Protein AF-0000000066292506 (afdb_homodimer)

InterPro domains:
  IPR003439 ABC transporter-like, ATP-binding domain [PF00005] (21-169)
  IPR003439 ABC transporter-like, ATP-binding domain [PS50893] (2-221)
  IPR003593 AAA+ ATPase domain [SM00382] (30-217)
  IPR015854 ABC transporter, lipoprotein release, LolD-like [PTHR24220] (1-220)
  IPR017871 ABC transporter-like, conserved site [PS00211] (142-156)
  IPR017911 MacB-like, ATP-binding domain [cd03255] (2-218)
  IPR027417 P-loop containing nucleoside triphosphate hydrolase [G3DSA:3.40.50.300] (1-222)
  IPR027417 P-loop containing nucleoside triphosphate hydrolase [SSF52540] (1-221)

Foldseek 3Di:
DKWWAQFWAWDDDDPPIATQAGGDTDDDDFLFAEEEAEDPSNNQVVVLCCRLVVDDTPDTFMDDPRHTCVPDDPVRSVCCNLAAEFEAEQVLPFDQVAFLQVSLLVSVVVVVDDPVVSNVLSLVLCVLLPNNVRRGPGPVRDDLLSSLSSSVSSRCSNPHQEYEYEASCVPDDPVSSVSNLVSVLVVSVVTRHYYYYDHDPVSCVSGQKYFYGGNNYTPDIDGD/DKWWAQFWAWDDDDPPIATQAGGDTDDDDFLFAEEEAEDPSNNQVVVLCCRLVVDHTPDTFMDDPRHTCVPDDPVRSVCCNLAAEFEAEQVLPFDQVAFLQVSLLVSVVVVVDDPVVSNVLSLVLCVLLPNNVRRGPGPVRDDLLSSLSSSVSSRCSNPHQEYEYEASCVPDDPVSSVSNLVSVLVVSVVTRHYYYYDHDPVSCVSGQKYFYGGNNYTPDIDGD

Structure (mmCIF, N/CA/C/O backbone):
data_AF-0000000066292506-model_v1
#
loop_
_entity.id
_entity.type
_entity.pdbx_description
1 polymer 'Uncharacterized ABC transporter ATP-binding protein MJ1508'
#
loop_
_atom_site.group_PDB
_atom_site.id
_atom_site.type_symbol
_atom_site.label_atom_id
_atom_site.label_alt_id
_atom_site.label_comp_id
_atom_site.label_asym_id
_atom_site.label_entity_id
_atom_site.label_seq_id
_atom_site.pdbx_PDB_ins_code
_atom_site.Cartn_x
_atom_site.Cartn_y
_atom_site.Cartn_z
_atom_site.occupancy
_atom_site.B_iso_or_equiv
_atom_site.auth_seq_id
_atom_site.auth_comp_id
_atom_site.auth_asym_id
_atom_site.auth_atom_id
_atom_site.pdbx_PDB_model_num
ATOM 1 N N . MET A 1 1 ? 2.303 -24.203 -16.859 1 93.5 1 MET A N 1
ATOM 2 C CA . MET A 1 1 ? 2.287 -22.75 -16.875 1 93.5 1 MET A CA 1
ATOM 3 C C . MET A 1 1 ? 3.535 -22.172 -16.219 1 93.5 1 MET A C 1
ATOM 5 O O . MET A 1 1 ? 4.309 -21.453 -16.844 1 93.5 1 MET A O 1
ATOM 9 N N . ILE A 1 2 ? 3.895 -22.594 -14.945 1 96.81 2 ILE A N 1
ATOM 10 C CA . ILE A 1 2 ? 5.094 -22.188 -14.219 1 96.81 2 ILE A CA 1
ATOM 11 C C . ILE A 1 2 ? 5.871 -23.422 -13.773 1 96.81 2 ILE A C 1
ATOM 13 O O . ILE A 1 2 ? 5.281 -24.406 -13.312 1 96.81 2 ILE A O 1
ATOM 17 N N . GLU A 1 3 ? 7.191 -23.375 -13.961 1 97.81 3 GLU A N 1
ATOM 18 C CA . GLU A 1 3 ? 8.062 -24.469 -13.523 1 97.81 3 GLU A CA 1
ATOM 19 C C . GLU A 1 3 ? 9.281 -23.938 -12.781 1 97.81 3 GLU A C 1
ATOM 21 O O . GLU A 1 3 ? 9.961 -23.031 -13.273 1 97.81 3 GLU A O 1
ATOM 26 N N . ALA A 1 4 ? 9.5 -24.438 -11.609 1 97.81 4 ALA A N 1
ATOM 27 C CA . ALA A 1 4 ? 10.703 -24.156 -10.828 1 97.81 4 ALA A CA 1
ATOM 28 C C . ALA A 1 4 ? 11.625 -25.375 -10.789 1 97.81 4 ALA A C 1
ATOM 30 O O . ALA A 1 4 ? 11.188 -26.484 -10.492 1 97.81 4 ALA A O 1
ATOM 31 N N . LYS A 1 5 ? 12.867 -25.125 -11.125 1 97.94 5 LYS A N 1
ATOM 32 C CA . LYS A 1 5 ? 13.859 -26.188 -11.148 1 97.94 5 LYS A CA 1
ATOM 33 C C . LYS A 1 5 ? 15.039 -25.859 -10.242 1 97.94 5 LYS A C 1
ATOM 35 O O . LYS A 1 5 ? 15.82 -24.953 -10.531 1 97.94 5 LYS A O 1
ATOM 40 N N . ASN A 1 6 ? 15.219 -26.656 -9.203 1 97.94 6 ASN A N 1
ATOM 41 C CA . ASN A 1 6 ? 16.344 -26.547 -8.273 1 97.94 6 ASN A CA 1
ATOM 42 C C . ASN A 1 6 ? 16.516 -25.125 -7.758 1 97.94 6 ASN A C 1
ATOM 44 O O . ASN A 1 6 ? 17.609 -24.578 -7.789 1 97.94 6 ASN A O 1
ATOM 48 N N . VAL A 1 7 ? 15.43 -24.547 -7.344 1 97.69 7 VAL A N 1
ATOM 49 C CA . VAL A 1 7 ? 15.43 -23.141 -6.965 1 97.69 7 VAL A CA 1
ATOM 50 C C . VAL A 1 7 ? 15.93 -22.984 -5.531 1 97.69 7 VAL A C 1
ATOM 52 O O . VAL A 1 7 ? 15.477 -23.703 -4.629 1 97.69 7 VAL A O 1
ATOM 55 N N . TRP A 1 8 ? 16.922 -22.109 -5.387 1 97.5 8 TRP A N 1
ATOM 56 C CA . TRP A 1 8 ? 17.438 -21.703 -4.09 1 97.5 8 TRP A CA 1
ATOM 57 C C . TRP A 1 8 ? 17.328 -20.203 -3.902 1 97.5 8 TRP A C 1
ATOM 59 O O . TRP A 1 8 ? 17.422 -19.438 -4.867 1 97.5 8 TRP A O 1
ATOM 69 N N . LYS A 1 9 ? 17.109 -19.828 -2.693 1 96.19 9 LYS A N 1
ATOM 70 C CA . LYS A 1 9 ? 17.188 -18.406 -2.352 1 96.19 9 LYS A CA 1
ATOM 71 C C . LYS A 1 9 ? 17.969 -18.188 -1.059 1 96.19 9 LYS A C 1
ATOM 73 O O . LYS A 1 9 ? 17.625 -18.766 -0.019 1 96.19 9 LYS A O 1
ATOM 78 N N . ILE A 1 10 ? 19 -17.453 -1.235 1 94.19 10 ILE A N 1
ATOM 79 C CA . ILE A 1 10 ? 19.875 -17.141 -0.112 1 94.19 10 ILE A CA 1
ATOM 80 C C . ILE A 1 10 ? 19.938 -15.625 0.069 1 94.19 10 ILE A C 1
ATOM 82 O O . ILE A 1 10 ? 20.188 -14.891 -0.892 1 94.19 10 ILE A O 1
ATOM 86 N N . TYR A 1 11 ? 19.641 -15.227 1.284 1 88.19 11 TYR A N 1
ATOM 87 C CA . TYR A 1 11 ? 19.75 -13.805 1.592 1 88.19 11 TYR A CA 1
ATOM 88 C C . TYR A 1 11 ? 21 -13.508 2.408 1 88.19 11 TYR A C 1
ATOM 90 O O . TYR A 1 11 ? 21.406 -14.32 3.238 1 88.19 11 TYR A O 1
ATOM 98 N N . GLY A 1 12 ? 21.422 -12.211 2.299 1 82.69 12 GLY A N 1
ATOM 99 C CA . GLY A 1 12 ? 22.562 -11.789 3.098 1 82.69 12 GLY A CA 1
ATOM 100 C C . GLY A 1 12 ? 23.891 -12.336 2.588 1 82.69 12 GLY A C 1
ATOM 101 O O . GLY A 1 12 ? 23.953 -12.898 1.494 1 82.69 12 GLY A O 1
ATOM 102 N N . LYS A 1 13 ? 25.031 -11.836 3.248 1 83.19 13 LYS A N 1
ATOM 103 C CA . LYS A 1 13 ? 26.391 -12.266 2.914 1 83.19 13 LYS A CA 1
ATOM 104 C C . LYS A 1 13 ? 27.156 -12.68 4.164 1 83.19 13 LYS A C 1
ATOM 106 O O . LYS A 1 13 ? 26.875 -12.211 5.262 1 83.19 13 LYS A O 1
ATOM 111 N N . GLY A 1 14 ? 28.109 -13.617 3.902 1 79.25 14 GLY A N 1
ATOM 112 C CA . GLY A 1 14 ? 29.016 -14.016 4.973 1 79.25 14 GLY A CA 1
ATOM 113 C C . GLY A 1 14 ? 28.297 -14.664 6.145 1 79.25 14 GLY A C 1
ATOM 114 O O . GLY A 1 14 ? 27.547 -15.617 5.969 1 79.25 14 GLY A O 1
ATOM 115 N N . GLU A 1 15 ? 28.531 -14.141 7.41 1 78.19 15 GLU A N 1
ATOM 116 C CA . GLU A 1 15 ? 27.969 -14.68 8.648 1 78.19 15 GLU A CA 1
ATOM 117 C C . GLU A 1 15 ? 26.469 -14.383 8.758 1 78.19 15 GLU A C 1
ATOM 119 O O . GLU A 1 15 ? 25.75 -15.055 9.492 1 78.19 15 GLU A O 1
ATOM 124 N N . ALA A 1 16 ? 25.953 -13.492 8.047 1 81.06 16 ALA A N 1
ATOM 125 C CA . ALA A 1 16 ? 24.547 -13.094 8.086 1 81.06 16 ALA A CA 1
ATOM 126 C C . ALA A 1 16 ? 23.75 -13.781 6.984 1 81.06 16 ALA A C 1
ATOM 128 O O . ALA A 1 16 ? 22.625 -13.391 6.68 1 81.06 16 ALA A O 1
ATOM 129 N N . LYS A 1 17 ? 24.312 -14.945 6.523 1 87.5 17 LYS A N 1
ATOM 130 C CA . LYS A 1 17 ? 23.703 -15.672 5.414 1 87.5 17 LYS A CA 1
ATOM 131 C C . LYS A 1 17 ? 22.516 -16.5 5.891 1 87.5 17 LYS A C 1
ATOM 133 O O . LYS A 1 17 ? 22.609 -17.188 6.91 1 87.5 17 LYS A O 1
ATOM 138 N N . THR A 1 18 ? 21.297 -16.391 5.293 1 91.12 18 THR A N 1
ATOM 139 C CA . THR A 1 18 ? 20.109 -17.172 5.594 1 91.12 18 THR A CA 1
ATOM 140 C C . THR A 1 18 ? 19.562 -17.844 4.336 1 91.12 18 THR A C 1
ATOM 142 O O . THR A 1 18 ? 19.328 -17.172 3.328 1 91.12 18 THR A O 1
ATOM 145 N N . ILE A 1 19 ? 19.438 -19.125 4.414 1 93.62 19 ILE A N 1
ATOM 146 C CA . ILE A 1 19 ? 18.875 -19.875 3.299 1 93.62 19 ILE A CA 1
ATOM 147 C C . ILE A 1 19 ? 17.359 -19.922 3.426 1 93.62 19 ILE A C 1
ATOM 149 O O . ILE A 1 19 ? 16.828 -20.609 4.301 1 93.62 19 ILE A O 1
ATOM 153 N N . ALA A 1 20 ? 16.641 -19.281 2.559 1 95.12 20 ALA A N 1
ATOM 154 C CA . ALA A 1 20 ? 15.188 -19.188 2.629 1 95.12 20 ALA A CA 1
ATOM 155 C C . ALA A 1 20 ? 14.523 -20.328 1.865 1 95.12 20 ALA A C 1
ATOM 157 O O . ALA A 1 20 ? 13.5 -20.859 2.299 1 95.12 20 ALA A O 1
ATOM 158 N N . LEU A 1 21 ? 15.078 -20.703 0.766 1 97.81 21 LEU A N 1
ATOM 159 C CA . LEU A 1 21 ? 14.578 -21.797 -0.052 1 97.81 21 LEU A CA 1
ATOM 160 C C . LEU A 1 21 ? 15.703 -22.75 -0.443 1 97.81 21 LEU A C 1
ATOM 162 O O . LEU A 1 21 ? 16.812 -22.297 -0.753 1 97.81 21 LEU A O 1
ATOM 166 N N . LYS A 1 22 ? 15.367 -24.047 -0.41 1 97.44 22 LYS A N 1
ATOM 167 C CA . LYS A 1 22 ? 16.328 -25.109 -0.706 1 97.44 22 LYS A CA 1
ATOM 168 C C . LYS A 1 22 ? 15.781 -26.062 -1.758 1 97.44 22 LYS A C 1
ATOM 170 O O . LYS A 1 22 ? 14.875 -26.859 -1.475 1 97.44 22 LYS A O 1
ATOM 175 N N . ASN A 1 23 ? 16.453 -25.969 -2.896 1 97.5 23 ASN A N 1
ATOM 176 C CA . ASN A 1 23 ? 16.234 -26.969 -3.941 1 97.5 23 ASN A CA 1
ATOM 177 C C . ASN A 1 23 ? 14.742 -27.172 -4.215 1 97.5 23 ASN A C 1
ATOM 179 O O . ASN A 1 23 ? 14.25 -28.297 -4.156 1 97.5 23 ASN A O 1
ATOM 183 N N . ILE A 1 24 ? 14.062 -26.109 -4.562 1 98.25 24 ILE A N 1
ATOM 184 C CA . ILE A 1 24 ? 12.633 -26.172 -4.84 1 98.25 24 ILE A CA 1
ATOM 185 C C . ILE A 1 24 ? 12.398 -26.641 -6.27 1 98.25 24 ILE A C 1
ATOM 187 O O . ILE A 1 24 ? 12.914 -26.047 -7.223 1 98.25 24 ILE A O 1
ATOM 191 N N . ASN A 1 25 ? 11.703 -27.734 -6.418 1 98.12 25 ASN A N 1
ATOM 192 C CA . ASN A 1 25 ? 11.203 -28.266 -7.688 1 98.12 25 ASN A CA 1
ATOM 193 C C . ASN A 1 25 ? 9.68 -28.328 -7.711 1 98.12 25 ASN A C 1
ATOM 195 O O . ASN A 1 25 ? 9.07 -29 -6.879 1 98.12 25 ASN A O 1
ATOM 199 N N . LEU A 1 26 ? 9.117 -27.594 -8.711 1 97.38 26 LEU A N 1
ATOM 200 C CA . LEU A 1 26 ? 7.664 -27.438 -8.695 1 97.38 26 LEU A CA 1
ATOM 201 C C . LEU A 1 26 ? 7.137 -27.141 -10.094 1 97.38 26 LEU A C 1
ATOM 203 O O . LEU A 1 26 ? 7.766 -26.391 -10.852 1 97.38 26 LEU A O 1
ATOM 207 N N . LYS A 1 27 ? 6.004 -27.766 -10.391 1 97.56 27 LYS A N 1
ATOM 208 C CA . LYS A 1 27 ? 5.293 -27.469 -11.633 1 97.56 27 LYS A CA 1
ATOM 209 C C . LYS A 1 27 ? 3.844 -27.078 -11.359 1 97.56 27 LYS A C 1
ATOM 211 O O . LYS A 1 27 ? 3.148 -27.75 -10.594 1 97.56 27 LYS A O 1
ATOM 216 N N . ILE A 1 28 ? 3.445 -25.984 -11.922 1 97.94 28 ILE A N 1
ATOM 217 C CA . ILE A 1 28 ? 2.074 -25.5 -11.812 1 97.94 28 ILE A CA 1
ATOM 218 C C . ILE A 1 28 ? 1.447 -25.406 -13.195 1 97.94 28 ILE A C 1
ATOM 220 O O . ILE A 1 28 ? 1.996 -24.766 -14.094 1 97.94 28 ILE A O 1
ATOM 224 N N . GLU A 1 29 ? 0.282 -26 -13.328 1 97.56 29 GLU A N 1
ATOM 225 C CA . GLU A 1 29 ? -0.411 -26.016 -14.617 1 97.56 29 GLU A CA 1
ATOM 226 C C . GLU A 1 29 ? -1.441 -24.891 -14.695 1 97.56 29 GLU A C 1
ATOM 228 O O . GLU A 1 29 ? -1.883 -24.375 -13.672 1 97.56 29 GLU A O 1
ATOM 233 N N . GLU A 1 30 ? -1.748 -24.578 -15.945 1 97.31 30 GLU A N 1
ATOM 234 C CA . GLU A 1 30 ? -2.764 -23.547 -16.172 1 97.31 30 GLU A CA 1
ATOM 235 C C . GLU A 1 30 ? -4.105 -23.969 -15.578 1 97.31 30 GLU A C 1
ATOM 237 O O . GLU A 1 30 ? -4.512 -25.125 -15.68 1 97.31 30 GLU A O 1
ATOM 242 N N . GLY A 1 31 ? -4.719 -23.047 -14.875 1 97.75 31 GLY A N 1
ATOM 243 C CA . GLY A 1 31 ? -6.055 -23.266 -14.344 1 97.75 31 GLY A CA 1
ATOM 244 C C . GLY A 1 31 ? -6.055 -23.922 -12.977 1 97.75 31 GLY A C 1
ATOM 245 O O . GLY A 1 31 ? -7.113 -24.125 -12.383 1 97.75 31 GLY A O 1
ATOM 246 N N . GLU A 1 32 ? -4.934 -24.188 -12.406 1 98.5 32 GLU A N 1
ATOM 247 C CA . GLU A 1 32 ? -4.875 -24.781 -11.07 1 98.5 32 GLU A CA 1
ATOM 248 C C . GLU A 1 32 ? -5.098 -23.734 -9.992 1 98.5 32 GLU A C 1
ATOM 250 O O . GLU A 1 32 ? -4.762 -22.562 -10.172 1 98.5 32 GLU A O 1
ATOM 255 N N . PHE A 1 33 ? -5.73 -24.234 -8.922 1 98.69 33 PHE A N 1
ATOM 256 C CA . PHE A 1 33 ? -5.762 -23.484 -7.672 1 98.69 33 PHE A CA 1
ATOM 257 C C . PHE A 1 33 ? -4.77 -24.062 -6.672 1 98.69 33 PHE A C 1
ATOM 259 O O . PHE A 1 33 ? -5.098 -25 -5.93 1 98.69 33 PHE A O 1
ATOM 266 N N . VAL A 1 34 ? -3.605 -23.453 -6.641 1 98.75 34 VAL A N 1
ATOM 267 C CA . VAL A 1 34 ? -2.5 -23.984 -5.852 1 98.75 34 VAL A CA 1
ATOM 268 C C . VAL A 1 34 ? -2.422 -23.25 -4.512 1 98.75 34 VAL A C 1
ATOM 270 O O . VAL A 1 34 ? -2.459 -22.016 -4.469 1 98.75 34 VAL A O 1
ATOM 273 N N . MET A 1 35 ? -2.289 -24 -3.426 1 98.56 35 MET A N 1
ATOM 274 C CA . MET A 1 35 ? -2.045 -23.406 -2.111 1 98.56 35 MET A CA 1
ATOM 275 C C . MET A 1 35 ? -0.68 -23.828 -1.575 1 98.56 35 MET A C 1
ATOM 277 O O . MET A 1 35 ? -0.352 -25.016 -1.557 1 98.56 35 MET A O 1
ATOM 281 N N . ILE A 1 36 ? 0.088 -22.875 -1.287 1 98.19 36 ILE A N 1
ATOM 282 C CA . ILE A 1 36 ? 1.363 -23.094 -0.615 1 98.19 36 ILE A CA 1
ATOM 283 C C . ILE A 1 36 ? 1.192 -22.906 0.891 1 98.19 36 ILE A C 1
ATOM 285 O O . ILE A 1 36 ? 0.857 -21.812 1.354 1 98.19 36 ILE A O 1
ATOM 289 N N . MET A 1 37 ? 1.475 -23.953 1.627 1 97.62 37 MET A N 1
ATOM 290 C CA . MET A 1 37 ? 1.224 -23.953 3.066 1 97.62 37 MET A CA 1
ATOM 291 C C . MET A 1 37 ? 2.486 -24.328 3.838 1 97.62 37 MET A C 1
ATOM 293 O O . MET A 1 37 ? 3.416 -24.906 3.275 1 97.62 37 MET A O 1
ATOM 297 N N . GLY A 1 38 ? 2.49 -23.938 5.117 1 94.44 38 GLY A N 1
ATOM 298 C CA . GLY A 1 38 ? 3.611 -24.203 6.008 1 94.44 38 GLY A CA 1
ATOM 299 C C . GLY A 1 38 ? 3.686 -23.219 7.168 1 94.44 38 GLY A C 1
ATOM 300 O O . GLY A 1 38 ? 2.926 -22.25 7.219 1 94.44 38 GLY A O 1
ATOM 301 N N . PRO A 1 39 ? 4.57 -23.469 8.094 1 91.94 39 PRO A N 1
ATOM 302 C CA . PRO A 1 39 ? 4.695 -22.578 9.25 1 91.94 39 PRO A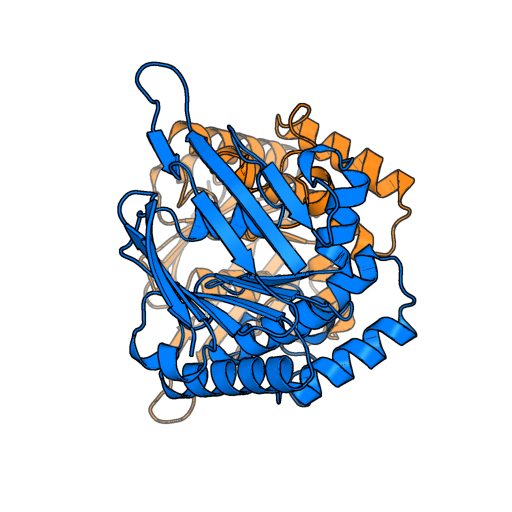 CA 1
ATOM 303 C C . PRO A 1 39 ? 5.238 -21.203 8.875 1 91.94 39 PRO A C 1
ATOM 305 O O . PRO A 1 39 ? 5.734 -21.016 7.766 1 91.94 39 PRO A O 1
ATOM 308 N N . SER A 1 40 ? 4.98 -20.297 9.758 1 88.06 40 SER A N 1
ATOM 309 C CA . SER A 1 40 ? 5.52 -18.969 9.547 1 88.06 40 SER A CA 1
ATOM 310 C C . SER A 1 40 ? 7.035 -19 9.375 1 88.06 40 SER A C 1
ATOM 312 O O . SER A 1 40 ? 7.727 -19.734 10.094 1 88.06 40 SER A O 1
ATOM 314 N N . GLY A 1 41 ? 7.531 -18.297 8.445 1 86.94 41 GLY A N 1
ATOM 315 C CA . GLY A 1 41 ? 8.969 -18.156 8.273 1 86.94 41 GLY A CA 1
ATOM 316 C C . GLY A 1 41 ? 9.586 -19.281 7.461 1 86.94 41 GLY A C 1
ATOM 317 O O . GLY A 1 41 ? 10.805 -19.312 7.266 1 86.94 41 GLY A O 1
ATOM 318 N N . CYS A 1 42 ? 8.805 -20.078 6.879 1 92.06 42 CYS A N 1
ATOM 319 C CA . CYS A 1 42 ? 9.383 -21.25 6.234 1 92.06 42 CYS A CA 1
ATOM 320 C C . CYS A 1 42 ? 9.695 -20.969 4.77 1 92.06 42 CYS A C 1
ATOM 322 O O . CYS A 1 42 ? 10.203 -21.828 4.062 1 92.06 42 CYS A O 1
ATOM 324 N N . GLY A 1 43 ? 9.336 -19.766 4.242 1 93.44 43 GLY A N 1
ATOM 325 C CA . GLY A 1 43 ? 9.742 -19.406 2.893 1 93.44 43 GLY A CA 1
ATOM 326 C C . GLY A 1 43 ? 8.578 -19.281 1.928 1 93.44 43 GLY A C 1
ATOM 327 O O . GLY A 1 43 ? 8.781 -19.141 0.719 1 93.44 43 GLY A O 1
ATOM 328 N N . LYS A 1 44 ? 7.371 -19.344 2.387 1 94.94 44 LYS A N 1
ATOM 329 C CA . LYS A 1 44 ? 6.191 -19.297 1.53 1 94.94 44 LYS A CA 1
ATOM 330 C C . LYS A 1 44 ? 6.164 -18.031 0.687 1 94.94 44 LYS A C 1
ATOM 332 O O . LYS A 1 44 ? 6.012 -18.094 -0.535 1 94.94 44 LYS A O 1
ATOM 337 N N . SER A 1 45 ? 6.312 -16.906 1.383 1 92.69 45 SER A N 1
ATOM 338 C CA . SER A 1 45 ? 6.273 -15.633 0.675 1 92.69 45 SER A CA 1
ATOM 339 C C . SER A 1 45 ? 7.465 -15.492 -0.27 1 92.69 45 SER A C 1
ATOM 341 O O . SER A 1 45 ? 7.332 -14.93 -1.358 1 92.69 45 SER A O 1
ATOM 343 N N . THR A 1 46 ? 8.648 -15.961 0.124 1 93.88 46 THR A N 1
ATOM 344 C CA . THR A 1 46 ? 9.82 -15.961 -0.743 1 93.88 46 THR A CA 1
ATOM 345 C C . THR A 1 46 ? 9.547 -16.75 -2.023 1 93.88 46 THR A C 1
ATOM 347 O O . THR A 1 46 ? 9.82 -16.25 -3.123 1 93.88 46 THR A O 1
ATOM 350 N N . LEU A 1 47 ? 8.992 -17.906 -1.827 1 96.69 47 LEU A N 1
ATOM 351 C CA . LEU A 1 47 ? 8.664 -18.719 -2.986 1 96.69 47 LEU A CA 1
ATOM 352 C C . LEU A 1 47 ? 7.641 -18.016 -3.875 1 96.69 47 LEU A C 1
ATOM 354 O O . LEU A 1 47 ? 7.82 -17.953 -5.094 1 96.69 47 LEU A O 1
ATOM 358 N N . LEU A 1 48 ? 6.609 -17.5 -3.258 1 96.31 48 LEU A N 1
ATOM 359 C CA . LEU A 1 48 ? 5.582 -16.797 -4.016 1 96.31 48 LEU A CA 1
ATOM 360 C C . LEU A 1 48 ? 6.191 -15.641 -4.805 1 96.31 48 LEU A C 1
ATOM 362 O O . LEU A 1 48 ? 5.871 -15.453 -5.98 1 96.31 48 LEU A O 1
ATOM 366 N N . ASN A 1 49 ? 7.051 -14.922 -4.223 1 93.25 49 ASN A N 1
ATOM 367 C CA . ASN A 1 49 ? 7.684 -13.773 -4.875 1 93.25 49 ASN A CA 1
ATOM 368 C C . ASN A 1 49 ? 8.531 -14.211 -6.066 1 93.25 49 ASN A C 1
ATOM 370 O O . ASN A 1 49 ? 8.562 -13.523 -7.09 1 93.25 49 ASN A O 1
ATOM 374 N N . ILE A 1 50 ? 9.18 -15.234 -5.922 1 94.25 50 ILE A N 1
ATOM 375 C CA . ILE A 1 50 ? 10.016 -15.75 -7 1 94.25 50 ILE A CA 1
ATOM 376 C C . ILE A 1 50 ? 9.141 -16.219 -8.156 1 94.25 50 ILE A C 1
ATOM 378 O O . ILE A 1 50 ? 9.398 -15.891 -9.32 1 94.25 50 ILE A O 1
ATOM 382 N N . LEU A 1 51 ? 8.086 -16.906 -7.816 1 95.88 51 LEU A N 1
ATOM 383 C CA . LEU A 1 51 ? 7.172 -17.375 -8.852 1 95.88 51 LEU A CA 1
ATOM 384 C C . LEU A 1 51 ? 6.492 -16.203 -9.547 1 95.88 51 LEU A C 1
ATOM 386 O O . LEU A 1 51 ? 6.199 -16.281 -10.742 1 95.88 51 LEU A O 1
ATOM 390 N N . ALA A 1 52 ? 6.301 -15.164 -8.844 1 94.44 52 ALA A N 1
ATOM 391 C CA . ALA A 1 52 ? 5.59 -13.984 -9.344 1 94.44 52 ALA A CA 1
ATOM 392 C C . ALA A 1 52 ? 6.551 -13.016 -10.023 1 94.44 52 ALA A C 1
ATOM 394 O O . ALA A 1 52 ? 6.148 -11.922 -10.445 1 94.44 52 ALA A O 1
ATOM 395 N N . LEU A 1 53 ? 7.785 -13.359 -10.039 1 92.56 53 LEU A N 1
ATOM 396 C CA . LEU A 1 53 ? 8.852 -12.57 -10.656 1 92.56 53 LEU A CA 1
ATOM 397 C C . LEU A 1 53 ? 9.039 -11.25 -9.914 1 92.56 53 LEU A C 1
ATOM 399 O O . LEU A 1 53 ? 9.461 -10.258 -10.516 1 92.56 53 LEU A O 1
ATOM 403 N N . LEU A 1 54 ? 8.688 -11.242 -8.719 1 88.69 54 LEU A N 1
ATOM 404 C CA . LEU A 1 54 ? 8.977 -10.102 -7.863 1 88.69 54 LEU A CA 1
ATOM 405 C C . LEU A 1 54 ? 10.383 -10.211 -7.27 1 88.69 54 LEU A C 1
ATOM 407 O O . LEU A 1 54 ? 10.922 -9.234 -6.758 1 88.69 54 LEU A O 1
ATOM 411 N N . ASP A 1 55 ? 10.906 -11.383 -7.281 1 88.38 55 ASP A N 1
ATOM 412 C CA . ASP A 1 55 ? 12.266 -11.695 -6.84 1 88.38 55 ASP A CA 1
ATOM 413 C C . ASP A 1 55 ? 12.906 -12.742 -7.746 1 88.38 55 ASP A C 1
ATOM 415 O O . ASP A 1 55 ? 12.227 -13.352 -8.578 1 88.38 55 ASP A O 1
ATOM 419 N N . THR A 1 56 ? 14.219 -12.852 -7.609 1 90.31 56 THR A N 1
ATOM 420 C CA . THR A 1 56 ? 14.953 -13.82 -8.406 1 90.31 56 THR A CA 1
ATOM 421 C C . THR A 1 56 ? 15.633 -14.859 -7.516 1 90.31 56 THR A C 1
ATOM 423 O O . THR A 1 56 ? 16.094 -14.531 -6.422 1 90.31 56 THR A O 1
ATOM 426 N N . PRO A 1 57 ? 15.641 -16.062 -8.016 1 94.19 57 PRO A N 1
ATOM 427 C CA . PRO A 1 57 ? 16.359 -17.078 -7.242 1 94.19 57 PRO A CA 1
ATOM 428 C C . PRO A 1 57 ? 17.875 -16.828 -7.215 1 94.19 57 PRO A C 1
ATOM 430 O O . PRO A 1 57 ? 18.406 -16.188 -8.117 1 94.19 57 PRO A O 1
ATOM 433 N N . THR A 1 58 ? 18.5 -17.312 -6.133 1 94 58 THR A N 1
ATOM 434 C CA . THR A 1 58 ? 19.953 -17.297 -6.066 1 94 58 THR A CA 1
ATOM 435 C C . THR A 1 58 ? 20.547 -18.359 -6.988 1 94 58 THR A C 1
ATOM 437 O O . THR A 1 58 ? 21.547 -18.109 -7.672 1 94 58 THR A O 1
ATOM 440 N N . LYS A 1 59 ? 19.984 -19.516 -6.875 1 95.56 59 LYS A N 1
ATOM 441 C CA . LYS A 1 59 ? 20.312 -20.625 -7.754 1 95.56 59 LYS A CA 1
ATOM 442 C C . LYS A 1 59 ? 19.047 -21.266 -8.328 1 95.56 59 LYS A C 1
ATOM 444 O O . LYS A 1 59 ? 17.953 -21.094 -7.773 1 95.56 59 LYS A O 1
ATOM 449 N N . GLY A 1 60 ? 19.234 -21.891 -9.469 1 96.69 60 GLY A N 1
ATOM 450 C CA . GLY A 1 60 ? 18.109 -22.547 -10.094 1 96.69 60 GLY A CA 1
ATOM 451 C C . GLY A 1 60 ? 17.391 -21.672 -11.102 1 96.69 60 GLY A C 1
ATOM 452 O O . GLY A 1 60 ? 17.875 -20.594 -11.453 1 96.69 60 GLY A O 1
ATOM 453 N N . GLU A 1 61 ? 16.25 -22.328 -11.602 1 96.5 61 GLU A N 1
ATOM 454 C CA . GLU A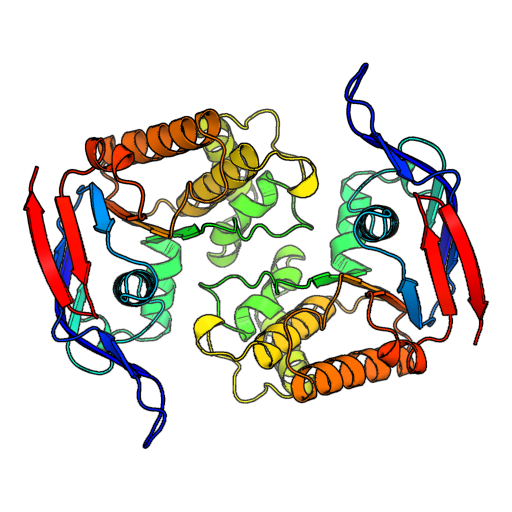 1 61 ? 15.578 -21.625 -12.695 1 96.5 61 GLU A CA 1
ATOM 455 C C . GLU A 1 61 ? 14.055 -21.703 -12.539 1 96.5 61 GLU A C 1
ATOM 457 O O . GLU A 1 61 ? 13.523 -22.688 -12.016 1 96.5 61 GLU A O 1
ATOM 462 N N . VAL A 1 62 ? 13.469 -20.641 -13.008 1 96.62 62 VAL A N 1
ATOM 463 C CA . VAL A 1 62 ? 12.008 -20.594 -13.117 1 96.62 62 VAL A CA 1
ATOM 464 C C . VAL A 1 62 ? 11.602 -20.359 -14.57 1 96.62 62 VAL A C 1
ATOM 466 O O . VAL A 1 62 ? 12.211 -19.547 -15.266 1 96.62 62 VAL A O 1
ATOM 469 N N . TYR A 1 63 ? 10.625 -21.156 -14.961 1 96.5 63 TYR A N 1
ATOM 470 C CA . TYR A 1 63 ? 10.125 -21.047 -16.328 1 96.5 63 TYR A CA 1
ATOM 471 C C . TYR A 1 63 ? 8.656 -20.625 -16.328 1 96.5 63 TYR A C 1
ATOM 473 O O . TYR A 1 63 ? 7.875 -21.078 -15.5 1 96.5 63 TYR A O 1
ATOM 481 N N . TYR A 1 64 ? 8.305 -19.734 -17.25 1 94.56 64 TYR A N 1
ATOM 482 C CA . TYR A 1 64 ? 6.922 -19.391 -17.562 1 94.56 64 TYR A CA 1
ATOM 483 C C . TYR A 1 64 ? 6.59 -19.766 -19 1 94.56 64 TYR A C 1
ATOM 485 O O . TYR A 1 64 ? 7.191 -19.234 -19.953 1 94.56 64 TYR A O 1
ATOM 493 N N . LYS A 1 65 ? 5.656 -20.625 -19.172 1 93.56 65 LYS A N 1
ATOM 494 C CA . LYS A 1 65 ? 5.289 -21.156 -20.469 1 93.56 65 LYS A CA 1
ATOM 495 C C . LYS A 1 65 ? 6.523 -21.562 -21.266 1 93.56 65 LYS A C 1
ATOM 497 O O . LYS A 1 65 ? 6.664 -21.188 -22.438 1 93.56 65 LYS A O 1
ATOM 502 N N . GLY A 1 66 ? 7.438 -22.188 -20.562 1 92.5 66 GLY A N 1
ATOM 503 C CA . GLY A 1 66 ? 8.609 -22.766 -21.203 1 92.5 66 GLY A CA 1
ATOM 504 C C . GLY A 1 66 ? 9.742 -21.781 -21.375 1 92.5 66 GLY A C 1
ATOM 505 O O . GLY A 1 66 ? 10.852 -22.156 -21.766 1 92.5 66 GLY A O 1
ATOM 506 N N . ARG A 1 67 ? 9.523 -20.562 -21.078 1 91.81 67 ARG A N 1
ATOM 507 C CA . ARG A 1 67 ? 10.562 -19.547 -21.203 1 91.81 67 ARG A CA 1
ATOM 508 C C . ARG A 1 67 ? 11.211 -19.25 -19.859 1 91.81 67 ARG A C 1
ATOM 510 O O . ARG A 1 67 ? 10.523 -19 -18.875 1 91.81 67 ARG A O 1
ATOM 517 N N . ARG A 1 68 ? 12.5 -19.281 -19.922 1 93.12 68 ARG A N 1
ATOM 518 C CA . ARG A 1 68 ? 13.258 -19.016 -18.703 1 93.12 68 ARG A CA 1
ATOM 519 C C . ARG A 1 68 ? 13.086 -17.562 -18.266 1 93.12 68 ARG A C 1
ATOM 521 O O . ARG A 1 68 ? 13.336 -16.641 -19.047 1 93.12 68 ARG A O 1
ATOM 528 N N . THR A 1 69 ? 12.789 -17.344 -16.984 1 90.62 69 THR A N 1
ATOM 529 C CA . THR A 1 69 ? 12.477 -16 -16.516 1 90.62 69 THR A CA 1
ATOM 530 C C . THR A 1 69 ? 13.75 -15.195 -16.281 1 90.62 69 THR A C 1
ATOM 532 O O . THR A 1 69 ? 13.742 -13.969 -16.359 1 90.62 69 THR A O 1
ATOM 535 N N . SER A 1 70 ? 14.828 -15.891 -15.961 1 86.81 70 SER A N 1
ATOM 536 C CA . SER A 1 70 ? 16.109 -15.219 -15.734 1 86.81 70 SER A CA 1
ATOM 537 C C . SER A 1 70 ? 16.609 -14.562 -17.016 1 86.81 70 SER A C 1
ATOM 539 O O . SER A 1 70 ? 17.484 -13.688 -16.953 1 86.81 70 SER A O 1
ATOM 541 N N . SER A 1 71 ? 16.156 -15 -18.078 1 88.25 71 SER A N 1
ATOM 542 C CA . SER A 1 71 ? 16.578 -14.445 -19.359 1 88.25 71 SER A CA 1
ATOM 543 C C . SER A 1 71 ? 15.719 -13.25 -19.75 1 88.25 71 SER A C 1
ATOM 545 O O . SER A 1 71 ? 16 -12.57 -20.734 1 88.25 71 SER A O 1
ATOM 547 N N . MET A 1 72 ? 14.734 -13.016 -18.984 1 89.19 72 MET A N 1
ATOM 548 C CA . MET A 1 72 ? 13.852 -11.883 -19.25 1 89.19 72 MET A CA 1
ATOM 549 C C . MET A 1 72 ? 14.516 -10.57 -18.859 1 89.19 72 MET A C 1
ATOM 551 O O . MET A 1 72 ? 15.18 -10.492 -17.812 1 89.19 72 MET A O 1
ATOM 555 N N . SER A 1 73 ? 14.359 -9.578 -19.75 1 87.19 73 SER A N 1
ATOM 556 C CA . SER A 1 73 ? 14.734 -8.219 -19.359 1 87.19 73 SER A CA 1
ATOM 557 C C . SER A 1 73 ? 13.805 -7.672 -18.281 1 87.19 73 SER A C 1
ATOM 559 O O . SER A 1 73 ? 12.719 -8.219 -18.062 1 87.19 73 SER A O 1
ATOM 561 N N . GLU A 1 74 ? 14.219 -6.645 -17.688 1 82.5 74 GLU A N 1
ATOM 562 C CA . GLU A 1 74 ? 13.352 -6.023 -16.688 1 82.5 74 GLU A CA 1
ATOM 563 C C . GLU A 1 74 ? 12.055 -5.535 -17.328 1 82.5 74 GLU A C 1
ATOM 565 O O . GLU A 1 74 ? 10.992 -5.598 -16.703 1 82.5 74 GLU A O 1
ATOM 570 N N . ASN A 1 75 ? 12.219 -5.117 -18.484 1 84.25 75 ASN A N 1
ATOM 571 C CA . ASN A 1 75 ? 11.023 -4.695 -19.203 1 84.25 75 ASN A CA 1
ATOM 572 C C . ASN A 1 75 ? 10.055 -5.859 -19.406 1 84.25 75 ASN A C 1
ATOM 574 O O . ASN A 1 75 ? 8.852 -5.715 -19.219 1 84.25 75 ASN A O 1
ATOM 578 N N . GLU A 1 76 ? 10.594 -6.957 -19.75 1 87.56 76 GLU A N 1
ATOM 579 C CA . GLU A 1 76 ? 9.766 -8.148 -19.938 1 87.56 76 GLU A CA 1
ATOM 580 C C . GLU A 1 76 ? 9.148 -8.609 -18.625 1 87.56 76 GLU A C 1
ATOM 582 O O . GLU A 1 76 ? 7.977 -8.984 -18.578 1 87.56 76 GLU A O 1
ATOM 587 N N . ARG A 1 77 ? 9.883 -8.586 -17.594 1 88.75 77 ARG A N 1
ATOM 588 C CA . ARG A 1 77 ? 9.383 -8.945 -16.281 1 88.75 77 ARG A CA 1
ATOM 589 C C . ARG A 1 77 ? 8.281 -7.996 -15.828 1 88.75 77 ARG A C 1
ATOM 591 O O . ARG A 1 77 ? 7.285 -8.422 -15.234 1 88.75 77 ARG A O 1
ATOM 598 N N . ALA A 1 78 ? 8.453 -6.805 -16.172 1 84.38 78 ALA A N 1
ATOM 599 C CA . ALA A 1 78 ? 7.453 -5.801 -15.836 1 84.38 78 ALA A CA 1
ATOM 600 C C . ALA A 1 78 ? 6.137 -6.07 -16.562 1 84.38 78 ALA A C 1
ATOM 602 O O . ALA A 1 78 ? 5.059 -5.938 -15.984 1 84.38 78 ALA A O 1
ATOM 603 N N . ILE A 1 79 ? 6.297 -6.398 -17.734 1 85.38 79 ILE A N 1
ATOM 604 C CA . ILE A 1 79 ? 5.109 -6.723 -18.531 1 85.38 79 ILE A CA 1
ATOM 605 C C . ILE A 1 79 ? 4.398 -7.93 -17.922 1 85.38 79 ILE A C 1
ATOM 607 O O . ILE A 1 79 ? 3.174 -7.934 -17.781 1 85.38 79 ILE A O 1
ATOM 611 N N . PHE A 1 80 ? 5.211 -8.898 -17.531 1 88.25 80 PHE A N 1
ATOM 612 C CA . PHE A 1 80 ? 4.641 -10.062 -16.859 1 88.25 80 PHE A CA 1
ATOM 613 C C . PHE A 1 80 ? 3.867 -9.641 -15.617 1 88.25 80 PHE A C 1
ATOM 615 O O . PHE A 1 80 ? 2.711 -10.031 -15.438 1 88.25 80 PHE A O 1
ATOM 622 N N . ARG A 1 81 ? 4.398 -8.836 -14.883 1 90 81 ARG A N 1
ATOM 623 C CA . 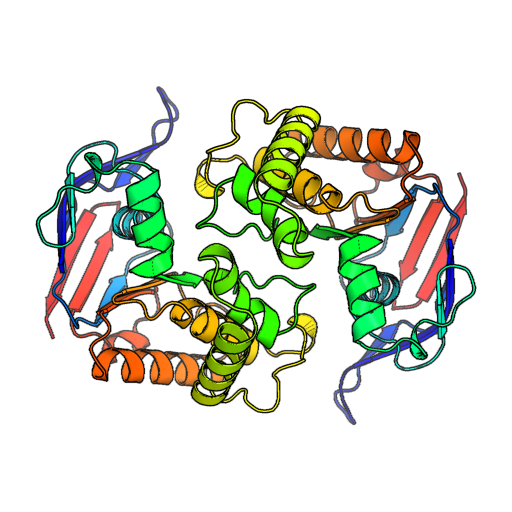ARG A 1 81 ? 3.789 -8.43 -13.625 1 90 81 ARG A CA 1
ATOM 624 C C . ARG A 1 81 ? 2.547 -7.578 -13.867 1 90 81 ARG A C 1
ATOM 626 O O . ARG A 1 81 ? 1.577 -7.66 -13.109 1 90 81 ARG A O 1
ATOM 633 N N . ARG A 1 82 ? 2.539 -6.879 -14.922 1 87.25 82 ARG A N 1
ATOM 634 C CA . ARG A 1 82 ? 1.484 -5.898 -15.156 1 87.25 82 ARG A CA 1
ATOM 635 C C . ARG A 1 82 ? 0.34 -6.504 -15.961 1 87.25 82 ARG A C 1
ATOM 637 O O . ARG A 1 82 ? -0.823 -6.145 -15.766 1 87.25 82 ARG A O 1
ATOM 644 N N . LYS A 1 83 ? 0.679 -7.426 -16.797 1 88 83 LYS A N 1
ATOM 645 C CA . LYS A 1 83 ? -0.311 -7.836 -17.797 1 88 83 LYS A CA 1
ATOM 646 C C . LYS A 1 83 ? -0.704 -9.297 -17.609 1 88 83 LYS A C 1
ATOM 648 O O . LYS A 1 83 ? -1.823 -9.695 -17.938 1 88 83 LYS A O 1
ATOM 653 N N . ILE A 1 84 ? 0.204 -10.016 -17.141 1 91.38 84 ILE A N 1
ATOM 654 C CA . ILE A 1 84 ? -0.02 -11.453 -17.125 1 91.38 84 ILE A CA 1
ATOM 655 C C . ILE A 1 84 ? -0.464 -11.891 -15.727 1 91.38 84 ILE A C 1
ATOM 657 O O . ILE A 1 84 ? -1.243 -12.836 -15.578 1 91.38 84 ILE A O 1
ATOM 661 N N . SER A 1 85 ? -0.026 -11.133 -14.773 1 95.12 85 SER A N 1
ATOM 662 C CA . SER A 1 85 ? -0.303 -11.547 -13.398 1 95.12 85 SER A CA 1
ATOM 663 C C . SER A 1 85 ? -1.053 -10.461 -12.633 1 95.12 85 SER A C 1
ATOM 665 O O . SER A 1 85 ? -1.045 -9.297 -13.039 1 95.12 85 SER A O 1
ATOM 667 N N . GLY A 1 86 ? -1.836 -10.906 -11.664 1 95.94 86 GLY A N 1
ATOM 668 C CA . GLY A 1 86 ? -2.396 -10.07 -10.617 1 95.94 86 GLY A CA 1
ATOM 669 C C . GLY A 1 86 ? -1.897 -10.43 -9.227 1 95.94 86 GLY A C 1
ATOM 670 O O . GLY A 1 86 ? -1.539 -11.586 -8.977 1 95.94 86 GLY A O 1
ATOM 671 N N . PHE A 1 87 ? -1.929 -9.406 -8.383 1 95.44 87 PHE A N 1
ATOM 672 C CA . PHE A 1 87 ? -1.384 -9.617 -7.047 1 95.44 87 PHE A CA 1
ATOM 673 C C . PHE A 1 87 ? -2.371 -9.156 -5.98 1 95.44 87 PHE A C 1
ATOM 675 O O . PHE A 1 87 ? -2.984 -8.102 -6.109 1 95.44 87 PHE A O 1
ATOM 682 N N . ILE A 1 88 ? -2.477 -10.039 -4.996 1 95.19 88 ILE A N 1
ATOM 683 C CA . ILE A 1 88 ? -3.289 -9.75 -3.82 1 95.19 88 ILE A CA 1
ATOM 684 C C . ILE A 1 88 ? -2.469 -9.984 -2.553 1 95.19 88 ILE A C 1
ATOM 686 O O . ILE A 1 88 ? -1.786 -11 -2.43 1 95.19 88 ILE A O 1
ATOM 690 N N . PHE A 1 89 ? -2.576 -9.008 -1.63 1 90.69 89 PHE A N 1
ATOM 691 C CA . PHE A 1 89 ? -1.783 -9.086 -0.409 1 90.69 89 PHE A CA 1
ATOM 692 C C . PHE A 1 89 ? -2.68 -9.047 0.823 1 90.69 89 PHE A C 1
ATOM 694 O O . PHE A 1 89 ? -3.842 -8.641 0.738 1 90.69 89 PHE A O 1
ATOM 701 N N . GLN A 1 90 ? -2.045 -9.414 1.914 1 86.31 90 GLN A N 1
ATOM 702 C CA . GLN A 1 90 ? -2.76 -9.398 3.186 1 86.31 90 GLN A CA 1
ATOM 703 C C . GLN A 1 90 ? -3.129 -7.977 3.598 1 86.31 90 GLN A C 1
ATOM 705 O O . GLN A 1 90 ? -4.23 -7.734 4.094 1 86.31 90 GLN A O 1
ATOM 710 N N . GLN A 1 91 ? -2.316 -6.949 3.439 1 86.06 91 GLN A N 1
ATOM 711 C CA . GLN A 1 91 ? -2.555 -5.566 3.838 1 86.06 91 GLN A CA 1
ATOM 712 C C . GLN A 1 91 ? -3.258 -4.789 2.729 1 86.06 91 GLN A C 1
ATOM 714 O O . GLN A 1 91 ? -3.344 -3.561 2.781 1 86.06 91 GLN A O 1
ATOM 719 N N . PHE A 1 92 ? -3.854 -5.262 1.954 1 88.19 92 PHE A N 1
ATOM 720 C CA . PHE A 1 92 ? -4.629 -4.805 0.808 1 88.19 92 PHE A CA 1
ATOM 721 C C . PHE A 1 92 ? -3.797 -3.893 -0.082 1 88.19 92 PHE A C 1
ATOM 723 O O . PHE A 1 92 ? -3.959 -3.889 -1.304 1 88.19 92 PHE A O 1
ATOM 730 N N . HIS A 1 93 ? -2.961 -2.986 0.508 1 87.88 93 HIS A N 1
ATOM 731 C CA . HIS A 1 93 ? -2.051 -2.051 -0.145 1 87.88 93 HIS A CA 1
ATOM 732 C C . HIS A 1 93 ? -2.803 -1.124 -1.094 1 87.88 93 HIS A C 1
ATOM 734 O O . HIS A 1 93 ? -2.35 -0.875 -2.215 1 87.88 93 HIS A O 1
ATOM 740 N N . LEU A 1 94 ? -3.953 -0.757 -0.666 1 91.94 94 LEU A N 1
ATOM 741 C CA . LEU A 1 94 ? -4.672 0.267 -1.417 1 91.94 94 LEU A CA 1
ATOM 742 C C . LEU A 1 94 ? -4.059 1.644 -1.182 1 91.94 94 LEU A C 1
ATOM 744 O O . LEU A 1 94 ? -3.551 1.924 -0.093 1 91.94 94 LEU A O 1
ATOM 748 N N . ILE A 1 95 ? -4.121 2.426 -2.188 1 89.69 95 ILE A N 1
ATOM 749 C CA . ILE A 1 95 ? -3.719 3.82 -2.029 1 89.69 95 ILE A CA 1
ATOM 750 C C . ILE A 1 95 ? -4.828 4.602 -1.327 1 89.69 95 ILE A C 1
ATOM 752 O O . ILE A 1 95 ? -5.922 4.762 -1.872 1 89.69 95 ILE A O 1
ATOM 756 N N . LYS A 1 96 ? -4.586 5.18 -0.232 1 88.25 96 LYS A N 1
ATOM 757 C CA . LYS A 1 96 ? -5.578 5.75 0.675 1 88.25 96 LYS A CA 1
ATOM 758 C C . LYS A 1 96 ? -6.195 7.02 0.089 1 88.25 96 LYS A C 1
ATOM 760 O O . LYS A 1 96 ? -7.316 7.387 0.439 1 88.25 96 LYS A O 1
ATOM 765 N N . THR A 1 97 ? -5.488 7.668 -0.763 1 88.94 97 THR A N 1
ATOM 766 C CA . THR A 1 97 ? -5.941 8.945 -1.298 1 88.94 97 THR A CA 1
ATOM 767 C C . THR A 1 97 ? -6.758 8.742 -2.57 1 88.94 97 THR A C 1
ATOM 769 O O . THR A 1 97 ? -7.203 9.711 -3.191 1 88.94 97 THR A O 1
ATOM 772 N N . LEU A 1 98 ? -6.934 7.492 -2.924 1 91.19 98 LEU A N 1
ATOM 773 C CA . LEU A 1 98 ? -7.707 7.16 -4.113 1 91.19 98 LEU A CA 1
ATOM 774 C C . LEU A 1 98 ? -8.977 6.406 -3.736 1 91.19 98 LEU A C 1
ATOM 776 O O . LEU A 1 98 ? -8.984 5.633 -2.777 1 91.19 98 LEU A O 1
ATOM 780 N N . THR A 1 99 ? -9.984 6.664 -4.539 1 93 99 THR A N 1
ATOM 781 C CA . THR A 1 99 ? -11.219 5.91 -4.355 1 93 99 THR A CA 1
ATOM 782 C C . THR A 1 99 ? -11.039 4.457 -4.793 1 93 99 THR A C 1
ATOM 784 O O . THR A 1 99 ? -10.008 4.102 -5.371 1 93 99 THR A O 1
ATOM 787 N N . ALA A 1 100 ? -12.086 3.67 -4.492 1 96.19 100 ALA A N 1
ATOM 788 C CA . ALA A 1 100 ? -12.07 2.289 -4.969 1 96.19 100 ALA A CA 1
ATOM 789 C C . ALA A 1 100 ? -11.914 2.232 -6.484 1 96.19 100 ALA A C 1
ATOM 791 O O . ALA A 1 100 ? -11.078 1.49 -7 1 96.19 100 ALA A O 1
ATOM 792 N N . LEU A 1 101 ? -12.68 3.025 -7.129 1 96 101 LEU A N 1
ATOM 793 C CA . LEU A 1 101 ? -12.648 3.08 -8.586 1 96 101 LEU A CA 1
ATOM 794 C C . LEU A 1 101 ? -11.258 3.451 -9.086 1 96 101 LEU A C 1
ATOM 796 O O . LEU A 1 101 ? -10.711 2.787 -9.969 1 96 101 LEU A O 1
ATOM 800 N N . GLU A 1 102 ? -10.688 4.41 -8.508 1 92.25 102 GLU A N 1
ATOM 801 C CA . GLU A 1 102 ? -9.375 4.895 -8.922 1 92.25 102 GLU A CA 1
ATOM 802 C C . GLU A 1 102 ? -8.281 3.869 -8.625 1 92.25 102 GLU A C 1
ATOM 804 O O . GLU A 1 102 ? -7.34 3.715 -9.398 1 92.25 102 GLU A O 1
ATOM 809 N N . ASN A 1 103 ? -8.375 3.256 -7.539 1 95.12 103 ASN A N 1
ATOM 810 C CA . ASN A 1 103 ? -7.434 2.188 -7.219 1 95.12 103 ASN A CA 1
ATOM 811 C C . ASN A 1 103 ? -7.445 1.094 -8.281 1 95.12 103 ASN A C 1
ATOM 813 O O . ASN A 1 103 ? -6.391 0.593 -8.672 1 95.12 103 ASN A O 1
ATOM 817 N N . VAL A 1 104 ? -8.578 0.774 -8.758 1 96.56 104 VAL A N 1
ATOM 818 C CA . VAL A 1 104 ? -8.719 -0.3 -9.734 1 96.56 104 VAL A CA 1
ATOM 819 C C . VAL A 1 104 ? -8.25 0.184 -11.109 1 96.56 104 VAL A C 1
ATOM 821 O O . VAL A 1 104 ? -7.723 -0.599 -11.906 1 96.56 104 VAL A O 1
ATOM 824 N N . GLU A 1 105 ? -8.336 1.438 -11.32 1 94.56 105 GLU A N 1
ATOM 825 C CA . GLU A 1 105 ? -7.918 2.004 -12.594 1 94.56 105 GLU A CA 1
ATOM 826 C C . GLU A 1 105 ? -6.395 2.053 -12.711 1 94.56 105 GLU A C 1
ATOM 828 O O . GLU A 1 105 ? -5.852 2.102 -13.812 1 94.56 105 GLU A O 1
ATOM 833 N N . LEU A 1 106 ? -5.754 1.953 -11.672 1 91.75 106 LEU A N 1
ATOM 834 C CA . LEU A 1 106 ? -4.344 2.307 -11.578 1 91.75 106 LEU A CA 1
ATOM 835 C C . LEU A 1 106 ? -3.496 1.413 -12.477 1 91.75 106 LEU A C 1
ATOM 837 O O . LEU A 1 106 ? -2.697 1.908 -13.273 1 91.75 106 LEU A O 1
ATOM 841 N N . PRO A 1 107 ? -3.627 0.096 -12.383 1 91.44 107 PRO A N 1
ATOM 842 C CA . PRO A 1 107 ? -2.803 -0.753 -13.25 1 91.44 107 PRO A CA 1
ATOM 843 C C . PRO A 1 107 ? -2.998 -0.451 -14.734 1 91.44 107 PRO A C 1
ATOM 845 O O . PRO A 1 107 ? -2.047 -0.531 -15.516 1 91.44 107 PRO A O 1
ATOM 848 N N . MET A 1 108 ? -4.18 -0.094 -15.062 1 92.19 108 MET A N 1
ATOM 849 C CA . MET A 1 108 ? -4.473 0.191 -16.469 1 92.19 108 MET A CA 1
ATOM 850 C C . MET A 1 108 ? -3.875 1.528 -16.891 1 92.19 108 MET A C 1
ATOM 852 O O . MET A 1 108 ? -3.506 1.709 -18.047 1 92.19 108 MET A O 1
ATOM 856 N N . MET A 1 109 ? -3.816 2.412 -15.938 1 86 109 MET A N 1
ATOM 857 C CA . MET A 1 109 ? -3.15 3.684 -16.203 1 86 109 MET A CA 1
ATOM 858 C C . MET A 1 109 ? -1.678 3.465 -16.531 1 86 109 MET A C 1
ATOM 860 O O . MET A 1 109 ? -1.152 4.07 -17.469 1 86 109 MET A O 1
ATOM 864 N N . LEU A 1 110 ? -1.077 2.576 -15.82 1 83.5 110 LEU A N 1
ATOM 865 C CA . LEU A 1 110 ? 0.329 2.248 -16.031 1 83.5 110 LEU A CA 1
ATOM 866 C C . LEU A 1 110 ? 0.535 1.593 -17.391 1 83.5 110 LEU A C 1
ATOM 868 O O . LEU A 1 110 ? 1.616 1.69 -17.984 1 83.5 110 LEU A O 1
ATOM 872 N N . ASP A 1 111 ? -0.458 1.009 -17.891 1 84 111 ASP A N 1
ATOM 873 C CA . ASP A 1 111 ? -0.409 0.387 -19.219 1 84 111 ASP A CA 1
ATOM 874 C C . ASP A 1 111 ? -0.888 1.353 -20.297 1 84 111 ASP A C 1
ATOM 876 O O . ASP A 1 111 ? -1.153 0.943 -21.422 1 84 111 ASP A O 1
ATOM 880 N N . GLU A 1 112 ? -1.125 2.539 -19.906 1 81.56 112 GLU A N 1
ATOM 881 C CA . GLU A 1 112 ? -1.437 3.654 -20.797 1 81.56 112 GLU A CA 1
ATOM 882 C C . GLU A 1 112 ? -2.744 3.412 -21.547 1 81.56 112 GLU A C 1
ATOM 884 O O . GLU A 1 112 ? -2.846 3.711 -22.734 1 81.56 112 GLU A O 1
ATOM 889 N N . ARG A 1 113 ? -3.67 2.799 -20.875 1 83.75 113 ARG A N 1
ATOM 890 C CA . ARG A 1 113 ? -5.004 2.641 -21.453 1 83.75 113 ARG A CA 1
ATOM 891 C C . ARG A 1 113 ? -5.789 3.945 -21.375 1 83.75 113 ARG A C 1
ATOM 893 O O . ARG A 1 113 ? -5.539 4.777 -20.5 1 83.75 113 ARG A O 1
ATOM 900 N N . ASP A 1 114 ? -6.742 4.07 -22.281 1 89.88 114 ASP A N 1
ATOM 901 C CA . ASP A 1 114 ? -7.574 5.273 -22.328 1 89.88 114 ASP A CA 1
ATOM 902 C C . ASP A 1 114 ? -8.477 5.359 -21.094 1 89.88 114 ASP A C 1
ATOM 904 O O . ASP A 1 114 ? -8.93 4.34 -20.578 1 89.88 114 ASP A O 1
ATOM 908 N N . LYS A 1 115 ? -8.766 6.617 -20.719 1 88.31 115 LYS A N 1
ATOM 909 C CA . LYS A 1 115 ? -9.523 6.898 -19.5 1 88.31 115 LYS A CA 1
ATOM 910 C C . LYS A 1 115 ? -10.914 6.273 -19.547 1 88.31 115 LYS A C 1
ATOM 912 O O . LYS A 1 115 ? -11.375 5.695 -18.562 1 88.31 115 LYS A O 1
ATOM 917 N N . SER A 1 116 ? -11.555 6.461 -20.656 1 93.75 116 SER A N 1
ATOM 918 C CA . SER A 1 116 ? -12.906 5.926 -20.797 1 93.75 116 SER A CA 1
ATOM 919 C C . SER A 1 116 ? -12.914 4.41 -20.625 1 93.75 116 SER A C 1
ATOM 921 O O . SER A 1 116 ? -13.773 3.865 -19.922 1 93.75 116 SER A O 1
ATOM 923 N N . TYR A 1 117 ? -12.016 3.729 -21.219 1 95.12 117 TYR A N 1
ATOM 924 C CA . TYR A 1 117 ? -11.891 2.279 -21.109 1 95.12 117 TYR A CA 1
ATOM 925 C C . TYR A 1 117 ? -11.617 1.867 -19.672 1 95.12 117 TYR A C 1
ATOM 927 O O . TYR A 1 117 ? -12.289 0.978 -19.141 1 95.12 117 TYR A O 1
ATOM 935 N N . ARG A 1 118 ? -10.68 2.52 -19.016 1 94.81 118 ARG A N 1
ATOM 936 C CA . ARG A 1 118 ? -10.281 2.166 -17.656 1 94.81 118 ARG A CA 1
ATOM 937 C C . ARG A 1 118 ? -11.453 2.297 -16.703 1 94.81 118 ARG A C 1
ATOM 939 O O . ARG A 1 118 ? -11.664 1.431 -15.844 1 94.81 118 ARG A O 1
ATOM 946 N N . ARG A 1 119 ? -12.188 3.398 -16.859 1 94.94 119 ARG A N 1
ATOM 947 C CA . ARG A 1 119 ? -13.305 3.656 -15.961 1 94.94 119 ARG A CA 1
ATOM 948 C C . ARG A 1 119 ? -14.391 2.602 -16.125 1 94.94 119 ARG A C 1
ATOM 950 O O . ARG A 1 119 ? -14.914 2.078 -15.141 1 94.94 119 ARG A O 1
ATOM 957 N N . LYS A 1 120 ? -14.711 2.34 -17.344 1 97.25 120 LYS A N 1
ATOM 958 C CA . LYS A 1 120 ? -15.734 1.335 -17.625 1 97.25 120 LYS A CA 1
ATOM 959 C C . LYS A 1 120 ? -15.32 -0.032 -17.094 1 97.25 120 LYS A C 1
ATOM 961 O O . LYS A 1 120 ? -16.109 -0.705 -16.422 1 97.25 120 LYS A O 1
ATOM 966 N N . ARG A 1 121 ? -14.141 -0.397 -17.344 1 97.31 121 ARG A N 1
ATOM 967 C CA . ARG A 1 121 ? -13.641 -1.694 -16.906 1 97.31 121 ARG A CA 1
ATOM 968 C C . ARG A 1 121 ? -13.562 -1.762 -15.383 1 97.31 121 ARG A C 1
ATOM 970 O O . ARG A 1 121 ? -13.984 -2.75 -14.781 1 97.31 121 ARG A O 1
ATOM 977 N N . ALA A 1 122 ? -13.047 -0.763 -14.781 1 97.94 122 ALA A N 1
ATOM 978 C CA . ALA A 1 122 ? -12.938 -0.717 -13.328 1 97.94 122 ALA A CA 1
ATOM 979 C C . ALA A 1 122 ? -14.312 -0.831 -12.672 1 97.94 122 ALA A C 1
ATOM 981 O O . ALA A 1 122 ? -14.477 -1.555 -11.688 1 97.94 122 ALA A O 1
ATOM 982 N N . LYS A 1 123 ? -15.227 -0.106 -13.227 1 98.06 123 LYS A N 1
ATOM 983 C CA . LYS A 1 123 ? -16.578 -0.177 -12.711 1 98.06 123 LYS A CA 1
ATOM 984 C C . LYS A 1 123 ? -17.141 -1.599 -12.797 1 98.06 123 LYS A C 1
ATOM 986 O O . LYS A 1 123 ? -17.688 -2.111 -11.82 1 98.06 123 LYS A O 1
ATOM 991 N N . LYS A 1 124 ? -16.938 -2.193 -13.891 1 98.31 124 LYS A N 1
ATOM 992 C CA . LYS A 1 124 ? -17.406 -3.561 -14.094 1 98.31 124 LYS A CA 1
ATOM 993 C C . LYS A 1 124 ? -16.75 -4.52 -13.094 1 98.31 124 LYS A C 1
ATOM 995 O O . LYS A 1 124 ? -17.438 -5.387 -12.539 1 98.31 124 LYS A O 1
ATOM 1000 N N . LEU A 1 125 ? -15.516 -4.359 -12.867 1 98.31 125 LEU A N 1
ATOM 1001 C CA . LEU A 1 125 ? -14.789 -5.23 -11.953 1 98.31 125 LEU A CA 1
ATOM 1002 C C . LEU A 1 125 ? -15.273 -5.035 -10.516 1 98.31 125 LEU A C 1
ATOM 1004 O O . LEU A 1 125 ? -15.43 -6.008 -9.773 1 98.31 125 LEU A O 1
ATOM 1008 N N . LEU A 1 126 ? -15.469 -3.82 -10.156 1 98.5 126 LEU A N 1
ATOM 1009 C CA . LEU A 1 126 ? -15.969 -3.545 -8.812 1 98.5 126 LEU A CA 1
ATOM 1010 C C . LEU A 1 126 ? -17.375 -4.113 -8.625 1 98.5 126 LEU A C 1
ATOM 1012 O O . LEU A 1 126 ? -17.703 -4.633 -7.559 1 98.5 126 LEU A O 1
ATOM 1016 N N . GLU A 1 127 ? -18.172 -3.986 -9.625 1 98.19 127 GLU A N 1
ATOM 1017 C CA . GLU A 1 127 ? -19.5 -4.602 -9.594 1 98.19 127 GLU A CA 1
ATOM 1018 C C . GLU A 1 127 ? -19.406 -6.113 -9.43 1 98.19 127 GLU A C 1
ATOM 1020 O O . GLU A 1 127 ? -20.141 -6.707 -8.641 1 98.19 127 GLU A O 1
ATOM 1025 N N . MET A 1 128 ? -18.531 -6.719 -10.102 1 96.69 128 MET A N 1
ATOM 1026 C CA . MET A 1 128 ? -18.328 -8.164 -10.062 1 96.69 128 MET A CA 1
ATOM 1027 C C . MET A 1 128 ? -17.984 -8.633 -8.656 1 96.69 128 MET A C 1
ATOM 1029 O O . MET A 1 128 ? -18.406 -9.719 -8.242 1 96.69 128 MET A O 1
ATOM 1033 N N . VAL A 1 129 ? -17.281 -7.805 -7.918 1 96.88 129 VAL A N 1
ATOM 1034 C CA . VAL A 1 129 ? -16.906 -8.219 -6.574 1 96.88 129 VAL A CA 1
ATOM 1035 C C . VAL A 1 129 ? -17.906 -7.668 -5.559 1 96.88 129 VAL A C 1
ATOM 1037 O O . VAL A 1 129 ? -17.625 -7.648 -4.355 1 96.88 129 VAL A O 1
ATOM 1040 N N . GLY A 1 130 ? -18.953 -7.137 -6.008 1 96.19 130 GLY A N 1
ATOM 1041 C CA . GLY A 1 130 ? -20.062 -6.742 -5.148 1 96.19 130 GLY A CA 1
ATOM 1042 C C . GLY A 1 130 ? -19.906 -5.352 -4.57 1 96.19 130 GLY A C 1
ATOM 1043 O O . GLY A 1 130 ? -20.406 -5.062 -3.484 1 96.19 130 GLY A O 1
ATOM 1044 N N . LEU A 1 131 ? -19.172 -4.488 -5.301 1 97.62 131 LEU A N 1
ATOM 1045 C CA . LEU A 1 131 ? -18.906 -3.156 -4.77 1 97.62 131 LEU A CA 1
ATOM 1046 C C . LEU A 1 131 ? -19.391 -2.082 -5.742 1 97.62 131 LEU A C 1
ATOM 1048 O O . LEU A 1 131 ? -18.812 -0.994 -5.805 1 97.62 131 LEU A O 1
ATOM 1052 N N . GLY A 1 132 ? -20.422 -2.379 -6.477 1 97.19 132 GLY A N 1
ATOM 1053 C CA . GLY A 1 132 ? -20.984 -1.44 -7.438 1 97.19 132 GLY A CA 1
ATOM 1054 C C . GLY A 1 132 ? -21.484 -0.161 -6.797 1 97.19 132 GLY A C 1
ATOM 1055 O O . GLY A 1 132 ? -21.5 0.892 -7.438 1 97.19 132 GLY A O 1
ATOM 1056 N N . ASP A 1 133 ? -21.828 -0.262 -5.559 1 96.06 133 ASP A N 1
ATOM 1057 C CA . ASP A 1 133 ? -22.375 0.897 -4.859 1 96.06 133 ASP A CA 1
ATOM 1058 C C . ASP A 1 133 ? -21.297 1.612 -4.055 1 96.06 133 ASP A C 1
ATOM 1060 O O . ASP A 1 133 ? -21.594 2.551 -3.309 1 96.06 133 ASP A O 1
ATOM 1064 N N . ARG A 1 134 ? -20.062 1.224 -4.238 1 95.75 134 ARG A N 1
ATOM 1065 C CA . ARG A 1 134 ? -18.984 1.775 -3.424 1 95.75 134 ARG A CA 1
ATOM 1066 C C . ARG A 1 134 ? -17.844 2.266 -4.297 1 95.75 134 ARG A C 1
ATOM 1068 O O . ARG A 1 134 ? -16.688 2.314 -3.85 1 95.75 134 ARG A O 1
ATOM 1075 N N . LEU A 1 135 ? -18.172 2.658 -5.449 1 95.88 135 LEU A N 1
ATOM 1076 C CA . LEU A 1 135 ? -17.172 3.037 -6.438 1 95.88 135 LEU A CA 1
ATOM 1077 C C . LEU A 1 135 ? -16.344 4.219 -5.949 1 95.88 135 LEU A C 1
ATOM 1079 O O . LEU A 1 135 ? -15.117 4.254 -6.145 1 95.88 135 LEU A O 1
ATOM 1083 N N . ASN A 1 136 ? -16.984 5.125 -5.262 1 92.19 136 ASN A N 1
ATOM 1084 C CA . ASN A 1 136 ? -16.328 6.391 -4.926 1 92.19 136 ASN A CA 1
ATOM 1085 C C . ASN A 1 136 ? -15.891 6.43 -3.467 1 92.19 136 ASN A C 1
ATOM 1087 O O . ASN A 1 136 ? -15.508 7.484 -2.959 1 92.19 136 ASN A O 1
ATOM 1091 N N . HIS A 1 137 ? -15.969 5.328 -2.809 1 92.5 137 HIS A N 1
ATOM 1092 C CA . HIS A 1 137 ? -15.508 5.25 -1.426 1 92.5 137 HIS A CA 1
ATOM 1093 C C . HIS A 1 137 ? -13.992 5.148 -1.352 1 92.5 137 HIS A C 1
ATOM 1095 O O . HIS A 1 137 ? -13.367 4.477 -2.178 1 92.5 137 HIS A O 1
ATOM 1101 N N . TYR A 1 138 ? -13.523 5.793 -0.356 1 90.69 138 TYR A N 1
ATOM 1102 C CA . TYR A 1 138 ? -12.102 5.664 -0.048 1 90.69 138 TYR A CA 1
ATOM 1103 C C . TYR A 1 138 ? -11.844 4.445 0.83 1 90.69 138 TYR A C 1
ATOM 1105 O O . TYR A 1 138 ? -12.75 3.941 1.489 1 90.69 138 TYR A O 1
ATOM 1113 N N . PRO A 1 139 ? -10.555 4.012 0.834 1 91.56 139 PRO A N 1
ATOM 1114 C CA . PRO A 1 139 ? -10.234 2.818 1.62 1 91.56 139 PRO A CA 1
ATOM 1115 C C . PRO A 1 139 ? -10.656 2.943 3.082 1 91.56 139 PRO A C 1
ATOM 1117 O O . PRO A 1 139 ? -11.188 1.991 3.658 1 91.56 139 PRO A O 1
ATOM 1120 N N . HIS A 1 140 ? -10.555 4.078 3.645 1 83.31 140 HIS A N 1
ATOM 1121 C CA . HIS A 1 140 ? -10.891 4.25 5.055 1 83.31 140 HIS A CA 1
ATOM 1122 C C . HIS A 1 140 ? -12.398 4.156 5.277 1 83.31 140 HIS A C 1
ATOM 1124 O O . HIS A 1 140 ? -12.852 4.02 6.414 1 83.31 140 HIS A O 1
ATOM 1130 N N . GLN A 1 141 ? -13.117 4.277 4.281 1 85.31 141 GLN A N 1
ATOM 1131 C CA . GLN A 1 141 ? -14.57 4.207 4.352 1 85.31 141 GLN A CA 1
ATOM 1132 C C . GLN A 1 141 ? -15.07 2.789 4.07 1 85.31 141 GLN A C 1
ATOM 1134 O O . GLN A 1 141 ? -16.281 2.549 4.004 1 85.31 141 GLN A O 1
ATOM 1139 N N . LEU A 1 142 ? -14.164 1.873 3.811 1 91.19 142 LEU A N 1
ATOM 1140 C CA . LEU A 1 142 ? -14.484 0.49 3.475 1 91.19 142 LEU A CA 1
ATOM 1141 C C . LEU A 1 142 ? -14.07 -0.453 4.602 1 91.19 142 LEU A C 1
ATOM 1143 O O . LEU A 1 142 ? -13.062 -0.215 5.277 1 91.19 142 LEU A O 1
ATOM 1147 N N . SER A 1 143 ? -14.914 -1.479 4.758 1 89.62 143 SER A N 1
ATOM 1148 C CA . SER A 1 143 ? -14.492 -2.529 5.68 1 89.62 143 SER A CA 1
ATOM 1149 C C . SER A 1 143 ? -13.289 -3.299 5.129 1 89.62 143 SER A C 1
ATOM 1151 O O . SER A 1 143 ? -12.945 -3.166 3.955 1 89.62 143 SER A O 1
ATOM 1153 N N . GLY A 1 144 ? -12.672 -4.082 5.996 1 90.62 144 GLY A N 1
ATOM 1154 C CA . GLY A 1 144 ? -11.562 -4.91 5.559 1 90.62 144 GLY A CA 1
ATOM 1155 C C . GLY A 1 144 ? -11.914 -5.809 4.387 1 90.62 144 GLY A C 1
ATOM 1156 O O . GLY A 1 144 ? -11.164 -5.891 3.412 1 90.62 144 GLY A O 1
ATOM 1157 N N . GLY A 1 145 ? -13.023 -6.43 4.52 1 93.19 145 GLY A N 1
ATOM 1158 C CA . GLY A 1 145 ? -13.492 -7.289 3.445 1 93.19 145 GLY A CA 1
ATOM 1159 C C . GLY A 1 145 ? -13.734 -6.543 2.146 1 93.19 145 GLY A C 1
ATOM 1160 O O . GLY A 1 145 ? -13.414 -7.047 1.067 1 93.19 145 GLY A O 1
ATOM 1161 N N . GLN A 1 146 ? -14.281 -5.359 2.293 1 95.62 146 GLN A N 1
ATOM 1162 C CA . GLN A 1 146 ? -14.523 -4.531 1.116 1 95.62 146 GLN A CA 1
ATOM 1163 C C . GLN A 1 146 ? -13.211 -4.074 0.488 1 95.62 146 GLN A C 1
ATOM 1165 O O . GLN A 1 146 ? -13.062 -4.082 -0.737 1 95.62 146 GLN A O 1
ATOM 1170 N N . GLN A 1 147 ? -12.273 -3.73 1.323 1 96.19 147 GLN A N 1
ATOM 1171 C CA . GLN A 1 147 ? -10.961 -3.32 0.821 1 96.19 147 GLN A CA 1
ATOM 1172 C C . GLN A 1 147 ? -10.281 -4.457 0.06 1 96.19 147 GLN A C 1
ATOM 1174 O O . GLN A 1 147 ? -9.688 -4.234 -0.996 1 96.19 147 GLN A O 1
ATOM 1179 N N . GLN A 1 148 ? -10.391 -5.602 0.59 1 96.12 148 GLN A N 1
ATOM 1180 C CA . GLN A 1 148 ? -9.789 -6.75 -0.083 1 96.12 148 GLN A CA 1
ATOM 1181 C C . GLN A 1 148 ? -10.445 -6.996 -1.438 1 96.12 148 GLN A C 1
ATOM 1183 O O . GLN A 1 148 ? -9.773 -7.355 -2.404 1 96.12 148 GLN A O 1
ATOM 1188 N N . ARG A 1 149 ? -11.75 -6.848 -1.485 1 97.12 149 ARG A N 1
ATOM 1189 C CA . ARG A 1 149 ? -12.453 -7.035 -2.748 1 97.12 149 ARG A CA 1
ATOM 1190 C C . ARG A 1 149 ? -12.055 -5.969 -3.764 1 97.12 149 ARG A C 1
ATOM 1192 O O . ARG A 1 149 ? -11.953 -6.25 -4.961 1 97.12 149 ARG A O 1
ATOM 1199 N N . VAL A 1 150 ? -11.75 -4.758 -3.27 1 97.81 150 VAL A N 1
ATOM 1200 C CA . VAL A 1 150 ? -11.188 -3.742 -4.152 1 97.81 150 VAL A CA 1
ATOM 1201 C C . VAL A 1 150 ? -9.82 -4.199 -4.668 1 97.81 150 VAL A C 1
ATOM 1203 O O . VAL A 1 150 ? -9.523 -4.062 -5.855 1 97.81 150 VAL A O 1
ATOM 1206 N N . ALA A 1 151 ? -9.055 -4.77 -3.779 1 96.69 151 ALA A N 1
ATOM 1207 C CA . ALA A 1 151 ? -7.73 -5.266 -4.152 1 96.69 151 ALA A CA 1
ATOM 1208 C C . ALA A 1 151 ? -7.836 -6.375 -5.195 1 96.69 151 ALA A C 1
ATOM 1210 O O . ALA A 1 151 ? -7.02 -6.453 -6.117 1 96.69 151 ALA A O 1
ATOM 1211 N N . ILE A 1 152 ? -8.781 -7.191 -5.035 1 97.31 152 ILE A N 1
ATOM 1212 C CA . ILE A 1 152 ? -9.016 -8.258 -6.004 1 97.31 152 ILE A CA 1
ATOM 1213 C C . ILE A 1 152 ? -9.398 -7.652 -7.355 1 97.31 152 ILE A C 1
ATOM 1215 O O . ILE A 1 152 ? -8.852 -8.039 -8.391 1 97.31 152 ILE A O 1
ATOM 1219 N N . ALA A 1 153 ? -10.32 -6.699 -7.309 1 97.94 153 ALA A N 1
ATOM 1220 C CA . ALA A 1 153 ? -10.703 -6.016 -8.539 1 97.94 153 ALA A CA 1
ATOM 1221 C C . ALA A 1 153 ? -9.492 -5.379 -9.219 1 97.94 153 ALA A C 1
ATOM 1223 O O . ALA A 1 153 ? -9.336 -5.48 -10.438 1 97.94 153 ALA A O 1
ATOM 1224 N N . ARG A 1 154 ? -8.711 -4.812 -8.438 1 97.06 154 ARG A N 1
ATOM 1225 C CA . ARG A 1 154 ? -7.5 -4.188 -8.969 1 97.06 154 ARG A CA 1
ATOM 1226 C C . ARG A 1 154 ? -6.59 -5.223 -9.625 1 97.06 154 ARG A C 1
ATOM 1228 O O . ARG A 1 154 ? -6.027 -4.977 -10.695 1 97.06 154 ARG A O 1
ATOM 1235 N N . ALA A 1 155 ? -6.441 -6.332 -8.992 1 96.69 155 ALA A N 1
ATOM 1236 C CA . ALA A 1 155 ? -5.594 -7.406 -9.508 1 96.69 155 ALA A CA 1
ATOM 1237 C C . ALA A 1 155 ? -6.102 -7.91 -10.852 1 96.69 155 ALA A C 1
ATOM 1239 O O . ALA A 1 155 ? -5.336 -8.461 -11.648 1 96.69 155 ALA A O 1
ATOM 1240 N N . LEU A 1 156 ? -7.328 -7.672 -11.164 1 97.44 156 LEU A N 1
ATOM 1241 C CA . LEU A 1 156 ? -7.965 -8.195 -12.375 1 97.44 156 LEU A CA 1
ATOM 1242 C C . LEU A 1 156 ? -7.969 -7.152 -13.484 1 97.44 156 LEU A C 1
ATOM 1244 O O . LEU A 1 156 ? -8.383 -7.441 -14.609 1 97.44 156 LEU A O 1
ATOM 1248 N N . ALA A 1 157 ? -7.523 -6.012 -13.172 1 96.56 157 ALA A N 1
ATOM 1249 C CA . ALA A 1 157 ? -7.699 -4.844 -14.031 1 96.56 157 ALA A CA 1
ATOM 1250 C C . ALA A 1 157 ? -7.195 -5.121 -15.445 1 96.56 157 ALA A C 1
ATOM 1252 O O . ALA A 1 157 ? -7.855 -4.777 -16.422 1 96.56 157 ALA A O 1
ATOM 1253 N N . ASN A 1 158 ? -6.059 -5.832 -15.547 1 95.69 158 ASN A N 1
ATOM 1254 C CA . ASN A 1 158 ? -5.445 -6.047 -16.844 1 95.69 158 ASN A CA 1
ATOM 1255 C C . ASN A 1 158 ? -5.668 -7.469 -17.359 1 95.69 158 ASN A C 1
ATOM 1257 O O . ASN A 1 158 ? -4.84 -8.016 -18.078 1 95.69 158 ASN A O 1
ATOM 1261 N N . ASN A 1 159 ? -6.723 -8.086 -16.859 1 95.69 159 ASN A N 1
ATOM 1262 C CA . ASN A 1 159 ? -7.125 -9.422 -17.312 1 95.69 159 ASN A CA 1
ATOM 1263 C C . ASN A 1 159 ? -5.988 -10.422 -17.156 1 95.69 159 ASN A C 1
ATOM 1265 O O . ASN A 1 159 ? -5.594 -11.07 -18.141 1 95.69 159 ASN A O 1
ATOM 1269 N N . PRO A 1 160 ? -5.566 -10.648 -15.977 1 97.19 160 PRO A N 1
ATOM 1270 C CA . PRO A 1 160 ? -4.441 -11.555 -15.742 1 97.19 160 PRO A CA 1
ATOM 1271 C C . PRO A 1 160 ? -4.801 -13.023 -15.992 1 97.19 160 PRO A C 1
ATOM 1273 O O . PRO A 1 160 ? -5.977 -13.391 -15.938 1 97.19 160 PRO A O 1
ATOM 1276 N N . LYS A 1 161 ? -3.732 -13.844 -16.266 1 97.12 161 LYS A N 1
ATOM 1277 C CA . LYS A 1 161 ? -3.879 -15.289 -16.406 1 97.12 161 LYS A CA 1
ATOM 1278 C C . LYS A 1 161 ? -3.586 -16.016 -15.094 1 97.12 161 LYS A C 1
ATOM 1280 O O . LYS A 1 161 ? -3.961 -17.172 -14.922 1 97.12 161 LYS A O 1
ATOM 1285 N N . ILE A 1 162 ? -2.904 -15.328 -14.258 1 97.94 162 ILE A N 1
ATOM 1286 C CA . ILE A 1 162 ? -2.514 -15.891 -12.969 1 97.94 162 ILE A CA 1
ATOM 1287 C C . ILE A 1 162 ? -2.719 -14.844 -11.867 1 97.94 162 ILE A C 1
ATOM 1289 O O . ILE A 1 162 ? -2.441 -13.664 -12.07 1 97.94 162 ILE A O 1
ATOM 1293 N N . ILE A 1 163 ? -3.209 -15.273 -10.742 1 98.19 163 ILE A N 1
ATOM 1294 C CA . ILE A 1 163 ? -3.297 -14.43 -9.562 1 98.19 163 ILE A CA 1
ATOM 1295 C C . ILE A 1 163 ? -2.414 -15 -8.453 1 98.19 163 ILE A C 1
ATOM 1297 O O . ILE A 1 163 ? -2.529 -16.172 -8.102 1 98.19 163 ILE A O 1
ATOM 1301 N N . PHE A 1 164 ? -1.509 -14.203 -7.988 1 97.88 164 PHE A N 1
ATOM 1302 C CA . PHE A 1 164 ? -0.715 -14.516 -6.805 1 97.88 164 PHE A CA 1
ATOM 1303 C C . PHE A 1 164 ? -1.308 -13.859 -5.562 1 97.88 164 PHE A C 1
ATOM 1305 O O . PHE A 1 164 ? -1.543 -12.648 -5.551 1 97.88 164 PHE A O 1
ATOM 1312 N N . ALA A 1 165 ? -1.565 -14.648 -4.562 1 97.69 165 ALA A N 1
ATOM 1313 C CA . ALA A 1 165 ? -2.191 -14.117 -3.352 1 97.69 165 ALA A CA 1
ATOM 1314 C C . ALA A 1 165 ? -1.383 -14.484 -2.111 1 97.69 165 ALA A C 1
ATOM 1316 O O . ALA A 1 165 ? -1.152 -15.672 -1.841 1 97.69 165 ALA A O 1
ATOM 1317 N N . ASP A 1 166 ? -0.957 -13.516 -1.394 1 95.81 166 ASP A N 1
ATOM 1318 C CA . ASP A 1 166 ? -0.225 -13.711 -0.146 1 95.81 166 ASP A CA 1
ATOM 1319 C C . ASP A 1 166 ? -1.127 -13.477 1.063 1 95.81 166 ASP A C 1
ATOM 1321 O O . ASP A 1 166 ? -1.308 -12.336 1.496 1 95.81 166 ASP A O 1
ATOM 1325 N N . GLU A 1 167 ? -1.663 -14.539 1.572 1 95.44 167 GLU A N 1
ATOM 1326 C CA . GLU A 1 167 ? -2.561 -14.539 2.725 1 95.44 167 GLU A CA 1
ATOM 1327 C C . GLU A 1 167 ? -3.711 -13.555 2.527 1 95.44 167 GLU A C 1
ATOM 1329 O O . GLU A 1 167 ? -3.955 -12.695 3.381 1 95.44 167 GLU A O 1
ATOM 1334 N N . PRO A 1 168 ? -4.52 -13.812 1.542 1 96 168 PRO A N 1
ATOM 1335 C CA . PRO A 1 168 ? -5.535 -12.828 1.171 1 96 168 PRO A CA 1
ATOM 1336 C C . PRO A 1 168 ? -6.664 -12.727 2.197 1 96 168 PRO A C 1
ATOM 1338 O O . PRO A 1 168 ? -7.426 -11.758 2.186 1 96 168 PRO A O 1
ATOM 1341 N N . THR A 1 169 ? -6.812 -13.695 3.068 1 95.31 169 THR A N 1
ATOM 1342 C CA . THR A 1 169 ? -7.902 -13.672 4.035 1 95.31 169 THR A CA 1
ATOM 1343 C C . THR A 1 169 ? -7.371 -13.453 5.449 1 95.31 169 THR A C 1
ATOM 1345 O O . THR A 1 169 ? -8.133 -13.477 6.418 1 95.31 169 THR A O 1
ATOM 1348 N N . GLY A 1 170 ? -6.113 -13.258 5.598 1 89.81 170 GLY A N 1
ATOM 1349 C CA . GLY A 1 170 ? -5.465 -13.227 6.902 1 89.81 170 GLY A CA 1
ATOM 1350 C C . GLY A 1 170 ? -6.004 -12.141 7.812 1 89.81 170 GLY A C 1
ATOM 1351 O O . GLY A 1 170 ? -6.004 -12.297 9.039 1 89.81 170 GLY A O 1
ATOM 1352 N N . ASN A 1 171 ? -6.445 -11.086 7.312 1 87.69 171 ASN A N 1
ATOM 1353 C CA . ASN A 1 171 ? -6.902 -9.953 8.117 1 87.69 171 ASN A CA 1
ATOM 1354 C C . ASN A 1 171 ? -8.422 -9.812 8.078 1 87.69 171 ASN A C 1
ATOM 1356 O O . ASN A 1 171 ? -8.961 -8.766 8.438 1 87.69 171 ASN A O 1
ATOM 1360 N N . LEU A 1 172 ? -9.062 -10.852 7.719 1 91.19 172 LEU A N 1
ATOM 1361 C CA . LEU A 1 172 ? -10.5 -10.734 7.5 1 91.19 172 LEU A CA 1
ATOM 1362 C C . LEU A 1 172 ? -11.273 -11.602 8.492 1 91.19 172 LEU A C 1
ATOM 1364 O O . LEU A 1 172 ? -10.766 -12.633 8.945 1 91.19 172 LEU A O 1
ATOM 1368 N N . ASP A 1 173 ? -12.484 -11.117 8.805 1 89.19 173 ASP A N 1
ATOM 1369 C CA . ASP A 1 173 ? -13.391 -11.992 9.547 1 89.19 173 ASP A CA 1
ATOM 1370 C C . ASP A 1 173 ? -13.852 -13.164 8.68 1 89.19 173 ASP A C 1
ATOM 1372 O O . ASP A 1 173 ? -13.625 -13.172 7.465 1 89.19 173 ASP A O 1
ATOM 1376 N N . SER A 1 174 ? -14.484 -14.133 9.328 1 91.06 174 SER A N 1
ATOM 1377 C CA . SER A 1 174 ? -14.852 -15.375 8.664 1 91.06 174 SER A CA 1
ATOM 1378 C C . SER A 1 174 ? -15.781 -15.117 7.48 1 91.06 174 SER A C 1
ATOM 1380 O O . SER A 1 174 ? -15.602 -15.695 6.406 1 91.06 174 SER A O 1
ATOM 1382 N N . LYS A 1 175 ? -16.719 -14.305 7.703 1 92.19 175 LYS A N 1
ATOM 1383 C CA . LYS A 1 175 ? -17.688 -14.023 6.648 1 92.19 175 LYS A CA 1
ATOM 1384 C C . LYS A 1 175 ? -17.016 -13.359 5.449 1 92.19 175 LYS A C 1
ATOM 1386 O O . LYS A 1 175 ? -17.203 -13.789 4.309 1 92.19 175 LYS A O 1
ATOM 1391 N N . SER A 1 176 ? -16.219 -12.414 5.699 1 93.12 176 SER A N 1
ATOM 1392 C CA . SER A 1 176 ? -15.508 -11.719 4.641 1 93.12 176 SER A CA 1
ATOM 1393 C C . SER A 1 176 ? -14.5 -12.641 3.953 1 93.12 176 SER A C 1
ATOM 1395 O O . SER A 1 176 ? -14.32 -12.578 2.736 1 93.12 176 SER A O 1
ATOM 1397 N N . GLY A 1 177 ? -13.883 -13.383 4.777 1 94.81 177 GLY A N 1
ATOM 1398 C CA . GLY A 1 177 ? -12.945 -14.352 4.219 1 94.81 177 GLY A CA 1
ATOM 1399 C C . GLY A 1 177 ? -13.594 -15.312 3.242 1 94.81 177 GLY A C 1
ATOM 1400 O O . GLY A 1 177 ? -13.062 -15.555 2.156 1 94.81 177 GLY A O 1
ATOM 1401 N N . MET A 1 178 ? -14.703 -15.781 3.629 1 94.75 178 MET A N 1
ATOM 1402 C CA . MET A 1 178 ? -15.43 -16.703 2.77 1 94.75 178 MET A CA 1
ATOM 1403 C C . MET A 1 178 ? -15.852 -16.031 1.47 1 94.75 178 MET A C 1
ATOM 1405 O O . MET A 1 178 ? -15.797 -16.641 0.4 1 94.75 178 MET A O 1
ATOM 1409 N N . ALA A 1 179 ? -16.25 -14.812 1.608 1 95.06 179 ALA A N 1
ATOM 1410 C CA . ALA A 1 179 ? -16.641 -14.062 0.415 1 95.06 179 ALA A CA 1
ATOM 1411 C C . ALA A 1 179 ? -15.453 -13.922 -0.543 1 95.06 179 ALA A C 1
ATOM 1413 O O . ALA A 1 179 ? -15.602 -14.117 -1.752 1 95.06 179 ALA A O 1
ATOM 1414 N N . VAL A 1 180 ? -14.375 -13.641 -0.022 1 96.19 180 VAL A N 1
ATOM 1415 C CA . VAL A 1 180 ? -13.164 -13.477 -0.817 1 96.19 180 VAL A CA 1
ATOM 1416 C C . VAL A 1 180 ? -12.797 -14.805 -1.479 1 96.19 180 VAL A C 1
ATOM 1418 O O . VAL A 1 180 ? -12.508 -14.852 -2.678 1 96.19 180 VAL A O 1
ATOM 1421 N N . MET A 1 181 ? -12.875 -15.859 -0.727 1 97.62 181 MET A N 1
ATOM 1422 C CA . MET A 1 181 ? -12.539 -17.172 -1.267 1 97.62 181 MET A CA 1
ATOM 1423 C C . MET A 1 181 ? -13.516 -17.562 -2.375 1 97.62 181 MET A C 1
ATOM 1425 O O . MET A 1 181 ? -13.117 -18.188 -3.365 1 97.62 181 MET A O 1
ATOM 1429 N N . SER A 1 182 ? -14.727 -17.219 -2.193 1 97.62 182 SER A N 1
ATOM 1430 C CA . SER A 1 182 ? -15.727 -17.5 -3.221 1 97.62 182 SER A CA 1
ATOM 1431 C C . SER A 1 182 ? -15.398 -16.766 -4.52 1 97.62 182 SER A C 1
ATOM 1433 O O . SER A 1 182 ? -15.531 -17.328 -5.605 1 97.62 182 SER A O 1
ATOM 1435 N N . ILE A 1 183 ? -14.969 -15.594 -4.367 1 97.62 183 ILE A N 1
ATOM 1436 C CA . ILE A 1 183 ? -14.594 -14.812 -5.539 1 97.62 183 ILE A CA 1
ATOM 1437 C C . ILE A 1 183 ? -13.406 -15.469 -6.238 1 97.62 183 ILE A C 1
ATOM 1439 O O . ILE A 1 183 ? -13.422 -15.68 -7.453 1 97.62 183 ILE A O 1
ATOM 1443 N N . LEU A 1 184 ? -12.406 -15.859 -5.516 1 98.12 184 LEU A N 1
ATOM 1444 C CA . LEU A 1 184 ? -11.211 -16.469 -6.082 1 98.12 184 LEU A CA 1
ATOM 1445 C C . LEU A 1 184 ? -11.547 -17.797 -6.758 1 98.12 184 LEU A C 1
ATOM 1447 O O . LEU A 1 184 ? -11.047 -18.094 -7.844 1 98.12 184 LEU A O 1
ATOM 1451 N N . LYS A 1 185 ? -12.391 -18.547 -6.102 1 98.25 185 LYS A N 1
ATOM 1452 C CA . LYS A 1 185 ? -12.812 -19.812 -6.691 1 98.25 185 LYS A CA 1
ATOM 1453 C C . LYS A 1 185 ? -13.555 -19.578 -8.008 1 98.25 185 LYS A C 1
ATOM 1455 O O . LYS A 1 185 ? -13.328 -20.297 -8.984 1 98.25 185 LYS A O 1
ATOM 1460 N N . GLY A 1 186 ? -14.422 -18.625 -7.977 1 97.88 186 GLY A N 1
ATOM 1461 C CA . GLY A 1 186 ? -15.125 -18.281 -9.203 1 97.88 186 GLY A CA 1
ATOM 1462 C C . GLY A 1 186 ? -14.195 -17.875 -10.336 1 97.88 186 GLY A C 1
ATOM 1463 O O . GLY A 1 186 ? -14.414 -18.266 -11.484 1 97.88 186 GLY A O 1
ATOM 1464 N N . LEU A 1 187 ? -13.211 -17.141 -10.039 1 97.88 187 LEU A N 1
ATOM 1465 C CA . LEU A 1 187 ? -12.227 -16.734 -11.031 1 97.88 187 LEU A CA 1
ATOM 1466 C C . LEU A 1 187 ? -11.461 -17.938 -11.562 1 97.88 187 LEU A C 1
ATOM 1468 O O . LEU A 1 187 ? -11.203 -18.047 -12.758 1 97.88 187 LEU A O 1
ATOM 1472 N N . ASN A 1 188 ? -11.117 -18.781 -10.656 1 98.5 188 ASN A N 1
ATOM 1473 C CA . ASN A 1 188 ? -10.438 -20.016 -11.055 1 98.5 188 ASN A CA 1
ATOM 1474 C C . ASN A 1 188 ? -11.305 -20.844 -11.992 1 98.5 188 ASN A C 1
ATOM 1476 O O . ASN A 1 188 ? -10.805 -21.406 -12.977 1 98.5 188 ASN A O 1
ATOM 1480 N N . GLU A 1 189 ? -12.5 -20.953 -11.688 1 97.94 189 GLU A N 1
ATOM 1481 C CA . GLU A 1 189 ? -13.43 -21.719 -12.516 1 97.94 189 GLU A CA 1
ATOM 1482 C C . GLU A 1 189 ? -13.547 -21.141 -13.914 1 97.94 189 GLU A C 1
ATOM 1484 O O . GLU A 1 189 ? -13.906 -21.844 -14.859 1 97.94 189 GLU A O 1
ATOM 1489 N N . LYS A 1 190 ? -13.242 -19.906 -14.008 1 97.06 190 LYS A N 1
ATOM 1490 C CA . LYS A 1 190 ? -13.258 -19.25 -15.312 1 97.06 190 LYS A CA 1
ATOM 1491 C C . LYS A 1 190 ? -11.93 -19.453 -16.047 1 97.06 190 LYS A C 1
ATOM 1493 O O . LYS A 1 190 ? -11.742 -18.938 -17.156 1 97.06 190 LYS A O 1
ATOM 1498 N N . GLY A 1 191 ? -10.969 -20.062 -15.391 1 97.31 191 GLY A N 1
ATOM 1499 C CA . GLY A 1 191 ? -9.758 -20.453 -16.094 1 97.31 191 GLY A CA 1
ATOM 1500 C C . GLY A 1 191 ? -8.516 -19.766 -15.555 1 97.31 191 GLY A C 1
ATOM 1501 O O . GLY A 1 191 ? -7.398 -20.078 -15.977 1 97.31 191 GLY A O 1
ATOM 1502 N N . ILE A 1 192 ? -8.664 -18.875 -14.648 1 97.94 192 ILE A N 1
ATOM 1503 C CA . ILE A 1 192 ? -7.516 -18.156 -14.109 1 97.94 192 ILE A CA 1
ATOM 1504 C C . ILE A 1 192 ? -6.758 -19.062 -13.133 1 97.94 192 ILE A C 1
ATOM 1506 O O . ILE A 1 192 ? -7.367 -19.75 -12.312 1 97.94 192 ILE A O 1
ATOM 1510 N N . THR A 1 193 ? -5.434 -19.141 -13.297 1 98.56 193 THR A N 1
ATOM 1511 C CA . THR A 1 193 ? -4.598 -19.859 -12.336 1 98.56 193 THR A CA 1
ATOM 1512 C C . THR A 1 193 ? -4.453 -19.078 -11.039 1 98.56 193 THR A C 1
ATOM 1514 O O . THR A 1 193 ? -4.258 -17.859 -11.07 1 98.56 193 THR A O 1
ATOM 1517 N N . ILE A 1 194 ? -4.613 -19.75 -9.891 1 98.62 194 ILE A N 1
ATOM 1518 C CA . ILE A 1 194 ? -4.469 -19.078 -8.602 1 98.62 194 ILE A CA 1
ATOM 1519 C C . ILE A 1 194 ? -3.346 -19.75 -7.805 1 98.62 194 ILE A C 1
ATOM 1521 O O . ILE A 1 194 ? -3.299 -20.969 -7.688 1 98.62 194 ILE A O 1
ATOM 1525 N N . ILE A 1 195 ? -2.42 -18.984 -7.363 1 98.62 195 ILE A N 1
ATOM 1526 C CA . ILE A 1 195 ? -1.383 -19.422 -6.434 1 98.62 195 ILE A CA 1
ATOM 1527 C C . ILE A 1 195 ? -1.468 -18.609 -5.145 1 98.62 195 ILE A C 1
ATOM 1529 O O . ILE A 1 195 ? -1.187 -17.406 -5.141 1 98.62 195 ILE A O 1
ATOM 1533 N N . MET A 1 196 ? -1.818 -19.297 -4.062 1 98.25 196 MET A N 1
ATOM 1534 C CA . MET A 1 196 ? -2.127 -18.609 -2.807 1 98.25 196 MET A CA 1
ATOM 1535 C C . MET A 1 196 ? -1.311 -19.188 -1.657 1 98.25 196 MET A C 1
ATOM 1537 O O . MET A 1 196 ? -1.137 -20.406 -1.564 1 98.25 196 MET A O 1
ATOM 1541 N N . VAL A 1 197 ? -0.716 -18.281 -0.918 1 97.56 197 VAL A N 1
ATOM 1542 C CA . VAL A 1 197 ? -0.078 -18.656 0.337 1 97.56 197 VAL A CA 1
ATOM 1543 C C . VAL A 1 197 ? -1.065 -18.5 1.49 1 97.56 197 VAL A C 1
ATOM 1545 O O . VAL A 1 197 ? -1.763 -17.484 1.581 1 97.56 197 VAL A O 1
ATOM 1548 N N . THR A 1 198 ? -1.166 -19.547 2.363 1 95.75 198 THR A N 1
ATOM 1549 C CA . THR A 1 198 ? -2.025 -19.453 3.537 1 95.75 198 THR A CA 1
ATOM 1550 C C . THR A 1 198 ? -1.608 -20.469 4.594 1 95.75 198 THR A C 1
ATOM 1552 O O . THR A 1 198 ? -0.991 -21.484 4.273 1 95.75 198 THR A O 1
ATOM 1555 N N . HIS A 1 199 ? -1.893 -20.172 5.723 1 92 199 HIS A N 1
ATOM 1556 C CA . HIS A 1 199 ? -1.667 -21.125 6.801 1 92 199 HIS A CA 1
ATOM 1557 C C . HIS A 1 199 ? -2.982 -21.719 7.297 1 92 199 HIS A C 1
ATOM 1559 O O . HIS A 1 199 ? -2.988 -22.547 8.203 1 92 199 HIS A O 1
ATOM 1565 N N . GLU A 1 200 ? -4.055 -21.312 6.754 1 91.75 200 GLU A N 1
ATOM 1566 C CA . GLU A 1 200 ? -5.375 -21.766 7.188 1 91.75 200 GLU A CA 1
ATOM 1567 C C . GLU A 1 200 ? -5.762 -23.078 6.523 1 91.75 200 GLU A C 1
ATOM 1569 O O . GLU A 1 200 ? -6.145 -23.094 5.352 1 91.75 200 GLU A O 1
ATOM 1574 N N . GLN A 1 201 ? -5.938 -24.094 7.301 1 93.06 201 GLN A N 1
ATOM 1575 C CA . GLN A 1 201 ? -6.188 -25.438 6.789 1 93.06 201 GLN A CA 1
ATOM 1576 C C . GLN A 1 201 ? -7.586 -25.547 6.191 1 93.06 201 GLN A C 1
ATOM 1578 O O . GLN A 1 201 ? -7.805 -26.297 5.238 1 93.06 201 GLN A O 1
ATOM 1583 N N . GLU A 1 202 ? -8.477 -24.828 6.703 1 93.94 202 GLU A N 1
ATOM 1584 C CA . GLU A 1 202 ? -9.867 -24.906 6.277 1 93.94 202 GLU A CA 1
ATOM 1585 C C . GLU A 1 202 ? -10.039 -24.453 4.832 1 93.94 202 GLU A C 1
ATOM 1587 O O . GLU A 1 202 ? -11.031 -24.781 4.184 1 93.94 202 GLU A O 1
ATOM 1592 N N . LEU A 1 203 ? -9.117 -23.781 4.363 1 96.12 203 LEU A N 1
ATOM 1593 C CA . LEU A 1 203 ? -9.234 -23.219 3.025 1 96.12 203 LEU A CA 1
ATOM 1594 C C . LEU A 1 203 ? -8.781 -24.234 1.969 1 96.12 203 LEU A C 1
ATOM 1596 O O . LEU A 1 203 ? -9.023 -24.031 0.776 1 96.12 203 LEU A O 1
ATOM 1600 N N . THR A 1 204 ? -8.234 -25.328 2.324 1 96.69 204 THR A N 1
ATOM 1601 C CA . THR A 1 204 ? -7.656 -26.297 1.395 1 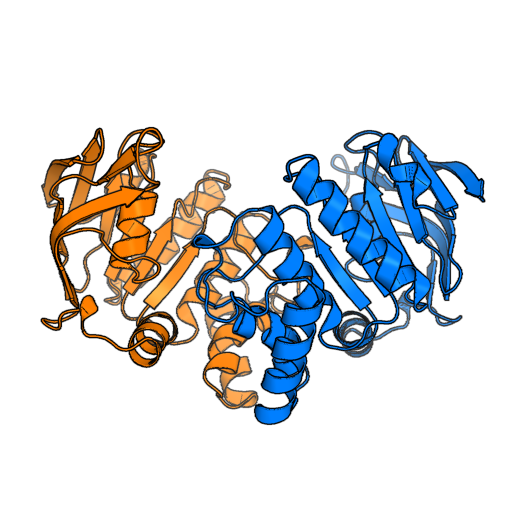96.69 204 THR A CA 1
ATOM 1602 C C . THR A 1 204 ? -8.742 -26.922 0.519 1 96.69 204 THR A C 1
ATOM 1604 O O . THR A 1 204 ? -8.438 -27.516 -0.521 1 96.69 204 THR A O 1
ATOM 1607 N N . LYS A 1 205 ? -9.938 -26.828 0.913 1 96.5 205 LYS A N 1
ATOM 1608 C CA . LYS A 1 205 ? -11.047 -27.375 0.139 1 96.5 205 LYS A CA 1
ATOM 1609 C C . LYS A 1 205 ? -11.156 -26.688 -1.224 1 96.5 205 LYS A C 1
ATOM 1611 O O . LYS A 1 205 ? -11.703 -27.266 -2.168 1 96.5 205 LYS A O 1
ATOM 1616 N N . TYR A 1 206 ? -10.625 -25.547 -1.365 1 97.19 206 TYR A N 1
ATOM 1617 C CA . TYR A 1 206 ? -10.719 -24.781 -2.607 1 97.19 206 TYR A CA 1
ATOM 1618 C C . TYR A 1 206 ? -9.602 -25.172 -3.57 1 97.19 206 TYR A C 1
ATOM 1620 O O . TYR A 1 206 ? -9.664 -24.859 -4.762 1 97.19 206 TYR A O 1
ATOM 1628 N N . ALA A 1 207 ? -8.617 -25.828 -3.125 1 98 207 ALA A N 1
ATOM 1629 C CA . ALA A 1 207 ? -7.391 -26.031 -3.895 1 98 207 ALA A CA 1
ATOM 1630 C C . ALA A 1 207 ? -7.488 -27.312 -4.738 1 98 207 ALA A C 1
ATOM 1632 O O . ALA A 1 207 ? -8.109 -28.281 -4.32 1 98 207 ALA A O 1
ATOM 1633 N N . SER A 1 208 ? -6.883 -27.266 -5.871 1 98.25 208 SER A N 1
ATOM 1634 C CA . SER A 1 208 ? -6.672 -28.453 -6.672 1 98.25 208 SER A CA 1
ATOM 1635 C C . SER A 1 208 ? -5.301 -29.078 -6.398 1 98.25 208 SER A C 1
ATOM 1637 O O . SER A 1 208 ? -5.051 -30.234 -6.746 1 98.25 208 SER A O 1
ATOM 1639 N N . LYS A 1 209 ? -4.441 -28.328 -5.871 1 98.25 209 LYS A N 1
ATOM 1640 C CA . LYS A 1 209 ? -3.084 -28.734 -5.539 1 98.25 209 LYS A CA 1
ATOM 1641 C C . LYS A 1 209 ? -2.596 -28.047 -4.266 1 98.25 209 LYS A C 1
ATOM 1643 O O . LYS A 1 209 ? -2.785 -26.844 -4.09 1 98.25 209 LYS A O 1
ATOM 1648 N N . ILE A 1 210 ? -2.002 -28.781 -3.352 1 98.38 210 ILE A N 1
ATOM 1649 C CA . ILE A 1 210 ? -1.475 -28.25 -2.1 1 98.38 210 ILE A CA 1
ATOM 1650 C C . ILE A 1 210 ? 0.019 -28.547 -2.002 1 98.38 210 ILE A C 1
ATOM 1652 O O . ILE A 1 210 ? 0.443 -29.688 -2.182 1 98.38 210 ILE A O 1
ATOM 1656 N N . ILE A 1 211 ? 0.815 -27.531 -1.775 1 98.44 211 ILE A N 1
ATOM 1657 C CA . ILE A 1 211 ? 2.258 -27.641 -1.587 1 98.44 211 ILE A CA 1
ATOM 1658 C C . ILE A 1 211 ? 2.615 -27.312 -0.138 1 98.44 211 ILE A C 1
ATOM 1660 O O . ILE A 1 211 ? 2.369 -26.203 0.335 1 98.44 211 ILE A O 1
ATOM 1664 N N . LYS A 1 212 ? 3.215 -28.203 0.536 1 98.06 212 LYS A N 1
ATOM 1665 C CA . LYS A 1 212 ? 3.639 -28 1.917 1 98.06 212 LYS A CA 1
ATOM 1666 C C . LYS A 1 212 ? 5.129 -27.688 1.994 1 98.06 212 LYS A C 1
ATOM 1668 O O . LYS A 1 212 ? 5.957 -28.469 1.51 1 98.06 212 LYS A O 1
ATOM 1673 N N . LEU A 1 213 ? 5.383 -26.578 2.557 1 97.62 213 LEU A N 1
ATOM 1674 C CA . LEU A 1 213 ? 6.754 -26.109 2.717 1 97.62 213 LEU A CA 1
ATOM 1675 C C . LEU A 1 213 ? 7.184 -26.172 4.18 1 97.62 213 LEU A C 1
ATOM 1677 O O . LEU A 1 213 ? 6.402 -25.844 5.074 1 97.62 213 LEU A O 1
ATOM 1681 N N . ARG A 1 214 ? 8.43 -26.672 4.414 1 95.88 214 ARG A N 1
ATOM 1682 C CA . ARG A 1 214 ? 9.055 -26.703 5.73 1 95.88 214 ARG A CA 1
ATOM 1683 C C . ARG A 1 214 ? 10.555 -26.453 5.633 1 95.88 214 ARG A C 1
ATOM 1685 O O . ARG A 1 214 ? 11.25 -27.109 4.855 1 95.88 214 ARG A O 1
ATOM 1692 N N . ASP A 1 215 ? 11.016 -25.453 6.367 1 94.38 215 ASP A N 1
ATOM 1693 C CA . ASP A 1 215 ? 12.43 -25.109 6.438 1 94.38 215 ASP A CA 1
ATOM 1694 C C . ASP A 1 215 ? 13.016 -24.891 5.047 1 94.38 215 ASP A C 1
ATOM 1696 O O . ASP A 1 215 ? 14.109 -25.375 4.742 1 94.38 215 ASP A O 1
ATOM 1700 N N . GLY A 1 216 ? 12.188 -24.281 4.195 1 96.56 216 GLY A N 1
ATOM 1701 C CA . GLY A 1 216 ? 12.672 -23.875 2.887 1 96.56 216 GLY A CA 1
ATOM 1702 C C . GLY A 1 216 ? 12.609 -24.984 1.853 1 96.56 216 GLY A C 1
ATOM 1703 O O . GLY A 1 216 ? 13.078 -24.812 0.726 1 96.56 216 GLY A O 1
ATOM 1704 N N . GLU A 1 217 ? 12.008 -26.125 2.264 1 97.69 217 GLU A N 1
ATOM 1705 C CA . GLU A 1 217 ? 11.914 -27.266 1.355 1 97.69 217 GLU A CA 1
ATOM 1706 C C . GLU A 1 217 ? 10.461 -27.703 1.172 1 97.69 217 GLU A C 1
ATOM 1708 O O . GLU A 1 217 ? 9.648 -27.578 2.092 1 97.69 217 GLU A O 1
ATOM 1713 N N . ILE A 1 218 ? 10.188 -28.203 -0.008 1 97.94 218 ILE A N 1
ATOM 1714 C CA . ILE A 1 218 ? 8.883 -28.812 -0.217 1 97.94 218 ILE A CA 1
ATOM 1715 C C . ILE A 1 218 ? 8.875 -30.234 0.371 1 97.94 218 ILE A C 1
ATOM 1717 O O . ILE A 1 218 ? 9.656 -31.094 -0.047 1 97.94 218 ILE A O 1
ATOM 1721 N N . VAL A 1 219 ? 7.977 -30.484 1.261 1 97.62 219 VAL A N 1
ATOM 1722 C CA . VAL A 1 219 ? 7.977 -31.766 1.948 1 97.62 219 VAL A CA 1
ATOM 1723 C C . VAL A 1 219 ? 6.844 -32.625 1.411 1 97.62 219 VAL A C 1
ATOM 1725 O O . VAL A 1 219 ? 6.867 -33.844 1.571 1 97.62 219 VAL A O 1
ATOM 1728 N N . GLU A 1 220 ? 5.867 -31.984 0.829 1 97.56 220 GLU A N 1
ATOM 1729 C CA . GLU A 1 220 ? 4.734 -32.75 0.309 1 97.56 220 GLU A CA 1
ATOM 1730 C C . GLU A 1 220 ? 3.998 -31.953 -0.775 1 97.56 220 GLU A C 1
ATOM 1732 O O . GLU A 1 220 ? 3.863 -30.734 -0.685 1 97.56 220 GLU A O 1
ATOM 1737 N N . ILE A 1 221 ? 3.559 -32.625 -1.784 1 97.44 221 ILE A N 1
ATOM 1738 C CA . ILE A 1 221 ? 2.666 -32.094 -2.807 1 97.44 221 ILE A CA 1
ATOM 1739 C C . ILE A 1 221 ? 1.425 -32.969 -2.922 1 97.44 221 ILE A C 1
ATOM 1741 O O . ILE A 1 221 ? 1.533 -34.188 -3.127 1 97.44 221 ILE A O 1
ATOM 1745 N N . ILE A 1 222 ? 0.288 -32.344 -2.713 1 97.19 222 ILE A N 1
ATOM 1746 C CA . ILE A 1 222 ? -0.975 -33.094 -2.777 1 97.19 222 ILE A CA 1
ATOM 1747 C C . ILE A 1 222 ? -1.797 -32.594 -3.963 1 97.19 222 ILE A C 1
ATOM 1749 O O . ILE A 1 222 ? -2.133 -31.406 -4.043 1 97.19 222 ILE A O 1
ATOM 1753 N N . ASN A 1 223 ? -2.115 -33.5 -4.875 1 95.88 223 ASN A N 1
ATOM 1754 C CA . ASN A 1 223 ? -3.021 -33.188 -5.977 1 95.88 223 ASN A CA 1
ATOM 1755 C C . ASN A 1 223 ? -4.449 -33.625 -5.668 1 95.88 223 ASN A C 1
ATOM 1757 O O . ASN A 1 223 ? -4.68 -34.75 -5.254 1 95.88 223 ASN A O 1
ATOM 1761 N N . LYS A 1 224 ? -5.293 -32.75 -5.871 1 91.94 224 LYS A N 1
ATOM 1762 C CA . LYS A 1 224 ? -6.695 -33.062 -5.605 1 91.94 224 LYS A CA 1
ATOM 1763 C C . LYS A 1 224 ? -7.492 -33.156 -6.902 1 91.94 224 LYS A C 1
ATOM 1765 O O . LYS A 1 224 ? -7.148 -32.531 -7.898 1 91.94 224 LYS A O 1
ATOM 1770 N N . MET B 1 1 ? -3.047 28.578 7.266 1 93.31 1 MET B N 1
ATOM 1771 C CA . MET B 1 1 ? -3.123 27.609 6.168 1 93.31 1 MET B CA 1
ATOM 1772 C C . MET B 1 1 ? -4.297 26.656 6.367 1 93.31 1 MET B C 1
ATOM 1774 O O . MET B 1 1 ? -5.195 26.594 5.527 1 93.31 1 MET B O 1
ATOM 1778 N N . ILE B 1 2 ? -4.445 25.969 7.555 1 96.75 2 ILE B N 1
ATOM 1779 C CA . ILE B 1 2 ? -5.551 25.094 7.898 1 96.75 2 ILE B CA 1
ATOM 1780 C C . ILE B 1 2 ? -6.18 25.531 9.219 1 96.75 2 ILE B C 1
ATOM 1782 O O . ILE B 1 2 ? -5.473 25.891 10.164 1 96.75 2 ILE B O 1
ATOM 1786 N N . GLU B 1 3 ? -7.516 25.562 9.25 1 97.75 3 GLU B N 1
ATOM 1787 C CA . GLU B 1 3 ? -8.242 25.906 10.469 1 97.75 3 GLU B CA 1
ATOM 1788 C C . GLU B 1 3 ? -9.383 24.922 10.727 1 97.75 3 GLU B C 1
ATOM 1790 O O . GLU B 1 3 ? -10.172 24.641 9.828 1 97.75 3 GLU B O 1
ATOM 1795 N N . ALA B 1 4 ? -9.398 24.375 11.906 1 97.81 4 ALA B N 1
ATOM 1796 C CA . ALA B 1 4 ? -10.492 23.531 12.375 1 97.81 4 ALA B CA 1
ATOM 1797 C C . ALA B 1 4 ? -11.328 24.25 13.43 1 97.81 4 ALA B C 1
ATOM 1799 O O . ALA B 1 4 ? -10.781 24.797 14.391 1 97.81 4 ALA B O 1
ATOM 1800 N N . LYS B 1 5 ? -12.617 24.25 13.203 1 97.94 5 LYS B N 1
ATOM 1801 C CA . LYS B 1 5 ? -13.531 24.922 14.117 1 97.94 5 LYS B CA 1
ATOM 1802 C C . LYS B 1 5 ? -14.594 23.953 14.641 1 97.94 5 LYS B C 1
ATOM 1804 O O . LYS B 1 5 ? -15.461 23.516 13.883 1 97.94 5 LYS B O 1
ATOM 1809 N N . ASN B 1 6 ? -14.57 23.719 15.93 1 97.94 6 ASN B N 1
ATOM 1810 C CA . ASN B 1 6 ? -15.555 22.891 16.609 1 97.94 6 ASN B CA 1
ATOM 1811 C C . ASN B 1 6 ? -15.734 21.531 15.922 1 97.94 6 ASN B C 1
ATOM 1813 O O . ASN B 1 6 ? -16.859 21.125 15.641 1 97.94 6 ASN B O 1
ATOM 1817 N N . VAL B 1 7 ? -14.656 20.906 15.617 1 97.69 7 VAL B N 1
ATOM 1818 C CA . VAL B 1 7 ? -14.688 19.688 14.82 1 97.69 7 VAL B CA 1
ATOM 1819 C C . VAL B 1 7 ? -15 18.484 15.727 1 97.69 7 VAL B C 1
ATOM 1821 O O . VAL B 1 7 ? -14.375 18.328 16.781 1 97.69 7 VAL B O 1
ATOM 1824 N N . TRP B 1 8 ? -15.992 17.75 15.312 1 97.5 8 TRP B N 1
ATOM 1825 C CA . TRP B 1 8 ? -16.359 16.484 15.938 1 97.5 8 TRP B CA 1
ATOM 1826 C C . TRP B 1 8 ? -16.312 15.344 14.93 1 97.5 8 TRP B C 1
ATOM 1828 O O . TRP B 1 8 ? -16.594 15.539 13.742 1 97.5 8 TRP B O 1
ATOM 1838 N N . LYS B 1 9 ? -15.953 14.203 15.406 1 96.19 9 LYS B N 1
ATOM 1839 C CA . LYS B 1 9 ? -16.078 12.992 14.594 1 96.19 9 LYS B CA 1
ATOM 1840 C C . LYS B 1 9 ? -16.672 11.844 15.398 1 96.19 9 LYS B C 1
ATOM 1842 O O . LYS B 1 9 ? -16.156 11.477 16.453 1 96.19 9 LYS B O 1
ATOM 1847 N N . ILE B 1 10 ? -17.75 11.422 14.883 1 94.19 10 ILE B N 1
ATOM 1848 C CA . ILE B 1 10 ? -18.484 10.328 15.508 1 94.19 10 ILE B CA 1
ATOM 1849 C C . ILE B 1 10 ? -18.625 9.172 14.523 1 94.19 10 ILE B C 1
ATOM 1851 O O . ILE B 1 10 ? -19.047 9.375 13.383 1 94.19 10 ILE B O 1
ATOM 1855 N N . TYR B 1 11 ? -18.188 8.023 15 1 88.19 11 TYR B N 1
ATOM 1856 C CA . TYR B 1 11 ? -18.328 6.836 14.164 1 88.19 11 TYR B CA 1
ATOM 1857 C C . TYR B 1 11 ? -19.469 5.961 14.664 1 88.19 11 TYR B C 1
ATOM 1859 O O . TYR B 1 11 ? -19.719 5.871 15.867 1 88.19 11 TYR B O 1
ATOM 1867 N N . GLY B 1 12 ? -20 5.145 13.695 1 82.56 12 GLY B N 1
ATOM 1868 C CA . GLY B 1 12 ? -21.031 4.199 14.07 1 82.56 12 GLY B CA 1
ATOM 1869 C C . GLY B 1 12 ? -22.375 4.859 14.32 1 82.56 12 GLY B C 1
ATOM 1870 O O . GLY B 1 12 ? -22.562 6.043 14.016 1 82.56 12 GLY B O 1
ATOM 1871 N N . LYS B 1 13 ? -23.453 3.977 14.539 1 83.19 13 LYS B N 1
ATOM 1872 C CA . LYS B 1 13 ? -24.812 4.426 14.828 1 83.19 13 LYS B CA 1
ATOM 1873 C C . LYS B 1 13 ? -25.359 3.734 16.078 1 83.19 13 LYS B C 1
ATOM 1875 O O . LYS B 1 13 ? -24.953 2.617 16.406 1 83.19 13 LYS B O 1
ATOM 1880 N N . GLY B 1 14 ? -26.266 4.508 16.734 1 79.44 14 GLY B N 1
ATOM 1881 C CA . GLY B 1 14 ? -26.984 3.928 17.844 1 79.44 14 GLY B CA 1
ATOM 1882 C C . GLY B 1 14 ? -26.062 3.531 19 1 79.44 14 GLY B C 1
ATOM 1883 O O . GLY B 1 14 ? -25.281 4.348 19.484 1 79.44 14 GLY B O 1
ATOM 1884 N N . GLU B 1 15 ? -26.156 2.238 19.469 1 78 15 GLU B N 1
ATOM 1885 C CA . GLU B 1 15 ? -25.406 1.716 20.609 1 78 15 GLU B CA 1
ATOM 1886 C C . GLU B 1 15 ? -23.938 1.521 20.25 1 78 15 GLU B C 1
ATOM 1888 O O . GLU B 1 15 ? -23.062 1.475 21.125 1 78 15 GLU B O 1
ATOM 1893 N N . ALA B 1 16 ? -23.578 1.462 19.062 1 80.38 16 ALA B N 1
ATOM 1894 C CA . ALA B 1 16 ? -22.203 1.252 18.594 1 80.38 16 ALA B CA 1
ATOM 1895 C C . ALA B 1 16 ? -21.531 2.58 18.266 1 80.38 16 ALA B C 1
ATOM 1897 O O . ALA B 1 16 ? -20.484 2.605 17.609 1 80.38 16 ALA B O 1
ATOM 1898 N N . LYS B 1 17 ? -22.078 3.684 18.906 1 87.62 17 LYS B N 1
ATOM 1899 C CA . LYS B 1 17 ? -21.578 5.023 18.609 1 87.62 17 LYS B CA 1
ATOM 1900 C C . LYS B 1 17 ? -20.281 5.301 19.375 1 87.62 17 LYS B C 1
ATOM 1902 O O . LYS B 1 17 ? -20.188 4.996 20.562 1 87.62 17 LYS B O 1
ATOM 1907 N N . THR B 1 18 ? -19.172 5.738 18.734 1 91.12 18 THR B N 1
ATOM 1908 C CA . THR B 1 18 ? -17.906 6.109 19.344 1 91.12 18 THR B CA 1
ATOM 1909 C C . THR B 1 18 ? -17.5 7.523 18.938 1 91.12 18 THR B C 1
ATOM 1911 O O . THR B 1 18 ? -17.438 7.84 17.734 1 91.12 18 THR B O 1
ATOM 1914 N N . ILE B 1 19 ? -17.281 8.336 19.906 1 93.62 19 ILE B N 1
ATOM 1915 C CA . ILE B 1 19 ? -16.844 9.703 19.656 1 93.62 19 ILE B CA 1
ATOM 1916 C C . ILE B 1 19 ? -15.312 9.734 19.547 1 93.62 19 ILE B C 1
ATOM 1918 O O . ILE B 1 19 ? -14.617 9.586 20.562 1 93.62 19 ILE B O 1
ATOM 1922 N N . ALA B 1 20 ? -14.781 9.992 18.406 1 95.12 20 ALA B N 1
ATOM 1923 C CA . ALA B 1 20 ? -13.336 9.969 18.172 1 95.12 20 ALA B CA 1
ATOM 1924 C C . ALA B 1 20 ? -12.719 11.336 18.422 1 95.12 20 ALA B C 1
ATOM 1926 O O . ALA B 1 20 ? -11.609 11.438 18.953 1 95.12 20 ALA B O 1
ATOM 1927 N N . LEU B 1 21 ? -13.398 12.352 18.047 1 97.81 21 LEU B N 1
ATOM 1928 C CA . LEU B 1 21 ? -12.945 13.727 18.25 1 97.81 21 LEU B CA 1
ATOM 1929 C C . LEU B 1 21 ? -14.055 14.578 18.859 1 97.81 21 LEU B C 1
ATOM 1931 O O . LEU B 1 21 ? -15.227 14.445 18.484 1 97.81 21 LEU B O 1
ATOM 1935 N N . LYS B 1 22 ? -13.641 15.438 19.781 1 97.44 22 LYS B N 1
ATOM 1936 C CA . LYS B 1 22 ? -14.562 16.312 20.516 1 97.44 22 LYS B CA 1
ATOM 1937 C C . LYS B 1 22 ? -14.109 17.766 20.453 1 97.44 22 LYS B C 1
ATOM 1939 O O . LYS B 1 22 ? -13.125 18.141 21.094 1 97.44 22 LYS B O 1
ATOM 1944 N N . ASN B 1 23 ? -14.938 18.5 19.734 1 97.44 23 ASN B N 1
ATOM 1945 C CA . ASN B 1 23 ? -14.797 19.953 19.766 1 97.44 23 ASN B CA 1
ATOM 1946 C C . ASN B 1 23 ? -13.359 20.391 19.516 1 97.44 23 ASN B C 1
ATOM 1948 O O . ASN B 1 23 ? -12.781 21.125 20.328 1 97.44 23 ASN B O 1
ATOM 1952 N N . ILE B 1 24 ? -12.797 19.984 18.406 1 98.25 24 ILE B N 1
ATOM 1953 C CA . ILE B 1 24 ? -11.422 20.312 18.062 1 98.25 24 ILE B CA 1
ATOM 1954 C C . ILE B 1 24 ? -11.367 21.703 17.453 1 98.25 24 ILE B C 1
ATOM 1956 O O . ILE B 1 24 ? -12.047 21.984 16.453 1 98.25 24 ILE B O 1
ATOM 1960 N N . ASN B 1 25 ? -10.625 22.594 18.062 1 98.06 25 ASN B N 1
ATOM 1961 C CA . ASN B 1 25 ? -10.281 23.906 17.547 1 98.06 25 ASN B CA 1
ATOM 1962 C C . ASN B 1 25 ? -8.773 24.078 17.359 1 98.06 25 ASN B C 1
ATOM 1964 O O . ASN B 1 25 ? -8.016 23.938 18.328 1 98.06 25 ASN B O 1
ATOM 1968 N N . LEU B 1 26 ? -8.406 24.359 16.078 1 97.25 26 LEU B N 1
ATOM 1969 C CA . LEU B 1 26 ? -6.98 24.344 15.781 1 97.25 26 LEU B CA 1
ATOM 1970 C C . LEU B 1 26 ? -6.676 25.203 14.555 1 97.25 26 LEU B C 1
ATOM 1972 O O . LEU B 1 26 ? -7.457 25.234 13.602 1 97.25 26 LEU B O 1
ATOM 1976 N N . LYS B 1 27 ? -5.562 25.922 14.664 1 97.5 27 LYS B N 1
ATOM 1977 C CA . LYS B 1 27 ? -5.051 26.688 13.531 1 97.5 27 LYS B CA 1
ATOM 1978 C C . LYS B 1 27 ? -3.607 26.312 13.211 1 97.5 27 LYS B C 1
ATOM 1980 O O . LYS B 1 27 ? -2.77 26.234 14.117 1 97.5 27 LYS B O 1
ATOM 1985 N N . ILE B 1 28 ? -3.357 26.016 11.984 1 97.94 28 ILE B N 1
ATOM 1986 C CA . ILE B 1 28 ? -2.02 25.703 11.5 1 97.94 28 ILE B CA 1
ATOM 1987 C C . ILE B 1 28 ? -1.601 26.703 10.438 1 97.94 28 ILE B C 1
ATOM 1989 O O . ILE B 1 28 ? -2.314 26.906 9.445 1 97.94 28 ILE B O 1
ATOM 1993 N N . GLU B 1 29 ? -0.425 27.281 10.617 1 97.56 29 GLU B N 1
ATOM 1994 C CA . GLU B 1 29 ? 0.083 28.281 9.688 1 97.56 29 GLU B CA 1
ATOM 1995 C C . GLU B 1 29 ? 1.019 27.656 8.656 1 97.56 29 GLU B C 1
ATOM 1997 O O . GLU B 1 29 ? 1.567 26.562 8.883 1 97.56 29 GLU B O 1
ATOM 2002 N N . GLU B 1 30 ? 1.133 28.391 7.551 1 97.31 30 GLU B N 1
ATOM 2003 C CA . GLU B 1 30 ? 2.041 27.938 6.496 1 97.31 30 GLU B CA 1
ATOM 2004 C C . GLU B 1 30 ? 3.477 27.844 7.008 1 97.31 30 GLU B C 1
ATOM 2006 O O . GLU B 1 30 ? 3.936 28.734 7.738 1 97.31 30 GLU B O 1
ATOM 2011 N N . GLY B 1 31 ? 4.113 26.766 6.699 1 97.75 31 GLY B N 1
ATOM 2012 C CA . GLY B 1 31 ? 5.523 26.609 7.023 1 97.75 31 GLY B CA 1
ATOM 2013 C C . GLY B 1 31 ? 5.758 26.016 8.398 1 97.75 31 GLY B C 1
ATOM 2014 O O . GLY B 1 31 ? 6.902 25.781 8.797 1 97.75 31 GLY B O 1
ATOM 2015 N N . GLU B 1 32 ? 4.758 25.703 9.133 1 98.5 32 GLU B N 1
ATOM 2016 C CA . GLU B 1 32 ? 4.922 25.109 10.453 1 98.5 32 GLU B CA 1
ATOM 2017 C C . GLU B 1 32 ? 5.227 23.625 10.352 1 98.5 32 GLU B C 1
ATOM 2019 O O . GLU B 1 32 ? 4.797 22.953 9.406 1 98.5 32 GLU B O 1
ATOM 2024 N N . PHE B 1 33 ? 6.031 23.203 11.336 1 98.69 33 PHE B N 1
ATOM 2025 C CA . PHE B 1 33 ? 6.188 21.781 11.602 1 98.69 33 PHE B CA 1
ATOM 2026 C C . PHE B 1 33 ? 5.383 21.359 12.828 1 98.69 33 PHE B C 1
ATOM 2028 O O . PHE B 1 33 ? 5.871 21.453 13.961 1 98.69 33 PHE B O 1
ATOM 2035 N N . VAL B 1 34 ? 4.199 20.859 12.562 1 98.75 34 VAL B N 1
ATOM 2036 C CA . VAL B 1 34 ? 3.254 20.562 13.633 1 98.75 34 VAL B CA 1
ATOM 2037 C C . VAL B 1 34 ? 3.318 19.078 13.984 1 98.75 34 VAL B C 1
ATOM 2039 O O . VAL B 1 34 ? 3.283 18.219 13.094 1 98.75 34 VAL B O 1
ATOM 2042 N N . MET B 1 35 ? 3.381 18.766 15.273 1 98.56 35 MET B N 1
ATOM 2043 C CA . MET B 1 35 ? 3.289 17.391 15.734 1 98.56 35 MET B CA 1
ATOM 2044 C C . MET B 1 35 ? 2.043 17.188 16.594 1 98.56 35 MET B C 1
ATOM 2046 O O . MET B 1 35 ? 1.799 17.938 17.531 1 98.56 35 MET B O 1
ATOM 2050 N N . ILE B 1 36 ? 1.268 16.281 16.188 1 98.19 36 ILE B N 1
ATOM 2051 C CA . ILE B 1 36 ? 0.116 15.844 16.969 1 98.19 36 ILE B CA 1
ATOM 2052 C C . ILE B 1 36 ? 0.487 14.617 17.797 1 98.19 36 ILE B C 1
ATOM 2054 O O . ILE B 1 36 ? 0.818 13.57 17.234 1 98.19 36 ILE B O 1
ATOM 2058 N N . MET B 1 37 ? 0.378 14.75 19.094 1 97.62 37 MET B N 1
ATOM 2059 C CA . MET B 1 37 ? 0.827 13.703 20 1 97.62 37 MET B CA 1
ATOM 2060 C C . MET B 1 37 ? -0.288 13.297 20.953 1 97.62 37 MET B C 1
ATOM 2062 O O . MET B 1 37 ? -1.251 14.047 21.141 1 97.62 37 MET B O 1
ATOM 2066 N N . GLY B 1 38 ? -0.131 12.094 21.531 1 94.5 38 GLY B N 1
ATOM 2067 C CA . GLY B 1 38 ? -1.098 11.531 22.453 1 94.5 38 GLY B CA 1
ATOM 2068 C C . GLY B 1 38 ? -1.07 10.016 22.516 1 94.5 38 GLY B C 1
ATOM 2069 O O . GLY B 1 38 ? -0.375 9.383 21.719 1 94.5 38 GLY B O 1
ATOM 2070 N N . PRO B 1 39 ? -1.8 9.445 23.438 1 92 39 PRO B N 1
ATOM 2071 C CA . PRO B 1 39 ? -1.814 7.988 23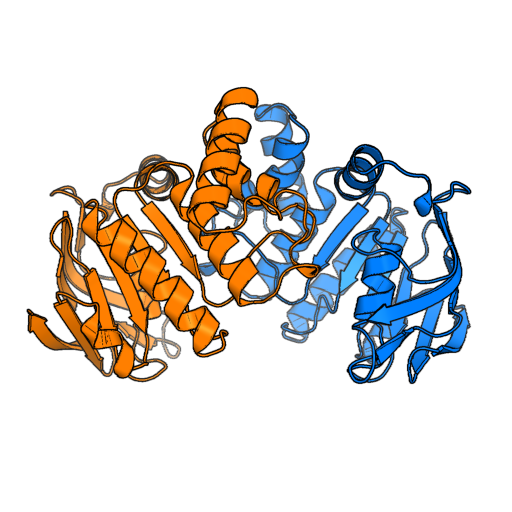.547 1 92 39 PRO B CA 1
ATOM 2072 C C . PRO B 1 39 ? -2.492 7.305 22.359 1 92 39 PRO B C 1
ATOM 2074 O O . PRO B 1 39 ? -3.158 7.969 21.562 1 92 39 PRO B O 1
ATOM 2077 N N . SER B 1 40 ? -2.166 6.07 22.234 1 88.12 40 SER B N 1
ATOM 2078 C CA . SER B 1 40 ? -2.816 5.301 21.172 1 88.12 40 SER B CA 1
ATOM 2079 C C . SER B 1 40 ? -4.332 5.348 21.312 1 88.12 40 SER B C 1
ATOM 2081 O O . SER B 1 40 ? -4.867 5.258 22.422 1 88.12 40 SER B O 1
ATOM 2083 N N . GLY B 1 41 ? -5.008 5.539 20.234 1 87.06 41 GLY B N 1
ATOM 2084 C CA . GLY B 1 41 ? -6.461 5.484 20.219 1 87.06 41 GLY B CA 1
ATOM 2085 C C . GLY B 1 41 ? -7.113 6.797 20.609 1 87.06 41 GLY B C 1
ATOM 2086 O O . GLY B 1 41 ? -8.344 6.891 20.672 1 87.06 41 GLY B O 1
ATOM 2087 N N . CYS B 1 42 ? -6.371 7.812 20.719 1 92 42 CYS B N 1
ATOM 2088 C CA . CYS B 1 42 ? -6.961 9.039 21.25 1 92 42 CYS B CA 1
ATOM 2089 C C . CYS B 1 42 ? -7.496 9.914 20.109 1 92 42 CYS B C 1
ATOM 2091 O O . CYS B 1 42 ? -8.047 10.984 20.359 1 92 42 CYS B O 1
ATOM 2093 N N . GLY B 1 43 ? -7.289 9.523 18.828 1 93.44 43 GLY B N 1
ATOM 2094 C CA . GLY B 1 43 ? -7.906 10.258 17.734 1 93.44 43 GLY B CA 1
ATOM 2095 C C . GLY B 1 43 ? -6.902 10.953 16.844 1 93.44 43 GLY B C 1
ATOM 2096 O O . GLY B 1 43 ? -7.281 11.742 15.969 1 93.44 43 GLY B O 1
ATOM 2097 N N . LYS B 1 44 ? -5.645 10.742 17.016 1 95 44 LYS B N 1
ATOM 2098 C CA . LYS B 1 44 ? -4.598 11.422 16.25 1 95 44 LYS B CA 1
ATOM 2099 C C . LYS B 1 44 ? -4.773 11.203 14.75 1 95 44 LYS B C 1
ATOM 2101 O O . LYS B 1 44 ? -4.789 12.156 13.977 1 95 44 LYS B O 1
ATOM 2106 N N . SER B 1 45 ? -4.898 9.922 14.406 1 92.69 45 SER B N 1
ATOM 2107 C CA . SER B 1 45 ? -5.043 9.594 12.992 1 92.69 45 SER B CA 1
ATOM 2108 C C . SER B 1 45 ? -6.359 10.125 12.438 1 92.69 45 SER B C 1
ATOM 2110 O O . SER B 1 45 ? -6.422 10.562 11.289 1 92.69 45 SER B O 1
ATOM 2112 N N . THR B 1 46 ? -7.438 10.07 13.211 1 93.81 46 THR B N 1
ATOM 2113 C CA . THR B 1 46 ? -8.719 10.633 12.805 1 93.81 46 THR B CA 1
ATOM 2114 C C . THR B 1 46 ? -8.586 12.125 12.508 1 93.81 46 THR B C 1
ATOM 2116 O O . THR B 1 46 ? -9.031 12.594 11.469 1 93.81 46 THR B O 1
ATOM 2119 N N . LEU B 1 47 ? -7.934 12.797 13.406 1 96.69 47 LEU B N 1
ATOM 2120 C CA . LEU B 1 47 ? -7.719 14.227 13.211 1 96.69 47 LEU B CA 1
ATOM 2121 C C . LEU B 1 47 ? -6.875 14.477 11.961 1 96.69 47 LEU B C 1
ATOM 2123 O O . LEU B 1 47 ? -7.227 15.32 11.133 1 96.69 47 LEU B O 1
ATOM 2127 N N . LEU B 1 48 ? -5.805 13.734 11.836 1 96.31 48 LEU B N 1
ATOM 2128 C CA . LEU B 1 48 ? -4.938 13.883 10.672 1 96.31 48 LEU B CA 1
ATOM 2129 C C . LEU B 1 48 ? -5.723 13.656 9.383 1 96.31 48 LEU B C 1
ATOM 2131 O O . LEU B 1 48 ? -5.586 14.43 8.43 1 96.31 48 LEU B O 1
ATOM 2135 N N . ASN B 1 49 ? -6.531 12.695 9.352 1 93.19 49 ASN B N 1
ATOM 2136 C CA . ASN B 1 49 ? -7.316 12.375 8.164 1 93.19 49 ASN B CA 1
ATOM 2137 C C . ASN B 1 49 ? -8.297 13.492 7.824 1 93.19 49 ASN B C 1
ATOM 2139 O O . ASN B 1 49 ? -8.523 13.797 6.648 1 93.19 49 ASN B O 1
ATOM 2143 N N . ILE B 1 50 ? -8.852 14.031 8.773 1 94.25 50 ILE B N 1
ATOM 2144 C CA . ILE B 1 50 ? -9.805 15.117 8.562 1 94.25 50 ILE B CA 1
ATOM 2145 C C . ILE B 1 50 ? -9.07 16.344 8.031 1 94.25 50 ILE B C 1
ATOM 2147 O O . ILE B 1 50 ? -9.516 16.969 7.062 1 94.25 50 ILE B O 1
ATOM 2151 N N . LEU B 1 51 ? -7.941 16.625 8.617 1 95.81 51 LEU B N 1
ATOM 2152 C CA . LEU B 1 51 ? -7.152 17.766 8.156 1 95.81 51 LEU B CA 1
ATOM 2153 C C . LEU B 1 51 ? -6.656 17.547 6.734 1 95.81 51 LEU B C 1
ATOM 2155 O O . LEU B 1 51 ? -6.527 18.484 5.961 1 95.81 51 LEU B O 1
ATOM 2159 N N . ALA B 1 52 ? -6.434 16.344 6.387 1 94.31 52 ALA B N 1
ATOM 2160 C CA . ALA B 1 52 ? -5.879 15.969 5.09 1 94.31 52 ALA B CA 1
ATOM 2161 C C . ALA B 1 52 ? -6.984 15.758 4.059 1 94.31 52 ALA B C 1
ATOM 2163 O O . ALA B 1 52 ? -6.711 15.375 2.918 1 94.31 52 ALA B O 1
ATOM 2164 N N . LEU B 1 53 ? -8.172 15.922 4.48 1 92.5 53 LEU B N 1
ATOM 2165 C CA . LEU B 1 53 ? -9.359 15.781 3.643 1 92.5 53 LEU B CA 1
ATOM 2166 C C . LEU B 1 53 ? -9.531 14.344 3.174 1 92.5 53 LEU B C 1
ATOM 2168 O O . LEU B 1 53 ? -10.102 14.094 2.107 1 92.5 53 LEU B O 1
ATOM 2172 N N . LEU B 1 54 ? -9.016 13.477 3.904 1 88.62 54 LEU B N 1
ATOM 2173 C CA . LEU B 1 54 ? -9.258 12.055 3.664 1 88.62 54 LEU B CA 1
ATOM 2174 C C . LEU B 1 54 ? -10.555 11.602 4.328 1 88.62 54 LEU B C 1
ATOM 2176 O O . LEU B 1 54 ? -11.078 10.539 4.004 1 88.62 54 LEU B O 1
ATOM 2180 N N . ASP B 1 55 ? -11 12.352 5.262 1 88.31 55 ASP B N 1
ATOM 2181 C CA . ASP B 1 55 ? -12.258 12.148 5.965 1 88.31 55 ASP B CA 1
ATOM 2182 C C . ASP B 1 55 ? -12.953 13.477 6.238 1 88.31 55 ASP B C 1
ATOM 2184 O O . ASP B 1 55 ? -12.375 14.547 6.031 1 88.31 55 ASP B O 1
ATOM 2188 N N . THR B 1 56 ? -14.227 13.359 6.609 1 90.25 56 THR B N 1
ATOM 2189 C CA . THR B 1 56 ? -15 14.555 6.91 1 90.25 56 THR B CA 1
ATOM 2190 C C . THR B 1 56 ? -15.477 14.547 8.359 1 90.25 56 THR B C 1
ATOM 2192 O O . THR B 1 56 ? -15.805 13.484 8.898 1 90.25 56 THR B O 1
ATOM 2195 N N . PRO B 1 57 ? -15.484 15.727 8.922 1 94.19 57 PRO B N 1
ATOM 2196 C CA . PRO B 1 57 ? -16.031 15.773 10.281 1 94.19 57 PRO B CA 1
ATOM 2197 C C . PRO B 1 57 ? -17.531 15.5 10.328 1 94.19 57 PRO B C 1
ATOM 2199 O O . PRO B 1 57 ? -18.234 15.703 9.336 1 94.19 57 PRO B O 1
ATOM 2202 N N . THR B 1 58 ? -17.969 14.992 11.5 1 94 58 THR B N 1
ATOM 2203 C CA . THR B 1 58 ? -19.391 14.836 11.734 1 94 58 THR B CA 1
ATOM 2204 C C . THR B 1 58 ? -20.047 16.188 12.008 1 94 58 THR B C 1
ATOM 2206 O O . THR B 1 58 ? -21.141 16.469 11.516 1 94 58 THR B O 1
ATOM 2209 N N . LYS B 1 59 ? -19.391 16.906 12.836 1 95.56 59 LYS B N 1
ATOM 2210 C CA . LYS B 1 59 ? -19.766 18.281 13.133 1 95.56 59 LYS B CA 1
ATOM 2211 C C . LYS B 1 59 ? -18.562 19.219 13.055 1 95.56 59 LYS B C 1
ATOM 2213 O O . LYS B 1 59 ? -17.422 18.766 13.148 1 95.56 59 LYS B O 1
ATOM 2218 N N . GLY B 1 60 ? -18.875 20.453 12.781 1 96.69 60 GLY B N 1
ATOM 2219 C CA . GLY B 1 60 ? -17.812 21.438 12.703 1 96.69 60 GLY B CA 1
ATOM 2220 C C . GLY B 1 60 ? -17.297 21.656 11.297 1 96.69 60 GLY B C 1
ATOM 2221 O O . GLY B 1 60 ? -17.875 21.156 10.328 1 96.69 60 GLY B O 1
ATOM 2222 N N . GLU B 1 61 ? -16.203 22.531 11.289 1 96.5 61 GLU B N 1
ATOM 2223 C CA . GLU B 1 61 ? -15.734 22.922 9.961 1 96.5 61 GLU B CA 1
ATOM 2224 C C . GLU B 1 61 ? -14.211 22.938 9.906 1 96.5 61 GLU B C 1
ATOM 2226 O O . GLU B 1 61 ? -13.547 23.25 10.898 1 96.5 61 GLU B O 1
ATOM 2231 N N . VAL B 1 62 ? -13.758 22.625 8.727 1 96.62 62 VAL B N 1
ATOM 2232 C CA . VAL B 1 62 ? -12.336 22.766 8.422 1 96.62 62 VAL B CA 1
ATOM 2233 C C . VAL B 1 62 ? -12.156 23.719 7.238 1 96.62 62 VAL B C 1
ATOM 2235 O O . VAL B 1 62 ? -12.906 23.656 6.262 1 96.62 62 VAL B O 1
ATOM 2238 N N . TYR B 1 63 ? -11.203 24.594 7.43 1 96.38 63 TYR B N 1
ATOM 2239 C CA . TYR B 1 63 ? -10.906 25.562 6.383 1 96.38 63 TYR B CA 1
ATOM 2240 C C . TYR B 1 63 ? -9.484 25.391 5.863 1 96.38 63 TYR B C 1
ATOM 2242 O O . TYR B 1 63 ? -8.562 25.125 6.633 1 96.38 63 TYR B O 1
ATOM 2250 N N . TYR B 1 64 ? -9.32 25.5 4.555 1 94.44 64 TYR B N 1
ATOM 2251 C CA . TYR B 1 64 ? -8.023 25.594 3.891 1 94.44 64 TYR B CA 1
ATOM 2252 C C . TYR B 1 64 ? -7.879 26.938 3.176 1 94.44 64 TYR B C 1
ATOM 2254 O O . TYR B 1 64 ? -8.641 27.234 2.256 1 94.44 64 TYR B O 1
ATOM 2262 N N . LYS B 1 65 ? -6.922 27.688 3.582 1 93.25 65 LYS B N 1
ATOM 2263 C CA . LYS B 1 65 ? -6.711 29.031 3.074 1 93.25 65 LYS B CA 1
ATOM 2264 C C . LYS B 1 65 ? -8.023 29.812 3.025 1 93.25 65 LYS B C 1
ATOM 2266 O O . LYS B 1 65 ? -8.352 30.422 2.004 1 93.25 65 LYS B O 1
ATOM 2271 N N . GLY B 1 66 ? -8.773 29.656 4.082 1 92.19 66 GLY B N 1
ATOM 2272 C CA . GLY B 1 66 ? -9.984 30.453 4.254 1 92.19 66 GLY B CA 1
ATOM 2273 C C . GLY B 1 66 ? -11.188 29.844 3.572 1 92.19 66 GLY B C 1
ATOM 2274 O O . GLY B 1 66 ? -12.312 30.312 3.752 1 92.19 66 GLY B O 1
ATOM 2275 N N . ARG B 1 67 ? -11.008 28.812 2.834 1 91.62 67 ARG B N 1
ATOM 2276 C CA . ARG B 1 67 ? -12.117 28.172 2.146 1 91.62 67 ARG B CA 1
ATOM 2277 C C . ARG B 1 67 ? -12.586 26.938 2.906 1 91.62 67 ARG B C 1
ATOM 2279 O O . ARG B 1 67 ? -11.773 26.062 3.252 1 91.62 67 ARG B O 1
ATOM 2286 N N . ARG B 1 68 ? -13.859 26.922 3.053 1 93.06 68 ARG B N 1
ATOM 2287 C CA . ARG B 1 68 ? -14.445 25.781 3.76 1 93.06 68 ARG B CA 1
ATOM 2288 C C . ARG B 1 68 ? -14.312 24.5 2.945 1 93.06 68 ARG B C 1
ATOM 2290 O O . ARG B 1 68 ? -14.711 24.453 1.781 1 93.06 68 ARG B O 1
ATOM 2297 N N . THR B 1 69 ? -13.859 23.422 3.572 1 90.5 69 THR B N 1
ATOM 2298 C CA . THR B 1 69 ? -13.57 22.188 2.842 1 90.5 69 THR B CA 1
ATOM 2299 C C . THR B 1 69 ? -14.852 21.406 2.584 1 90.5 69 THR B C 1
ATOM 2301 O O . THR B 1 69 ? -14.938 20.641 1.621 1 90.5 69 THR B O 1
ATOM 2304 N N . SER B 1 70 ? -15.828 21.562 3.463 1 86.69 70 SER B N 1
ATOM 2305 C CA . SER B 1 70 ? -17.094 20.875 3.293 1 86.69 70 SER B CA 1
ATOM 2306 C C . SER B 1 70 ? -17.828 21.344 2.039 1 86.69 70 SER B C 1
ATOM 2308 O O . SER B 1 70 ? -18.734 20.672 1.547 1 86.69 70 SER B O 1
ATOM 2310 N N . SER B 1 71 ? -17.484 22.469 1.603 1 87.94 71 SER B N 1
ATOM 2311 C CA . SER B 1 71 ? -18.125 23.016 0.409 1 87.94 71 SER B CA 1
ATOM 2312 C C . SER B 1 71 ? -17.406 22.562 -0.857 1 87.94 71 SER B C 1
ATOM 2314 O O . SER B 1 71 ? -17.859 22.828 -1.969 1 87.94 71 SER B O 1
ATOM 2316 N N . MET B 1 72 ? -16.344 21.891 -0.663 1 89.12 72 MET B N 1
ATOM 2317 C CA . MET B 1 72 ? -15.586 21.406 -1.81 1 89.12 72 MET B CA 1
ATOM 2318 C C . MET B 1 72 ? -16.266 20.188 -2.432 1 89.12 72 MET B C 1
ATOM 2320 O O . MET B 1 72 ? -16.781 19.328 -1.718 1 89.12 72 MET B O 1
ATOM 2324 N N . SER B 1 73 ? -16.297 20.203 -3.779 1 87.19 73 SER B N 1
ATOM 2325 C CA . SER B 1 73 ? -16.703 18.984 -4.48 1 87.19 73 SER B CA 1
ATOM 2326 C C . SER B 1 73 ? -15.656 17.891 -4.32 1 87.19 73 SER B C 1
ATOM 2328 O O . SER B 1 73 ? -14.523 18.156 -3.912 1 87.19 73 SER B O 1
ATOM 2330 N N . GLU B 1 74 ? -16.047 16.719 -4.633 1 82.62 74 GLU B N 1
ATOM 2331 C CA . GLU B 1 74 ? -15.086 15.625 -4.562 1 82.62 74 GLU B CA 1
ATOM 2332 C C . GLU B 1 74 ? -13.922 15.852 -5.523 1 82.62 74 GLU B C 1
ATOM 2334 O O . GLU B 1 74 ? -12.781 15.5 -5.219 1 82.62 74 GLU B O 1
ATOM 2339 N N . ASN B 1 75 ? -14.281 16.438 -6.566 1 84.38 75 ASN B N 1
ATOM 2340 C CA . ASN B 1 75 ? -13.227 16.766 -7.516 1 84.38 75 ASN B CA 1
ATOM 2341 C C . ASN B 1 75 ? -12.227 17.75 -6.926 1 84.38 75 ASN B C 1
ATOM 2343 O O . ASN B 1 75 ? -11.016 17.578 -7.082 1 84.38 75 ASN B O 1
ATOM 2347 N N . GLU B 1 76 ? -12.727 18.703 -6.254 1 87.5 76 GLU B N 1
ATOM 2348 C CA . GLU B 1 76 ? -11.867 19.688 -5.609 1 87.5 76 GLU B CA 1
ATOM 2349 C C . GLU B 1 76 ? -11.039 19.047 -4.496 1 87.5 76 GLU B C 1
ATOM 2351 O O . GLU B 1 76 ? -9.852 19.344 -4.352 1 87.5 76 GLU B O 1
ATOM 2356 N N . ARG B 1 77 ? -11.625 18.234 -3.74 1 88.62 77 ARG B N 1
ATOM 2357 C CA . ARG B 1 77 ? -10.922 17.516 -2.674 1 88.62 77 ARG B CA 1
ATOM 2358 C C . ARG B 1 77 ? -9.836 16.625 -3.242 1 88.62 77 ARG B C 1
ATOM 2360 O O . ARG B 1 77 ? -8.742 16.531 -2.678 1 88.62 77 ARG B O 1
ATOM 2367 N N . ALA B 1 78 ? -10.133 16.078 -4.32 1 84.38 78 ALA B N 1
ATOM 2368 C CA . ALA B 1 78 ? -9.156 15.211 -4.992 1 84.38 78 ALA B CA 1
ATOM 2369 C C . ALA B 1 78 ? -7.941 16.016 -5.453 1 84.38 78 ALA B C 1
ATOM 2371 O O . ALA B 1 78 ? -6.805 15.562 -5.328 1 84.38 78 ALA B O 1
ATOM 2372 N N . ILE B 1 79 ? -8.25 17.094 -5.961 1 85.31 79 ILE B N 1
ATOM 2373 C CA . ILE B 1 79 ? -7.164 17.969 -6.402 1 85.31 79 ILE B CA 1
ATOM 2374 C C . ILE B 1 79 ? -6.301 18.359 -5.211 1 85.31 79 ILE B C 1
ATOM 2376 O O . ILE B 1 79 ? -5.07 18.344 -5.293 1 85.31 79 ILE B O 1
ATOM 2380 N N . PHE B 1 80 ? -6.973 18.688 -4.125 1 88.06 80 PHE B N 1
ATOM 2381 C CA . PHE B 1 80 ? -6.246 19 -2.902 1 88.06 80 PHE B CA 1
ATOM 2382 C C . PHE B 1 80 ? -5.332 17.844 -2.506 1 88.06 80 PHE B C 1
ATOM 2384 O O . PHE B 1 80 ? -4.141 18.047 -2.262 1 88.06 80 PHE B O 1
ATOM 2391 N N . ARG B 1 81 ? -5.812 16.719 -2.553 1 89.81 81 ARG B N 1
ATOM 2392 C CA . ARG B 1 81 ? -5.062 15.555 -2.113 1 89.81 81 ARG B CA 1
ATOM 2393 C C . ARG B 1 81 ? -3.922 15.242 -3.076 1 89.81 81 ARG B C 1
ATOM 2395 O O . ARG B 1 81 ? -2.852 14.789 -2.656 1 89.81 81 ARG B O 1
ATOM 2402 N N . ARG B 1 82 ? -4.109 15.562 -4.281 1 87.19 82 ARG B N 1
ATOM 2403 C CA . ARG B 1 82 ? -3.158 15.141 -5.309 1 87.19 82 ARG B CA 1
ATOM 2404 C C . ARG B 1 82 ? -2.104 16.219 -5.547 1 87.19 82 ARG B C 1
ATOM 2406 O O . ARG B 1 82 ? -0.949 15.906 -5.848 1 87.19 82 ARG B O 1
ATOM 2413 N N . LYS B 1 83 ? -2.498 17.438 -5.375 1 87.94 83 LYS B N 1
ATOM 2414 C CA . LYS B 1 83 ? -1.632 18.5 -5.859 1 87.94 83 LYS B CA 1
ATOM 2415 C C . LYS B 1 83 ? -1.127 19.359 -4.707 1 87.94 83 LYS B C 1
ATOM 2417 O O . LYS B 1 83 ? -0.046 19.953 -4.789 1 87.94 83 LYS B O 1
ATOM 2422 N N . ILE B 1 84 ? -1.911 19.438 -3.74 1 91.19 84 ILE B N 1
ATOM 2423 C CA . ILE B 1 84 ? -1.596 20.391 -2.688 1 91.19 84 ILE B CA 1
ATOM 2424 C C . ILE B 1 84 ? -0.938 19.672 -1.513 1 91.19 84 ILE B C 1
ATOM 2426 O O . ILE B 1 84 ? -0.088 20.25 -0.824 1 91.19 84 ILE B O 1
ATOM 2430 N N . SER B 1 85 ? -1.279 18.438 -1.39 1 95.06 85 SER B N 1
ATOM 2431 C CA . SER B 1 85 ? -0.789 17.703 -0.221 1 95.06 85 SER B CA 1
ATOM 2432 C C . SER B 1 85 ? -0.018 16.453 -0.629 1 95.06 85 SER B C 1
ATOM 2434 O O . SER B 1 85 ? -0.167 15.969 -1.752 1 95.06 85 SER B O 1
ATOM 2436 N N . GLY B 1 86 ? 0.921 16.094 0.229 1 95.94 86 GLY B N 1
ATOM 2437 C CA . GLY B 1 86 ? 1.565 14.789 0.218 1 95.94 86 GLY B CA 1
ATOM 2438 C C . GLY B 1 86 ? 1.291 13.977 1.469 1 95.94 86 GLY B C 1
ATOM 2439 O O . GLY B 1 86 ? 1.05 14.539 2.539 1 95.94 86 GLY B O 1
ATOM 2440 N N . PHE B 1 87 ? 1.376 12.664 1.267 1 95.31 87 PHE B N 1
ATOM 2441 C CA . PHE B 1 87 ? 1.04 11.781 2.379 1 95.31 87 PHE B CA 1
ATOM 2442 C C . PHE B 1 87 ? 2.135 10.75 2.6 1 95.31 87 PHE B C 1
ATOM 2444 O O . PHE B 1 87 ? 2.648 10.164 1.64 1 95.31 87 PHE B O 1
ATOM 2451 N N . ILE B 1 88 ? 2.439 10.617 3.883 1 95.12 88 ILE B N 1
ATOM 2452 C CA . ILE B 1 88 ? 3.387 9.602 4.32 1 95.12 88 ILE B CA 1
ATOM 2453 C C . ILE B 1 88 ? 2.768 8.766 5.438 1 95.12 88 ILE B C 1
ATOM 2455 O O . ILE B 1 88 ? 2.182 9.312 6.375 1 95.12 88 ILE B O 1
ATOM 2459 N N . PHE B 1 89 ? 2.939 7.43 5.305 1 90.75 89 PHE B N 1
ATOM 2460 C CA . PHE B 1 89 ? 2.332 6.527 6.273 1 90.75 89 PHE B CA 1
ATOM 2461 C C . PHE B 1 89 ? 3.387 5.645 6.926 1 90.75 89 PHE B C 1
ATOM 2463 O O . PHE B 1 89 ? 4.5 5.516 6.414 1 90.75 89 PHE B O 1
ATOM 2470 N N . GLN B 1 90 ? 2.941 5.035 8 1 86.12 90 GLN B N 1
ATOM 2471 C CA . GLN B 1 90 ? 3.822 4.125 8.727 1 86.12 90 GLN B CA 1
ATOM 2472 C C . GLN B 1 90 ? 4.141 2.891 7.883 1 86.12 90 GLN B C 1
ATOM 2474 O O . GLN B 1 90 ? 5.285 2.424 7.867 1 86.12 90 GLN B O 1
ATOM 2479 N N . GLN B 1 91 ? 3.238 2.258 7.145 1 85.81 91 GLN B N 1
ATOM 2480 C CA . GLN B 1 91 ? 3.432 1.061 6.336 1 85.81 91 GLN B CA 1
ATOM 2481 C C . GLN B 1 91 ? 3.916 1.416 4.934 1 85.81 91 GLN B C 1
ATOM 2483 O O . GLN B 1 91 ? 3.895 0.577 4.031 1 85.81 91 GLN B O 1
ATOM 2488 N N . PHE B 1 92 ? 4.461 2.32 4.691 1 88.19 92 PHE B N 1
ATOM 2489 C CA . PHE B 1 92 ? 5.035 2.928 3.496 1 88.19 92 PHE B CA 1
ATOM 2490 C C . PHE B 1 92 ? 4.027 2.93 2.352 1 88.19 92 PHE B C 1
ATOM 2492 O O . PHE B 1 92 ? 4.02 3.846 1.526 1 88.19 92 PHE B O 1
ATOM 2499 N N . HIS B 1 93 ? 3.229 1.849 2.176 1 87.81 93 HIS B N 1
ATOM 2500 C CA . HIS B 1 93 ? 2.176 1.661 1.184 1 87.81 93 HIS B CA 1
ATOM 2501 C C . HIS B 1 93 ? 2.727 1.791 -0.233 1 87.81 93 HIS B C 1
ATOM 2503 O O . HIS B 1 93 ? 2.109 2.43 -1.088 1 87.81 93 HIS B O 1
ATOM 2509 N N . LEU B 1 94 ? 3.896 1.301 -0.386 1 91.94 94 LEU B N 1
ATOM 2510 C CA . LEU B 1 94 ? 4.438 1.214 -1.739 1 91.94 94 LEU B CA 1
ATOM 2511 C C . LEU B 1 94 ? 3.773 0.08 -2.516 1 91.94 94 LEU B C 1
ATOM 2513 O O . LEU B 1 94 ? 3.404 -0.942 -1.935 1 91.94 94 LEU B O 1
ATOM 2517 N N . ILE B 1 95 ? 3.646 0.302 -3.768 1 89.69 95 ILE B N 1
ATOM 2518 C CA . ILE B 1 95 ? 3.182 -0.772 -4.637 1 89.69 95 ILE B CA 1
ATOM 2519 C C . ILE B 1 95 ? 4.324 -1.745 -4.914 1 89.69 95 ILE B C 1
ATOM 2521 O O . ILE B 1 95 ? 5.316 -1.383 -5.555 1 89.69 95 ILE B O 1
ATOM 2525 N N . LYS B 1 96 ? 4.211 -2.957 -4.59 1 88.31 96 LYS B N 1
ATOM 2526 C CA . LYS B 1 96 ? 5.281 -3.949 -4.559 1 88.31 96 LYS B CA 1
ATOM 2527 C C . LYS B 1 96 ? 5.719 -4.324 -5.969 1 88.31 96 LYS B C 1
ATOM 2529 O O . LYS B 1 96 ? 6.855 -4.762 -6.176 1 88.31 96 LYS B O 1
ATOM 2534 N N . THR B 1 97 ? 4.859 -4.172 -6.906 1 89.06 97 THR B N 1
ATOM 2535 C CA . THR B 1 97 ? 5.145 -4.602 -8.266 1 89.06 97 THR B CA 1
ATOM 2536 C C . THR B 1 97 ? 5.789 -3.473 -9.07 1 89.06 97 THR B C 1
ATOM 2538 O O . THR B 1 97 ? 6.078 -3.635 -10.258 1 89.06 97 THR B O 1
ATOM 2541 N N . LEU B 1 98 ? 5.992 -2.363 -8.406 1 91.19 98 LEU B N 1
ATOM 2542 C CA . LEU B 1 98 ? 6.613 -1.211 -9.047 1 91.19 98 LEU B CA 1
ATOM 2543 C C . LEU B 1 98 ? 7.973 -0.909 -8.422 1 91.19 98 LEU B C 1
ATOM 2545 O O . LEU B 1 98 ? 8.164 -1.105 -7.223 1 91.19 98 LEU B O 1
ATOM 2549 N N . THR B 1 99 ? 8.844 -0.425 -9.281 1 92.88 99 THR B N 1
ATOM 2550 C CA . THR B 1 99 ? 10.141 0.021 -8.773 1 92.88 99 THR B CA 1
ATOM 2551 C C . THR B 1 99 ? 9.992 1.3 -7.957 1 92.88 99 THR B C 1
ATOM 2553 O O . THR B 1 99 ? 8.914 1.904 -7.93 1 92.88 99 THR B O 1
ATOM 2556 N N . ALA B 1 100 ? 11.117 1.661 -7.32 1 96.19 100 ALA B N 1
ATOM 2557 C CA . ALA B 1 100 ? 11.125 2.938 -6.609 1 96.19 100 ALA B CA 1
ATOM 2558 C C . ALA B 1 100 ? 10.766 4.09 -7.543 1 96.19 100 ALA B C 1
ATOM 2560 O O . ALA B 1 100 ? 9.914 4.918 -7.211 1 96.19 100 ALA B O 1
ATOM 2561 N N . LEU B 1 101 ? 11.383 4.086 -8.664 1 95.94 101 LEU B N 1
ATOM 2562 C CA . LEU B 1 101 ? 11.148 5.129 -9.648 1 95.94 101 LEU B CA 1
ATOM 2563 C C . LEU B 1 101 ? 9.68 5.168 -10.062 1 95.94 101 LEU B C 1
ATOM 2565 O O . LEU B 1 101 ? 9.062 6.234 -10.078 1 95.94 101 LEU B O 1
ATOM 2569 N N . GLU B 1 102 ? 9.133 4.062 -10.297 1 92.25 102 GLU B N 1
ATOM 2570 C CA . GLU B 1 102 ? 7.746 3.969 -10.75 1 92.25 102 GLU B CA 1
ATOM 2571 C C . GLU B 1 102 ? 6.777 4.363 -9.641 1 92.25 102 GLU B C 1
ATOM 2573 O O . GLU B 1 102 ? 5.742 4.984 -9.898 1 92.25 102 GLU B O 1
ATOM 2578 N N . ASN B 1 103 ? 7.062 3.975 -8.484 1 95.06 103 ASN B N 1
ATOM 2579 C CA . ASN B 1 103 ? 6.246 4.391 -7.348 1 95.06 103 ASN B CA 1
ATOM 2580 C C . ASN B 1 103 ? 6.18 5.914 -7.238 1 95.06 103 ASN B C 1
ATOM 2582 O O . ASN B 1 103 ? 5.113 6.473 -6.977 1 95.06 103 ASN B O 1
ATOM 2586 N N . VAL B 1 104 ? 7.25 6.551 -7.477 1 96.5 104 VAL B N 1
ATOM 2587 C CA . VAL B 1 104 ? 7.32 8 -7.344 1 96.5 104 VAL B CA 1
ATOM 2588 C C . VAL B 1 104 ? 6.637 8.664 -8.539 1 96.5 104 VAL B C 1
ATOM 2590 O O . VAL B 1 104 ? 6.055 9.742 -8.406 1 96.5 104 VAL B O 1
ATOM 2593 N N . GLU B 1 105 ? 6.609 7.992 -9.617 1 94.44 105 GLU B N 1
ATOM 2594 C CA . GLU B 1 105 ? 5.984 8.531 -10.82 1 94.44 105 GLU B CA 1
ATOM 2595 C C . GLU B 1 105 ? 4.465 8.492 -10.719 1 94.44 105 GLU B C 1
ATOM 2597 O O . GLU B 1 105 ? 3.77 9.242 -11.406 1 94.44 105 GLU B O 1
ATOM 2602 N N . LEU B 1 106 ? 3.982 7.742 -9.883 1 91.62 106 LEU B N 1
ATOM 2603 C CA . LEU B 1 106 ? 2.576 7.348 -9.891 1 91.62 106 LEU B CA 1
ATOM 2604 C C . LEU B 1 106 ? 1.673 8.562 -9.703 1 91.62 106 LEU B C 1
ATOM 2606 O O . LEU B 1 106 ? 0.74 8.773 -10.477 1 91.62 106 LEU B O 1
ATOM 2610 N N . PRO B 1 107 ? 1.902 9.375 -8.664 1 91.5 107 PRO B N 1
ATOM 2611 C CA . PRO B 1 107 ? 1.021 10.531 -8.484 1 91.5 107 PRO B CA 1
ATOM 2612 C C . PRO B 1 107 ? 0.989 11.445 -9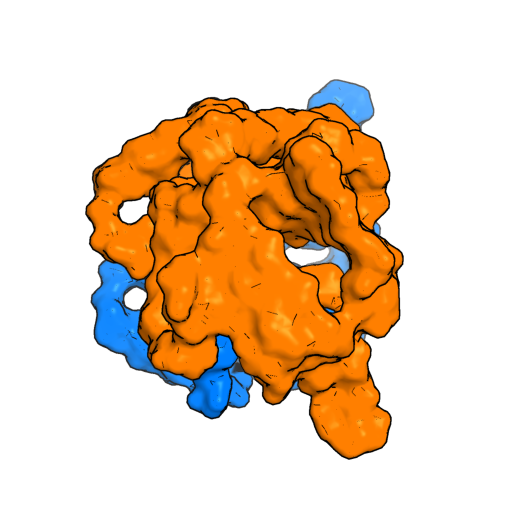.711 1 91.5 107 PRO B C 1
ATOM 2614 O O . PRO B 1 107 ? -0.055 12.016 -10.031 1 91.5 107 PRO B O 1
ATOM 2617 N N . MET B 1 108 ? 2.076 11.531 -10.359 1 92.12 108 MET B N 1
ATOM 2618 C CA . MET B 1 108 ? 2.156 12.398 -11.531 1 92.12 108 MET B CA 1
ATOM 2619 C C . MET B 1 108 ? 1.422 11.789 -12.719 1 92.12 108 MET B C 1
ATOM 2621 O O . MET B 1 108 ? 0.889 12.508 -13.562 1 92.12 108 MET B O 1
ATOM 2625 N N . MET B 1 109 ? 1.442 10.484 -12.742 1 86 109 MET B N 1
ATOM 2626 C CA . MET B 1 109 ? 0.663 9.797 -13.773 1 86 109 MET B CA 1
ATOM 2627 C C . MET B 1 109 ? -0.824 10.102 -13.617 1 86 109 MET B C 1
ATOM 2629 O O . MET B 1 109 ? -1.514 10.352 -14.609 1 86 109 MET B O 1
ATOM 2633 N N . LEU B 1 110 ? -1.262 10.133 -12.398 1 83.5 110 LEU B N 1
ATOM 2634 C CA . LEU B 1 110 ? -2.658 10.422 -12.094 1 83.5 110 LEU B CA 1
ATOM 2635 C C . LEU B 1 110 ? -3.008 11.859 -12.477 1 83.5 110 LEU B C 1
ATOM 2637 O O . LEU B 1 110 ? -4.164 12.164 -12.773 1 83.5 110 LEU B O 1
ATOM 2641 N N . ASP B 1 111 ? -2.057 12.688 -12.516 1 83.88 111 ASP B N 1
ATOM 2642 C CA . ASP B 1 111 ? -2.25 14.078 -12.906 1 83.88 111 ASP B CA 1
ATOM 2643 C C . ASP B 1 111 ? -1.984 14.273 -14.398 1 83.88 111 ASP B C 1
ATOM 2645 O O . ASP B 1 111 ? -1.846 15.398 -14.875 1 83.88 111 ASP B O 1
ATOM 2649 N N . GLU B 1 112 ? -1.769 13.188 -15.07 1 81.44 112 GLU B N 1
ATOM 2650 C CA . GLU B 1 112 ? -1.653 13.125 -16.531 1 81.44 112 GLU B CA 1
ATOM 2651 C C . GLU B 1 112 ? -0.45 13.922 -17.016 1 81.44 112 GLU B C 1
ATOM 2653 O O . GLU B 1 112 ? -0.534 14.617 -18.031 1 81.44 112 GLU B O 1
ATOM 2658 N N . ARG B 1 113 ? 0.586 13.898 -16.25 1 83.31 113 ARG B N 1
ATOM 2659 C CA . ARG B 1 113 ? 1.833 14.516 -16.688 1 83.31 113 ARG B CA 1
ATOM 2660 C C . ARG B 1 113 ? 2.537 13.641 -17.719 1 83.31 113 ARG B C 1
ATOM 2662 O O . ARG B 1 113 ? 2.363 12.422 -17.734 1 83.31 113 ARG B O 1
ATOM 2669 N N . ASP B 1 114 ? 3.352 14.289 -18.547 1 89.75 114 ASP B N 1
ATOM 2670 C CA . ASP B 1 114 ? 4.094 13.586 -19.578 1 89.75 114 ASP B CA 1
ATOM 2671 C C . ASP B 1 114 ? 5.145 12.656 -18.969 1 89.75 114 ASP B C 1
ATOM 2673 O O . ASP B 1 114 ? 5.73 12.977 -17.922 1 89.75 114 ASP B O 1
ATOM 2677 N N . LYS B 1 115 ? 5.387 11.539 -19.688 1 88.19 115 LYS B N 1
ATOM 2678 C CA . LYS B 1 115 ? 6.277 10.492 -19.203 1 88.19 115 LYS B CA 1
ATOM 2679 C C . LYS B 1 115 ? 7.688 11.031 -18.969 1 88.19 115 LYS B C 1
ATOM 2681 O O . LYS B 1 115 ? 8.32 10.711 -17.969 1 88.19 115 LYS B O 1
ATOM 2686 N N . SER B 1 116 ? 8.156 11.766 -19.922 1 93.69 116 SER B N 1
ATOM 2687 C CA . SER B 1 116 ? 9.508 12.305 -19.812 1 93.69 116 SER B CA 1
ATOM 2688 C C . SER B 1 116 ? 9.641 13.188 -18.578 1 93.69 116 SER B C 1
ATOM 2690 O O . SER B 1 116 ? 10.617 13.078 -17.828 1 93.69 116 SER B O 1
ATOM 2692 N N . TYR B 1 117 ? 8.711 14.031 -18.344 1 95 117 TYR B N 1
ATOM 2693 C CA . TYR B 1 117 ? 8.703 14.906 -17.172 1 95 117 TYR B CA 1
ATOM 2694 C C . TYR B 1 117 ? 8.664 14.102 -15.891 1 95 117 TYR B C 1
ATOM 2696 O O . TYR B 1 117 ? 9.453 14.336 -14.969 1 95 117 TYR B O 1
ATOM 2704 N N . ARG B 1 118 ? 7.781 13.133 -15.82 1 94.75 118 ARG B N 1
ATOM 2705 C CA . ARG B 1 118 ? 7.598 12.336 -14.609 1 94.75 118 ARG B CA 1
ATOM 2706 C C . ARG B 1 118 ? 8.875 11.602 -14.234 1 94.75 118 ARG B C 1
ATOM 2708 O O . ARG B 1 118 ? 9.258 11.562 -13.062 1 94.75 118 ARG B O 1
ATOM 2715 N N . ARG B 1 119 ? 9.508 11.039 -15.258 1 94.81 119 ARG B N 1
ATOM 2716 C CA . ARG B 1 119 ? 10.719 10.266 -15.016 1 94.81 119 ARG B CA 1
ATOM 2717 C C . ARG B 1 119 ? 11.844 11.156 -14.5 1 94.81 119 ARG B C 1
ATOM 2719 O O . ARG B 1 119 ? 12.531 10.805 -13.531 1 94.81 119 ARG B O 1
ATOM 2726 N N . LYS B 1 120 ? 12.008 12.25 -15.148 1 97.19 120 LYS B N 1
ATOM 2727 C CA . LYS B 1 120 ? 13.047 13.188 -14.727 1 97.19 120 LYS B CA 1
ATOM 2728 C C . LYS B 1 120 ? 12.805 13.68 -13.305 1 97.19 120 LYS B C 1
ATOM 2730 O O . LYS B 1 120 ? 13.719 13.688 -12.477 1 97.19 120 LYS B O 1
ATOM 2735 N N . ARG B 1 121 ? 11.609 14.039 -13.039 1 97.31 121 ARG B N 1
ATOM 2736 C CA . ARG B 1 121 ? 11.266 14.547 -11.719 1 97.31 121 ARG B CA 1
ATOM 2737 C C . ARG B 1 121 ? 11.406 13.461 -10.656 1 97.31 121 ARG B C 1
ATOM 2739 O O . ARG B 1 121 ? 11.969 13.703 -9.586 1 97.31 121 ARG B O 1
ATOM 2746 N N . ALA B 1 122 ? 10.93 12.32 -10.93 1 97.88 122 ALA B N 1
ATOM 2747 C CA . ALA B 1 122 ? 11.023 11.203 -9.992 1 97.88 122 ALA B CA 1
ATOM 2748 C C . ALA B 1 122 ? 12.477 10.875 -9.672 1 97.88 122 ALA B C 1
ATOM 2750 O O . ALA B 1 122 ? 12.82 10.633 -8.516 1 97.88 122 ALA B O 1
ATOM 2751 N N . LYS B 1 123 ? 13.242 10.867 -10.711 1 98 123 LYS B N 1
ATOM 2752 C CA . LYS B 1 123 ? 14.664 10.609 -10.508 1 98 123 LYS B CA 1
ATOM 2753 C C . LYS B 1 123 ? 15.289 11.656 -9.586 1 98 123 LYS B C 1
ATOM 2755 O O . LYS B 1 123 ? 16.016 11.312 -8.648 1 98 123 LYS B O 1
ATOM 2760 N N . LYS B 1 124 ? 14.977 12.852 -9.836 1 98.25 124 LYS B N 1
ATOM 2761 C CA . LYS B 1 124 ? 15.5 13.945 -9.023 1 98.25 124 LYS B CA 1
ATOM 2762 C C . LYS B 1 124 ? 15.07 13.805 -7.562 1 98.25 124 LYS B C 1
ATOM 2764 O O . LYS B 1 124 ? 15.867 14.008 -6.648 1 98.25 124 LYS B O 1
ATOM 2769 N N . LEU B 1 125 ? 13.859 13.453 -7.359 1 98.25 125 LEU B N 1
ATOM 2770 C CA . LEU B 1 125 ? 13.328 13.312 -6.008 1 98.25 125 LEU B CA 1
ATOM 2771 C C . LEU B 1 125 ? 13.992 12.148 -5.277 1 98.25 125 LEU B C 1
ATOM 2773 O O . LEU B 1 125 ? 14.312 12.25 -4.094 1 98.25 125 LEU B O 1
ATOM 2777 N N . LEU B 1 126 ? 14.164 11.078 -5.969 1 98.5 126 LEU B N 1
ATOM 2778 C CA . LEU B 1 126 ? 14.828 9.93 -5.363 1 98.5 126 LEU B CA 1
ATOM 2779 C C . LEU B 1 126 ? 16.281 10.258 -5.02 1 98.5 126 LEU B C 1
ATOM 2781 O O . LEU B 1 126 ? 16.781 9.828 -3.979 1 98.5 126 LEU B O 1
ATOM 2785 N N . GLU B 1 127 ? 16.922 10.961 -5.875 1 98.12 127 GLU B N 1
ATOM 2786 C CA . GLU B 1 127 ? 18.281 11.43 -5.582 1 98.12 127 GLU B CA 1
ATOM 2787 C C . GLU B 1 127 ? 18.297 12.312 -4.336 1 98.12 127 GLU B C 1
ATOM 2789 O O . GLU B 1 127 ? 19.172 12.172 -3.484 1 98.12 127 GLU B O 1
ATOM 2794 N N . MET B 1 128 ? 17.375 13.156 -4.207 1 96.56 128 MET B N 1
ATOM 2795 C CA . MET B 1 128 ? 17.266 14.086 -3.084 1 96.56 128 MET B CA 1
ATOM 2796 C C . MET B 1 128 ? 17.156 13.328 -1.763 1 96.56 128 MET B C 1
ATOM 2798 O O . MET B 1 128 ? 17.688 13.773 -0.744 1 96.56 128 MET B O 1
ATOM 2802 N N . VAL B 1 129 ? 16.516 12.18 -1.805 1 96.81 129 VAL B N 1
ATOM 2803 C CA . VAL B 1 129 ? 16.359 11.438 -0.562 1 96.81 129 VAL B CA 1
ATOM 2804 C C . VAL B 1 129 ? 17.453 10.375 -0.443 1 96.81 129 VAL B C 1
ATOM 2806 O O . VAL B 1 129 ? 17.344 9.453 0.366 1 96.81 129 VAL B O 1
ATOM 2809 N N . GLY B 1 130 ? 18.406 10.422 -1.271 1 96.12 130 GLY B N 1
ATOM 2810 C CA . GLY 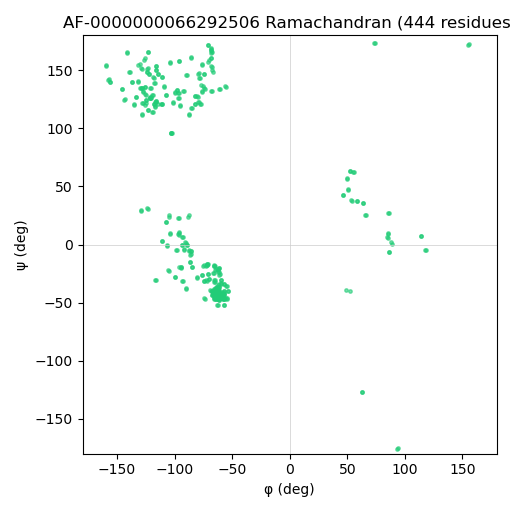B 1 130 ? 19.594 9.586 -1.153 1 96.12 130 GLY B CA 1
ATOM 2811 C C . GLY B 1 130 ? 19.422 8.211 -1.785 1 96.12 130 GLY B C 1
ATOM 2812 O O . GLY B 1 130 ? 20.047 7.246 -1.362 1 96.12 130 GLY B O 1
ATOM 2813 N N . LEU B 1 131 ? 18.531 8.148 -2.807 1 97.62 131 LEU B N 1
ATOM 2814 C CA . LEU B 1 131 ? 18.266 6.848 -3.414 1 97.62 131 LEU B CA 1
ATOM 2815 C C . LEU B 1 131 ? 18.531 6.883 -4.914 1 97.62 131 LEU B C 1
ATOM 2817 O O . LEU B 1 131 ? 17.875 6.176 -5.684 1 97.62 131 LEU B O 1
ATOM 2821 N N . GLY B 1 132 ? 19.469 7.684 -5.32 1 97.19 132 GLY B N 1
ATOM 2822 C CA . GLY B 1 132 ? 19.828 7.805 -6.723 1 97.19 132 GLY B CA 1
ATOM 2823 C C . GLY B 1 132 ? 20.328 6.504 -7.324 1 97.19 132 GLY B C 1
ATOM 2824 O O . GLY B 1 132 ? 20.203 6.277 -8.531 1 97.19 132 GLY B O 1
ATOM 2825 N N . ASP B 1 133 ? 20.859 5.68 -6.484 1 96.06 133 ASP B N 1
ATOM 2826 C CA . ASP B 1 133 ? 21.422 4.422 -6.961 1 96.06 133 ASP B CA 1
ATOM 2827 C C . ASP B 1 133 ? 20.422 3.277 -6.816 1 96.06 133 ASP B C 1
ATOM 2829 O O . ASP B 1 133 ? 20.75 2.119 -7.07 1 96.06 133 ASP B O 1
ATOM 2833 N N . ARG B 1 134 ? 19.203 3.6 -6.469 1 95.5 134 ARG B N 1
ATOM 2834 C CA . ARG B 1 134 ? 18.219 2.561 -6.195 1 95.5 134 ARG B CA 1
ATOM 2835 C C . ARG B 1 134 ? 16.922 2.809 -6.969 1 95.5 134 ARG B C 1
ATOM 2837 O O . ARG B 1 134 ? 15.852 2.377 -6.547 1 95.5 134 ARG B O 1
ATOM 2844 N N . LEU B 1 135 ? 17.062 3.414 -8.055 1 95.81 135 LEU B N 1
ATOM 2845 C CA . LEU B 1 135 ? 15.906 3.836 -8.852 1 95.81 135 LEU B CA 1
ATOM 2846 C C . LEU B 1 135 ? 15.078 2.635 -9.289 1 95.81 135 LEU B C 1
ATOM 2848 O O . LEU B 1 135 ? 13.852 2.684 -9.273 1 95.81 135 LEU B O 1
ATOM 2852 N N . ASN B 1 136 ? 15.758 1.558 -9.586 1 91.94 136 ASN B N 1
ATOM 2853 C CA . ASN B 1 136 ? 15.086 0.426 -10.219 1 91.94 136 ASN B CA 1
ATOM 2854 C C . ASN B 1 136 ? 14.844 -0.709 -9.227 1 91.94 136 ASN B C 1
ATOM 2856 O O . ASN B 1 136 ? 14.469 -1.813 -9.617 1 91.94 136 ASN B O 1
ATOM 2860 N N . HIS B 1 137 ? 15.078 -0.455 -8 1 92.31 137 HIS B N 1
ATOM 2861 C CA . HIS B 1 137 ? 14.828 -1.456 -6.969 1 92.31 137 HIS B CA 1
ATOM 2862 C C . HIS B 1 137 ? 13.344 -1.537 -6.629 1 92.31 137 HIS B C 1
ATOM 2864 O O . HIS B 1 137 ? 12.656 -0.515 -6.586 1 92.31 137 HIS B O 1
ATOM 2870 N N . TYR B 1 138 ? 12.969 -2.738 -6.375 1 90.5 138 TYR B N 1
ATOM 2871 C CA . TYR B 1 138 ? 11.617 -2.969 -5.875 1 90.5 138 TYR B CA 1
ATOM 2872 C C . TYR B 1 138 ? 11.562 -2.818 -4.359 1 90.5 138 TYR B C 1
ATOM 2874 O O . TYR B 1 138 ? 12.594 -2.916 -3.682 1 90.5 138 TYR B O 1
ATOM 2882 N N . PRO B 1 139 ? 10.32 -2.605 -3.857 1 91.44 139 PRO B N 1
ATOM 2883 C CA . PRO B 1 139 ? 10.195 -2.41 -2.412 1 91.44 139 PRO B CA 1
ATOM 2884 C C . PRO B 1 139 ? 10.812 -3.553 -1.605 1 91.44 139 PRO B C 1
ATOM 2886 O O . PRO B 1 139 ? 11.477 -3.311 -0.594 1 91.44 139 PRO B O 1
ATOM 2889 N N . HIS B 1 140 ? 10.719 -4.727 -2.057 1 83.19 140 HIS B N 1
ATOM 2890 C CA . HIS B 1 140 ? 11.234 -5.863 -1.307 1 83.19 140 HIS B CA 1
ATOM 2891 C C . HIS B 1 140 ? 12.758 -5.875 -1.309 1 83.19 140 HIS B C 1
ATOM 2893 O O . HIS B 1 140 ? 13.383 -6.598 -0.524 1 83.19 140 HIS B O 1
ATOM 2899 N N . GLN B 1 141 ? 13.328 -5.188 -2.156 1 85.12 141 GLN B N 1
ATOM 2900 C CA . GLN B 1 141 ? 14.781 -5.102 -2.264 1 85.12 141 GLN B CA 1
ATOM 2901 C C . GLN B 1 141 ? 15.32 -3.916 -1.471 1 85.12 141 GLN B C 1
ATOM 2903 O O . GLN B 1 141 ? 16.516 -3.635 -1.506 1 85.12 141 GLN B O 1
ATOM 2908 N N . LEU B 1 142 ? 14.445 -3.172 -0.834 1 91.12 142 LEU B N 1
ATOM 2909 C CA . LEU B 1 142 ? 14.805 -1.979 -0.074 1 91.12 142 LEU B CA 1
ATOM 2910 C C . LEU B 1 142 ? 14.609 -2.209 1.421 1 91.12 142 LEU B C 1
ATOM 2912 O O . LEU B 1 142 ? 13.695 -2.93 1.83 1 91.12 142 LEU B O 1
ATOM 2916 N N . SER B 1 143 ? 15.539 -1.581 2.166 1 89.62 143 SER B N 1
ATOM 2917 C CA . SER B 1 143 ? 15.32 -1.591 3.609 1 89.62 143 SER B CA 1
ATOM 2918 C C . SER B 1 143 ? 14.109 -0.745 3.988 1 89.62 143 SER B C 1
ATOM 2920 O O . SER B 1 143 ? 13.594 0.021 3.168 1 89.62 143 SER B O 1
ATOM 2922 N N . GLY B 1 144 ? 13.656 -0.911 5.223 1 90.62 144 GLY B N 1
ATOM 2923 C CA . GLY B 1 144 ? 12.547 -0.101 5.707 1 90.62 144 GLY B CA 1
ATOM 2924 C C . GLY B 1 144 ? 12.789 1.389 5.559 1 90.62 144 GLY B C 1
ATOM 2925 O O . GLY B 1 144 ? 11.922 2.119 5.082 1 90.62 144 GLY B O 1
ATOM 2926 N N . GLY B 1 145 ? 13.953 1.782 5.949 1 93.19 145 GLY B N 1
ATOM 2927 C CA . GLY B 1 145 ? 14.32 3.184 5.816 1 93.19 145 GLY B CA 1
ATOM 2928 C C . GLY B 1 145 ? 14.328 3.664 4.379 1 93.19 145 GLY B C 1
ATOM 2929 O O . GLY B 1 145 ? 13.898 4.781 4.086 1 93.19 145 GLY B O 1
ATOM 2930 N N . GLN B 1 146 ? 14.812 2.795 3.516 1 95.56 146 GLN B N 1
ATOM 2931 C CA . GLN B 1 146 ? 14.836 3.133 2.096 1 95.56 146 GLN B CA 1
ATOM 2932 C C . GLN B 1 146 ? 13.422 3.213 1.527 1 95.56 146 GLN B C 1
ATOM 2934 O O . GLN B 1 146 ? 13.117 4.117 0.748 1 95.56 146 GLN B O 1
ATOM 2939 N N . GLN B 1 147 ? 12.594 2.311 1.953 1 96.19 147 GLN B N 1
ATOM 2940 C CA . GLN B 1 147 ? 11.211 2.33 1.501 1 96.19 147 GLN B CA 1
ATOM 2941 C C . GLN B 1 147 ? 10.5 3.609 1.939 1 96.19 147 GLN B C 1
ATOM 2943 O O . GLN B 1 147 ? 9.75 4.207 1.165 1 96.19 147 GLN B O 1
ATOM 2948 N N . GLN B 1 148 ? 10.758 3.988 3.125 1 96.12 148 GLN B N 1
ATOM 2949 C CA . GLN B 1 148 ? 10.141 5.219 3.619 1 96.12 148 GLN B CA 1
ATOM 2950 C C . GLN B 1 148 ? 10.625 6.43 2.82 1 96.12 148 GLN B C 1
ATOM 2952 O O . GLN B 1 148 ? 9.844 7.344 2.547 1 96.12 148 GLN B O 1
ATOM 2957 N N . ARG B 1 149 ? 11.891 6.445 2.5 1 97.19 149 ARG B N 1
ATOM 2958 C CA . ARG B 1 149 ? 12.422 7.551 1.708 1 97.19 149 ARG B CA 1
ATOM 2959 C C . ARG B 1 149 ? 11.812 7.566 0.31 1 97.19 149 ARG B C 1
ATOM 2961 O O . ARG B 1 149 ? 11.57 8.633 -0.253 1 97.19 149 ARG B O 1
ATOM 2968 N N . VAL B 1 150 ? 11.5 6.371 -0.223 1 97.75 150 VAL B N 1
ATOM 2969 C CA . VAL B 1 150 ? 10.758 6.316 -1.477 1 97.75 150 VAL B CA 1
ATOM 2970 C C . VAL B 1 150 ? 9.367 6.922 -1.281 1 97.75 150 VAL B C 1
ATOM 2972 O O . VAL B 1 150 ? 8.898 7.688 -2.123 1 97.75 150 VAL B O 1
ATOM 2975 N N . ALA B 1 151 ? 8.766 6.59 -0.164 1 96.69 151 ALA B N 1
ATOM 2976 C CA . ALA B 1 151 ? 7.441 7.117 0.144 1 96.69 151 ALA B CA 1
ATOM 2977 C C . ALA B 1 151 ? 7.473 8.641 0.268 1 96.69 151 ALA B C 1
ATOM 2979 O O . ALA B 1 151 ? 6.539 9.32 -0.165 1 96.69 151 ALA B O 1
ATOM 2980 N N . ILE B 1 152 ? 8.484 9.125 0.845 1 97.25 152 ILE B N 1
ATOM 2981 C CA . ILE B 1 152 ? 8.648 10.57 0.967 1 97.25 152 ILE B CA 1
ATOM 2982 C C . ILE B 1 152 ? 8.797 11.195 -0.421 1 97.25 152 ILE B C 1
ATOM 2984 O O . ILE B 1 152 ? 8.141 12.188 -0.736 1 97.25 152 ILE B O 1
ATOM 2988 N N . ALA B 1 153 ? 9.648 10.586 -1.232 1 97.94 153 ALA B N 1
ATOM 2989 C CA . ALA B 1 153 ? 9.812 11.062 -2.602 1 97.94 153 ALA B CA 1
ATOM 2990 C C . ALA B 1 153 ? 8.484 11.062 -3.348 1 97.94 153 ALA B C 1
ATOM 2992 O O . ALA B 1 153 ? 8.164 12.023 -4.051 1 97.94 153 ALA B O 1
ATOM 2993 N N . ARG B 1 154 ? 7.785 10.055 -3.141 1 97.06 154 ARG B N 1
ATOM 2994 C CA . ARG B 1 154 ? 6.477 9.953 -3.781 1 97.06 154 ARG B CA 1
ATOM 2995 C C . ARG B 1 154 ? 5.551 11.078 -3.316 1 97.06 154 ARG B C 1
ATOM 2997 O O . ARG B 1 154 ? 4.832 11.664 -4.121 1 97.06 154 ARG B O 1
ATOM 3004 N N . ALA B 1 155 ? 5.562 11.344 -2.053 1 96.62 155 ALA B N 1
ATOM 3005 C CA . ALA B 1 155 ? 4.723 12.391 -1.473 1 96.62 155 ALA B CA 1
ATOM 3006 C C . ALA B 1 155 ? 5.066 13.758 -2.055 1 96.62 155 ALA B C 1
ATOM 3008 O O . ALA B 1 155 ? 4.23 14.664 -2.059 1 96.62 155 ALA B O 1
ATOM 3009 N N . LEU B 1 156 ? 6.215 13.906 -2.619 1 97.44 156 LEU B N 1
ATOM 3010 C CA . LEU B 1 156 ? 6.707 15.188 -3.109 1 97.44 156 LEU B CA 1
ATOM 3011 C C . LEU B 1 156 ? 6.488 15.32 -4.613 1 97.44 156 LEU B C 1
ATOM 3013 O O . LEU B 1 156 ? 6.754 16.375 -5.195 1 97.44 156 LEU B O 1
ATOM 3017 N N . ALA B 1 157 ? 6.023 14.297 -5.199 1 96.44 157 ALA B N 1
ATOM 3018 C CA . ALA B 1 157 ? 6.004 14.164 -6.652 1 96.44 157 ALA B CA 1
ATOM 3019 C C . ALA B 1 157 ? 5.32 15.367 -7.305 1 96.44 157 ALA B C 1
ATOM 3021 O O . ALA B 1 157 ? 5.812 15.898 -8.297 1 96.44 157 ALA B O 1
ATOM 3022 N N . ASN B 1 158 ? 4.23 15.844 -6.684 1 95.69 158 ASN B N 1
ATOM 3023 C CA . ASN B 1 158 ? 3.455 16.922 -7.293 1 95.69 158 ASN B CA 1
ATOM 3024 C C . ASN B 1 158 ? 3.699 18.25 -6.598 1 95.69 158 ASN B C 1
ATOM 3026 O O . ASN B 1 158 ? 2.811 19.109 -6.547 1 95.69 158 ASN B O 1
ATOM 3030 N N . ASN B 1 159 ? 4.852 18.375 -5.969 1 95.62 159 ASN B N 1
ATOM 3031 C CA . ASN B 1 159 ? 5.273 19.609 -5.328 1 95.62 159 ASN B CA 1
ATOM 3032 C C . ASN B 1 159 ? 4.234 20.109 -4.324 1 95.62 159 ASN B C 1
ATOM 3034 O O . ASN B 1 159 ? 3.75 21.234 -4.426 1 95.62 159 ASN B O 1
ATOM 3038 N N . PRO B 1 160 ? 3.992 19.344 -3.326 1 97.12 160 PRO B N 1
ATOM 3039 C CA . PRO B 1 160 ? 2.971 19.719 -2.34 1 97.12 160 PRO B CA 1
ATOM 3040 C C . PRO B 1 160 ? 3.385 20.906 -1.471 1 97.12 160 PRO B C 1
ATOM 3042 O O . PRO B 1 160 ? 4.578 21.172 -1.324 1 97.12 160 PRO B O 1
ATOM 3045 N N . LYS B 1 161 ? 2.348 21.578 -0.884 1 97.06 161 LYS B N 1
ATOM 3046 C CA . LYS B 1 161 ? 2.566 22.672 0.067 1 97.06 161 LYS B CA 1
ATOM 3047 C C . LYS B 1 161 ? 2.504 22.156 1.505 1 97.06 161 LYS B C 1
ATOM 3049 O O . LYS B 1 161 ? 2.971 22.828 2.428 1 97.06 161 LYS B O 1
ATOM 3054 N N . ILE B 1 162 ? 1.907 21.031 1.647 1 97.94 162 ILE B N 1
ATOM 3055 C CA . ILE B 1 162 ? 1.739 20.422 2.963 1 97.94 162 ILE B CA 1
ATOM 3056 C C . ILE B 1 162 ? 2.031 18.922 2.881 1 97.94 162 ILE B C 1
ATOM 3058 O O . ILE B 1 162 ? 1.655 18.266 1.909 1 97.94 162 ILE B O 1
ATOM 3062 N N . ILE B 1 163 ? 2.697 18.422 3.877 1 98.19 163 ILE B N 1
ATOM 3063 C CA . ILE B 1 163 ? 2.898 16.984 4.016 1 98.19 163 ILE B CA 1
ATOM 3064 C C . ILE B 1 163 ? 2.221 16.484 5.289 1 98.19 163 ILE B C 1
ATOM 3066 O O . ILE B 1 163 ? 2.459 17.016 6.375 1 98.19 163 ILE B O 1
ATOM 3070 N N . PHE B 1 164 ? 1.338 15.555 5.129 1 97.81 164 PHE B N 1
ATOM 3071 C CA . PHE B 1 164 ? 0.742 14.836 6.25 1 97.81 164 PHE B CA 1
ATOM 3072 C C . PHE B 1 164 ? 1.459 13.516 6.492 1 97.81 164 PHE B C 1
ATOM 3074 O O . PHE B 1 164 ? 1.614 12.711 5.57 1 97.81 164 PHE B O 1
ATOM 3081 N N . ALA B 1 165 ? 1.897 13.305 7.699 1 97.69 165 ALA B N 1
ATOM 3082 C CA . ALA B 1 165 ? 2.652 12.094 8.008 1 97.69 165 ALA B CA 1
ATOM 3083 C C . ALA B 1 165 ? 2.053 11.375 9.211 1 97.69 165 ALA B C 1
ATOM 3085 O O . ALA B 1 165 ? 1.942 11.945 10.297 1 97.69 165 ALA B O 1
ATOM 3086 N N . ASP B 1 166 ? 1.674 10.164 9.031 1 95.81 166 ASP B N 1
ATOM 3087 C CA . ASP B 1 166 ? 1.14 9.328 10.102 1 95.81 166 ASP B CA 1
ATOM 3088 C C . ASP B 1 166 ? 2.186 8.328 10.586 1 95.81 166 ASP B C 1
ATOM 3090 O O . ASP B 1 166 ? 2.338 7.246 10.016 1 95.81 166 ASP B O 1
ATOM 3094 N N . GLU B 1 167 ? 2.859 8.695 11.625 1 95.44 167 GLU B N 1
ATOM 3095 C CA . GLU B 1 167 ? 3.912 7.898 12.258 1 95.44 167 GLU B CA 1
ATOM 3096 C C . GLU B 1 167 ? 4.957 7.457 11.234 1 95.44 167 GLU B C 1
ATOM 3098 O O . GLU B 1 167 ? 5.258 6.266 11.125 1 95.44 167 GLU B O 1
ATOM 3103 N N . PRO B 1 168 ? 5.629 8.406 10.664 1 96 168 PRO B N 1
ATOM 3104 C CA . PRO B 1 168 ? 6.516 8.078 9.539 1 96 168 PRO B CA 1
ATOM 3105 C C . PRO B 1 168 ? 7.766 7.324 9.977 1 96 168 PRO B C 1
ATOM 3107 O O . PRO B 1 168 ? 8.461 6.734 9.148 1 96 168 PRO B O 1
ATOM 3110 N N . THR B 1 169 ? 8.102 7.34 11.25 1 95.31 169 THR B N 1
ATOM 3111 C CA . THR B 1 169 ? 9.312 6.676 11.711 1 95.31 169 THR B CA 1
ATOM 3112 C C . THR B 1 169 ? 8.977 5.449 12.555 1 95.31 169 THR B C 1
ATOM 3114 O O . THR B 1 169 ? 9.867 4.793 13.086 1 95.31 169 THR B O 1
ATOM 3117 N N . GLY B 1 170 ? 7.742 5.121 12.695 1 89.81 170 GLY B N 1
ATOM 3118 C CA . GLY B 1 170 ? 7.285 4.102 13.617 1 89.81 170 GLY B CA 1
ATOM 3119 C C . GLY B 1 170 ? 7.879 2.732 13.336 1 89.81 170 GLY B C 1
ATOM 3120 O O . GLY B 1 170 ? 8.07 1.931 14.258 1 89.81 170 GLY B O 1
ATOM 3121 N N . ASN B 1 171 ? 8.18 2.422 12.156 1 87.69 171 ASN B N 1
ATOM 3122 C CA . ASN B 1 171 ? 8.672 1.1 11.781 1 87.69 171 ASN B CA 1
ATOM 3123 C C . ASN B 1 171 ? 10.156 1.13 11.438 1 87.69 171 ASN B C 1
ATOM 3125 O O . ASN B 1 171 ? 10.672 0.197 10.82 1 87.69 171 ASN B O 1
ATOM 3129 N N . LEU B 1 172 ? 10.805 2.129 11.875 1 91.25 172 LEU B N 1
ATOM 3130 C CA . LEU B 1 172 ? 12.18 2.305 11.445 1 91.25 172 LEU B CA 1
ATOM 3131 C C . LEU B 1 172 ? 13.141 2.203 12.625 1 91.25 172 LEU B C 1
ATOM 3133 O O . LEU B 1 172 ? 12.766 2.521 13.758 1 91.25 172 LEU B O 1
ATOM 3137 N N . ASP B 1 173 ? 14.359 1.726 12.297 1 89.06 173 ASP B N 1
ATOM 3138 C CA . ASP B 1 173 ? 15.414 1.82 13.305 1 89.06 173 ASP B CA 1
ATOM 3139 C C . ASP B 1 173 ? 15.82 3.273 13.539 1 89.06 173 ASP B C 1
ATOM 3141 O O . ASP B 1 173 ? 15.422 4.164 12.781 1 89.06 173 ASP B O 1
ATOM 3145 N N . SER B 1 174 ? 16.594 3.463 14.602 1 91.06 174 SER B N 1
ATOM 3146 C CA . SER B 1 174 ? 16.938 4.812 15.031 1 91.06 174 SER B CA 1
ATOM 3147 C C . SER B 1 174 ? 17.688 5.574 13.93 1 91.06 174 SER B C 1
ATOM 3149 O O . SER B 1 174 ? 17.391 6.742 13.672 1 91.06 174 SER B O 1
ATOM 3151 N N . LYS B 1 175 ? 18.578 4.918 13.336 1 92.19 175 LYS B N 1
ATOM 3152 C CA . LYS B 1 175 ? 19.375 5.578 12.297 1 92.19 175 LYS B CA 1
ATOM 3153 C C . LYS B 1 175 ? 18.484 5.98 11.109 1 92.19 175 LYS B C 1
ATOM 3155 O O . LYS B 1 175 ? 18.547 7.125 10.656 1 92.19 175 LYS B O 1
ATOM 3160 N N . SER B 1 176 ? 17.688 5.133 10.695 1 93.06 176 SER B N 1
ATOM 3161 C CA . SER B 1 176 ? 16.781 5.402 9.586 1 93.06 176 SER B CA 1
ATOM 3162 C C . SER B 1 176 ? 15.75 6.465 9.961 1 93.06 176 SER B C 1
ATOM 3164 O O . SER B 1 176 ? 15.391 7.309 9.141 1 93.06 176 SER B O 1
ATOM 3166 N N . GLY B 1 177 ? 15.312 6.305 11.148 1 94.81 177 GLY B N 1
ATOM 3167 C CA . GLY B 1 177 ? 14.367 7.305 11.625 1 94.81 177 GLY B CA 1
ATOM 3168 C C . GLY B 1 177 ? 14.93 8.711 11.609 1 94.81 177 GLY B C 1
ATOM 3169 O O . GLY B 1 177 ? 14.266 9.648 11.148 1 94.81 177 GLY B O 1
ATOM 3170 N N . MET B 1 178 ? 16.109 8.805 12.047 1 94.81 178 MET B N 1
ATOM 3171 C CA . MET B 1 178 ? 16.766 10.109 12.062 1 94.81 178 MET B CA 1
ATOM 3172 C C . MET B 1 178 ? 16.953 10.648 10.648 1 94.81 178 MET B C 1
ATOM 3174 O O . MET B 1 178 ? 16.797 11.844 10.406 1 94.81 178 MET B O 1
ATOM 3178 N N . ALA B 1 179 ? 17.297 9.758 9.773 1 95.06 179 ALA B N 1
ATOM 3179 C CA . ALA B 1 179 ? 17.453 10.156 8.383 1 95.06 179 ALA B CA 1
ATOM 3180 C C . ALA B 1 179 ? 16.141 10.703 7.82 1 95.06 179 ALA B C 1
ATOM 3182 O O . ALA B 1 179 ? 16.125 11.742 7.148 1 95.06 179 ALA B O 1
ATOM 3183 N N . VAL B 1 180 ? 15.125 10.07 8.117 1 96.19 180 VAL B N 1
ATOM 3184 C CA . VAL B 1 180 ? 13.805 10.477 7.648 1 96.19 180 VAL B CA 1
ATOM 3185 C C . VAL B 1 180 ? 13.438 11.828 8.25 1 96.19 180 VAL B C 1
ATOM 3187 O O . VAL B 1 180 ? 12.992 12.727 7.535 1 96.19 180 VAL B O 1
ATOM 3190 N N . MET B 1 181 ? 13.688 11.984 9.516 1 97.62 181 MET B N 1
ATOM 3191 C CA . MET B 1 181 ? 13.375 13.242 10.18 1 97.62 181 MET B CA 1
ATOM 3192 C C . MET B 1 181 ? 14.203 14.391 9.609 1 97.62 181 MET B C 1
ATOM 3194 O O . MET B 1 181 ? 13.711 15.508 9.469 1 97.62 181 MET B O 1
ATOM 3198 N N . SER B 1 182 ? 15.398 14.086 9.281 1 97.62 182 SER B N 1
ATOM 3199 C CA . SER B 1 182 ? 16.266 15.094 8.672 1 97.62 182 SER B CA 1
ATOM 3200 C C . SER B 1 182 ? 15.711 15.555 7.328 1 97.62 182 SER B C 1
ATOM 3202 O O . SER B 1 182 ? 15.734 16.75 7.016 1 97.62 182 SER B O 1
ATOM 3204 N N . ILE B 1 183 ? 15.227 14.633 6.625 1 97.56 183 ILE B N 1
ATOM 3205 C CA . ILE B 1 183 ? 14.641 14.961 5.328 1 97.56 183 ILE B CA 1
ATOM 3206 C C . ILE B 1 183 ? 13.414 15.844 5.527 1 97.56 183 ILE B C 1
ATOM 3208 O O . ILE B 1 183 ? 13.273 16.875 4.875 1 97.56 183 ILE B O 1
ATOM 3212 N N . LEU B 1 184 ? 12.562 15.5 6.438 1 98.12 184 LEU B N 1
ATOM 3213 C CA . LEU B 1 184 ? 11.344 16.266 6.688 1 98.12 184 LEU B CA 1
ATOM 3214 C C . LEU B 1 184 ? 11.664 17.672 7.176 1 98.12 184 LEU B C 1
ATOM 3216 O O . LEU B 1 184 ? 11.031 18.641 6.754 1 98.12 184 LEU B O 1
ATOM 3220 N N . LYS B 1 185 ? 12.633 17.719 8.031 1 98.25 185 LYS B N 1
ATOM 3221 C CA . LYS B 1 185 ? 13.047 19.031 8.531 1 98.25 185 LYS B CA 1
ATOM 3222 C C . LYS B 1 185 ? 13.586 19.906 7.395 1 98.25 185 LYS B C 1
ATOM 3224 O O . LYS B 1 185 ? 13.266 21.094 7.312 1 98.25 185 LYS B O 1
ATOM 3229 N N . GLY B 1 186 ? 14.391 19.297 6.57 1 97.88 186 GLY B N 1
ATOM 3230 C CA . GLY B 1 186 ? 14.891 20.031 5.414 1 97.88 186 GLY B CA 1
ATOM 3231 C C . GLY B 1 186 ? 13.781 20.547 4.512 1 97.88 186 GLY B C 1
ATOM 3232 O O . GLY B 1 186 ? 13.859 21.656 4.008 1 97.88 186 GLY B O 1
ATOM 3233 N N . LEU B 1 187 ? 12.805 19.75 4.293 1 97.88 187 LEU B N 1
ATOM 3234 C CA . LEU B 1 187 ? 11.656 20.156 3.482 1 97.88 187 LEU B CA 1
ATOM 3235 C C . LEU B 1 187 ? 10.906 21.312 4.141 1 97.88 187 LEU B C 1
ATOM 3237 O O . LEU B 1 187 ? 10.492 22.25 3.467 1 97.88 187 LEU B O 1
ATOM 3241 N N . ASN B 1 188 ? 10.758 21.188 5.406 1 98.5 188 ASN B N 1
ATOM 3242 C CA . ASN B 1 188 ? 10.109 22.266 6.156 1 98.5 188 ASN B CA 1
ATOM 3243 C C . ASN B 1 188 ? 10.883 23.578 6.039 1 98.5 188 ASN B C 1
ATOM 3245 O O . ASN B 1 188 ? 10.289 24.641 5.879 1 98.5 188 ASN B O 1
ATOM 3249 N N . GLU B 1 189 ? 12.117 23.484 6.137 1 97.88 189 GLU B N 1
ATOM 3250 C CA . GLU B 1 189 ? 12.969 24.656 6.039 1 97.88 189 GLU B CA 1
ATOM 3251 C C . GLU B 1 189 ? 12.852 25.328 4.668 1 97.88 189 GLU B C 1
ATOM 3253 O O . GLU B 1 189 ? 13.109 26.516 4.52 1 97.88 189 GLU B O 1
ATOM 3258 N N . LYS B 1 190 ? 12.453 24.562 3.73 1 97.06 190 LYS B N 1
ATOM 3259 C CA . LYS B 1 190 ? 12.242 25.094 2.387 1 97.06 190 LYS B CA 1
ATOM 3260 C C . LYS B 1 190 ? 10.844 25.688 2.246 1 97.06 190 LYS B C 1
ATOM 3262 O O . LYS B 1 190 ? 10.469 26.156 1.171 1 97.06 190 LYS B O 1
ATOM 3267 N N . GLY B 1 191 ? 10.023 25.547 3.262 1 97.31 191 GLY B N 1
ATOM 3268 C CA . GLY B 1 191 ? 8.75 26.25 3.271 1 97.31 191 GLY B CA 1
ATOM 3269 C C . GLY B 1 191 ? 7.555 25.312 3.293 1 97.31 191 GLY B C 1
ATOM 3270 O O . GLY B 1 191 ? 6.414 25.781 3.406 1 97.31 191 GLY B O 1
ATOM 3271 N N . ILE B 1 192 ? 7.77 24.062 3.213 1 97.94 192 ILE B N 1
ATOM 3272 C CA . ILE B 1 192 ? 6.664 23.109 3.201 1 97.94 192 ILE B CA 1
ATOM 3273 C C . ILE B 1 192 ? 6.109 22.953 4.613 1 97.94 192 ILE B C 1
ATOM 3275 O O . ILE B 1 192 ? 6.871 22.844 5.578 1 97.94 192 ILE B O 1
ATOM 3279 N N . THR B 1 193 ? 4.789 23.031 4.746 1 98.56 193 THR B N 1
ATOM 3280 C CA . THR B 1 193 ? 4.145 22.75 6.027 1 98.56 193 THR B CA 1
ATOM 3281 C C . THR B 1 193 ? 4.133 21.25 6.309 1 98.56 193 THR B C 1
ATOM 3283 O O . THR B 1 193 ? 3.855 20.453 5.414 1 98.56 193 THR B O 1
ATOM 3286 N N . ILE B 1 194 ? 4.492 20.859 7.547 1 98.62 194 ILE B N 1
ATOM 3287 C CA . ILE B 1 194 ? 4.488 19.453 7.926 1 98.62 194 ILE B CA 1
ATOM 3288 C C . ILE B 1 194 ? 3.535 19.234 9.102 1 98.62 194 ILE B C 1
ATOM 3290 O O . ILE B 1 194 ? 3.586 19.969 10.094 1 98.62 194 ILE B O 1
ATOM 3294 N N . ILE B 1 195 ? 2.641 18.344 8.961 1 98.62 195 ILE B N 1
ATOM 3295 C CA . ILE B 1 195 ? 1.775 17.875 10.039 1 98.62 195 ILE B CA 1
ATOM 3296 C C . ILE B 1 195 ? 1.987 16.391 10.273 1 98.62 195 ILE B C 1
ATOM 3298 O O . ILE B 1 195 ? 1.634 15.562 9.422 1 98.62 195 ILE B O 1
ATOM 3302 N N . MET B 1 196 ? 2.523 16.062 11.438 1 98.25 196 MET B N 1
ATOM 3303 C CA . MET B 1 196 ? 2.961 14.695 11.711 1 98.25 196 MET B CA 1
ATOM 3304 C C . MET B 1 196 ? 2.352 14.18 13.016 1 98.25 196 MET B C 1
ATOM 3306 O O . MET B 1 196 ? 2.271 14.914 14 1 98.25 196 MET B O 1
ATOM 3310 N N . VAL B 1 197 ? 1.813 12.984 12.906 1 97.56 197 VAL B N 1
ATOM 3311 C CA . VAL B 1 197 ? 1.386 12.266 14.102 1 97.56 197 VAL B CA 1
ATOM 3312 C C . VAL B 1 197 ? 2.516 11.367 14.602 1 97.56 197 VAL B C 1
ATOM 3314 O O . VAL B 1 197 ? 3.15 10.664 13.812 1 97.56 197 VAL B O 1
ATOM 3317 N N . THR B 1 198 ? 2.807 11.43 15.93 1 95.69 198 THR B N 1
ATOM 3318 C CA . THR B 1 198 ? 3.816 10.555 16.516 1 95.69 198 THR B CA 1
ATOM 3319 C C . THR B 1 198 ? 3.621 10.438 18.016 1 95.69 198 THR B C 1
ATOM 3321 O O . THR B 1 198 ? 3.033 11.312 18.641 1 95.69 198 THR B O 1
ATOM 3324 N N . HIS B 1 199 ? 4.051 9.406 18.5 1 91.88 199 HIS B N 1
ATOM 3325 C CA . HIS B 1 199 ? 4.043 9.234 19.953 1 91.88 199 HIS B CA 1
ATOM 3326 C C . HIS B 1 199 ? 5.449 9.344 20.531 1 91.88 199 HIS B C 1
ATOM 3328 O O . HIS B 1 199 ? 5.637 9.242 21.734 1 91.88 199 HIS B O 1
ATOM 3334 N N . GLU B 1 200 ? 6.398 9.555 19.719 1 91.75 200 GLU B N 1
ATOM 3335 C CA . GLU B 1 200 ? 7.793 9.609 20.141 1 91.75 200 GLU B CA 1
ATOM 3336 C C . GLU B 1 200 ? 8.164 11.008 20.625 1 91.75 200 GLU B C 1
ATOM 3338 O O . GLU B 1 200 ? 8.375 11.914 19.828 1 91.75 200 GLU B O 1
ATOM 3343 N N . GLN B 1 201 ? 8.516 11.094 21.859 1 92.94 201 GLN B N 1
ATOM 3344 C CA . GLN B 1 201 ? 8.781 12.391 22.484 1 92.94 201 GLN B CA 1
ATOM 3345 C C . GLN B 1 201 ? 10.086 12.984 21.984 1 92.94 201 GLN B C 1
ATOM 3347 O O . GLN B 1 201 ? 10.219 14.211 21.875 1 92.94 201 GLN B O 1
ATOM 3352 N N . GLU B 1 202 ? 10.984 12.18 21.656 1 93.88 202 GLU B N 1
ATOM 3353 C CA . GLU B 1 202 ? 12.312 12.641 21.234 1 93.88 202 GLU B CA 1
ATOM 3354 C C . GLU B 1 202 ? 12.242 13.422 19.922 1 93.88 202 GLU B C 1
ATOM 3356 O O . GLU B 1 202 ? 13.156 14.18 19.594 1 93.88 202 GLU B O 1
ATOM 3361 N N . LEU B 1 203 ? 11.219 13.273 19.25 1 96.12 203 LEU B N 1
ATOM 3362 C CA . LEU B 1 203 ? 11.109 13.891 17.938 1 96.12 203 LEU B CA 1
ATOM 3363 C C . LEU B 1 203 ? 10.586 15.32 18.062 1 96.12 203 LEU B C 1
ATOM 3365 O O . LEU B 1 203 ? 10.633 16.094 17.094 1 96.12 203 LEU B O 1
ATOM 3369 N N . THR B 1 204 ? 10.156 15.758 19.188 1 96.62 204 THR B N 1
ATOM 3370 C CA . THR B 1 204 ? 9.523 17.062 19.375 1 96.62 204 THR B CA 1
ATOM 3371 C C . THR B 1 204 ? 10.508 18.188 19.109 1 96.62 204 THR B C 1
ATOM 3373 O O . THR B 1 204 ? 10.102 19.344 18.906 1 96.62 204 THR B O 1
ATOM 3376 N N . LYS B 1 205 ? 11.742 17.906 19.125 1 96.5 205 LYS B N 1
ATOM 3377 C CA . LYS B 1 205 ? 12.766 18.906 18.859 1 96.5 205 LYS B CA 1
ATOM 3378 C C . LYS B 1 205 ? 12.633 19.469 17.453 1 96.5 205 LYS B C 1
ATOM 3380 O O . LYS B 1 205 ? 13.07 20.594 17.172 1 96.5 205 LYS B O 1
ATOM 3385 N N . TYR B 1 206 ? 12.016 18.781 16.594 1 97.19 206 TYR B N 1
ATOM 3386 C CA . TYR B 1 206 ? 11.883 19.203 15.195 1 97.19 206 TYR B CA 1
ATOM 3387 C C . TYR B 1 206 ? 10.664 20.109 15.008 1 97.19 206 TYR B C 1
ATOM 3389 O O . TYR B 1 206 ? 10.531 20.781 13.984 1 97.19 206 TYR B O 1
ATOM 3397 N N . ALA B 1 207 ? 9.797 20.156 15.93 1 98 207 ALA B N 1
ATOM 3398 C CA . ALA B 1 207 ? 8.492 20.781 15.758 1 98 207 ALA B CA 1
ATOM 3399 C C . ALA B 1 207 ? 8.555 22.266 16.125 1 98 207 ALA B C 1
ATOM 3401 O O . ALA B 1 207 ? 9.289 22.656 17.047 1 98 207 ALA B O 1
ATOM 3402 N N . SER B 1 208 ? 7.793 23.031 15.438 1 98.31 208 SER B N 1
ATOM 3403 C CA . SER B 1 208 ? 7.547 24.422 15.828 1 98.31 208 SER B CA 1
ATOM 3404 C C . SER B 1 208 ? 6.273 24.547 16.656 1 98.31 208 SER B C 1
ATOM 3406 O O . SER B 1 208 ? 6.051 25.562 17.312 1 98.31 208 SER B O 1
ATOM 3408 N N . LYS B 1 209 ? 5.449 23.594 16.562 1 98.25 209 LYS B N 1
ATOM 3409 C CA . LYS B 1 209 ? 4.184 23.531 17.281 1 98.25 209 LYS B CA 1
ATOM 3410 C C . LYS B 1 209 ? 3.834 22.109 17.672 1 98.25 209 LYS B C 1
ATOM 3412 O O . LYS B 1 209 ? 3.971 21.188 16.875 1 98.25 209 LYS B O 1
ATOM 3417 N N . ILE B 1 210 ? 3.418 21.875 18.906 1 98.31 210 ILE B N 1
ATOM 3418 C CA . ILE B 1 210 ? 3.035 20.562 19.406 1 98.31 210 ILE B CA 1
ATOM 3419 C C . ILE B 1 210 ? 1.592 20.594 19.891 1 98.31 210 ILE B C 1
ATOM 3421 O O . ILE B 1 210 ? 1.221 21.469 20.688 1 98.31 210 ILE B O 1
ATOM 3425 N N . ILE B 1 211 ? 0.771 19.703 19.406 1 98.38 211 ILE B N 1
ATOM 3426 C CA . ILE B 1 211 ? -0.62 19.547 19.812 1 98.38 211 ILE B CA 1
ATOM 3427 C C . ILE B 1 211 ? -0.787 18.234 20.578 1 98.38 211 ILE B C 1
ATOM 3429 O O . ILE B 1 211 ? -0.547 17.156 20.031 1 98.38 211 ILE B O 1
ATOM 3433 N N . LYS B 1 212 ? -1.228 18.297 21.766 1 98.06 212 LYS B N 1
ATOM 3434 C CA . LYS B 1 212 ? -1.463 17.109 22.578 1 98.06 212 LYS B CA 1
ATOM 3435 C C . LYS B 1 212 ? -2.945 16.75 22.609 1 98.06 212 LYS B C 1
ATOM 3437 O O . LYS B 1 212 ? -3.779 17.578 22.984 1 98.06 212 LYS B O 1
ATOM 3442 N N . LEU B 1 213 ? -3.189 15.57 22.203 1 97.56 213 LEU B N 1
ATOM 3443 C CA . LEU B 1 213 ? -4.551 15.047 22.156 1 97.56 213 LEU B CA 1
ATOM 3444 C C . LEU B 1 213 ? -4.766 13.984 23.219 1 97.56 213 LEU B C 1
ATOM 3446 O O . LEU B 1 213 ? -3.889 13.148 23.453 1 97.56 213 LEU B O 1
ATOM 3450 N N . ARG B 1 214 ? -5.922 14.078 23.922 1 95.94 214 ARG B N 1
ATOM 3451 C CA . ARG B 1 214 ? -6.352 13.078 24.906 1 95.94 214 ARG B CA 1
ATOM 3452 C C . ARG B 1 214 ? -7.863 12.891 24.859 1 95.94 214 ARG B C 1
ATOM 3454 O O . ARG B 1 214 ? -8.625 13.859 24.938 1 95.94 214 ARG B O 1
ATOM 3461 N N . ASP B 1 215 ? -8.281 11.633 24.672 1 94.44 215 ASP B N 1
ATOM 3462 C CA . ASP B 1 215 ? -9.688 11.266 24.672 1 94.44 215 ASP B CA 1
ATOM 3463 C C . ASP B 1 215 ? -10.484 12.117 23.688 1 94.44 215 ASP B C 1
ATOM 3465 O O . ASP B 1 215 ? -11.57 12.602 24 1 94.44 215 ASP B O 1
ATOM 3469 N N . GLY B 1 216 ? -9.82 12.383 22.547 1 96.5 216 GLY B N 1
ATOM 3470 C CA . GLY B 1 216 ? -10.508 13.047 21.453 1 96.5 216 GLY B CA 1
ATOM 3471 C C . GLY B 1 216 ? -10.523 14.555 21.594 1 96.5 216 GLY B C 1
ATOM 3472 O O . GLY B 1 216 ? -11.172 15.25 20.797 1 96.5 216 GLY B O 1
ATOM 3473 N N . GLU B 1 217 ? -9.797 15.07 22.609 1 97.69 217 GLU B N 1
ATOM 3474 C CA . GLU B 1 217 ? -9.758 16.5 22.844 1 97.69 217 GLU B CA 1
ATOM 3475 C C . GLU B 1 217 ? -8.328 17.031 22.844 1 97.69 217 GLU B C 1
ATOM 3477 O O . GLU B 1 217 ? -7.398 16.312 23.234 1 97.69 217 GLU B O 1
ATOM 3482 N N . ILE B 1 218 ? -8.195 18.25 22.406 1 97.94 218 ILE B N 1
ATOM 3483 C CA . ILE B 1 218 ? -6.895 18.906 22.531 1 97.94 218 ILE B CA 1
ATOM 3484 C C . ILE B 1 218 ? -6.711 19.406 23.969 1 97.94 218 ILE B C 1
ATOM 3486 O O . ILE B 1 218 ? -7.488 20.234 24.438 1 97.94 218 ILE B O 1
ATOM 3490 N N . VAL B 1 219 ? -5.695 18.969 24.594 1 97.69 219 VAL B N 1
ATOM 3491 C CA . VAL B 1 219 ? -5.512 19.312 26 1 97.69 219 VAL B CA 1
ATOM 3492 C C . VAL B 1 219 ? -4.41 20.375 26.141 1 97.69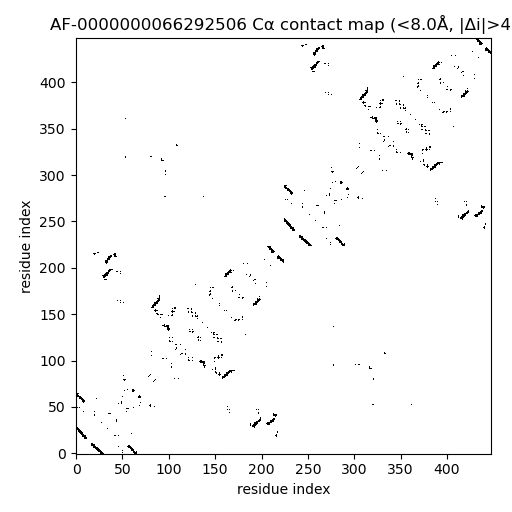 219 VAL B C 1
ATOM 3494 O O . VAL B 1 219 ? -4.332 21.078 27.156 1 97.69 219 VAL B O 1
ATOM 3497 N N . GLU B 1 220 ? -3.576 20.406 25.141 1 97.5 220 GLU B N 1
ATOM 3498 C CA . GLU B 1 220 ? -2.48 21.375 25.188 1 97.5 220 GLU B CA 1
ATOM 3499 C C . GLU B 1 220 ? -1.957 21.703 23.797 1 97.5 220 GLU B C 1
ATOM 3501 O O . GLU B 1 220 ? -1.893 20.828 22.938 1 97.5 220 GLU B O 1
ATOM 3506 N N . ILE B 1 221 ? -1.607 22.938 23.578 1 97.44 221 ILE B N 1
ATOM 3507 C CA . ILE B 1 221 ? -0.906 23.406 22.391 1 97.44 221 ILE B CA 1
ATOM 3508 C C . ILE B 1 221 ? 0.363 24.156 22.781 1 97.44 221 ILE B C 1
ATOM 3510 O O . ILE B 1 221 ? 0.307 25.094 23.562 1 97.44 221 ILE B O 1
ATOM 3514 N N . ILE B 1 222 ? 1.477 23.641 22.312 1 97.12 222 ILE B N 1
ATOM 3515 C CA . ILE B 1 222 ? 2.762 24.25 22.625 1 97.12 222 ILE B CA 1
ATOM 3516 C C . ILE B 1 222 ? 3.373 24.859 21.359 1 97.12 222 ILE B C 1
ATOM 3518 O O . ILE B 1 222 ? 3.619 24.141 20.391 1 97.12 222 ILE B O 1
ATOM 3522 N N . ASN B 1 223 ? 3.617 26.156 21.391 1 95.94 223 ASN B N 1
ATOM 3523 C CA . ASN B 1 223 ? 4.34 26.828 20.312 1 95.94 223 ASN B CA 1
ATOM 3524 C C . ASN B 1 223 ? 5.82 26.984 20.641 1 95.94 223 ASN B C 1
ATOM 3526 O O . ASN B 1 223 ? 6.18 27.438 21.719 1 95.94 223 ASN B O 1
ATOM 3530 N N . LYS B 1 224 ? 6.562 26.609 19.734 1 92.12 224 LYS B N 1
ATOM 3531 C CA . LYS B 1 224 ? 8.008 26.703 19.938 1 92.12 224 LYS B CA 1
ATOM 3532 C C . LYS B 1 224 ? 8.617 27.781 19.047 1 92.12 224 LYS B C 1
ATOM 3534 O O . LYS B 1 224 ? 8.094 28.078 17.969 1 92.12 224 LYS B O 1
#

Nearest PDB structures (foldseek):
  5lj9-assembly3_C  TM=9.660E-01  e=1.802E-29  Escherichia coli K-12
  5xu1-assembly1_B  TM=9.583E-01  e=1.119E-29  Streptococcus pneumoniae R6
  5lj7-assembly1_B  TM=9.362E-01  e=6.949E-30  Aggregatibacter actinomycetemcomitans
  5lil-assembly1_B  TM=9.356E-01  e=2.287E-29  Aggregatibacter actinomycetemcomitans
  5lil-assembly1_A  TM=9.346E-01  e=2.577E-29  Aggregatibacter actinomycetemcomitans

Radius of gyration: 22.74 Å; Cα contacts (8 Å, |Δi|>4): 920; chains: 2; bounding box: 56×64×48 Å

Solvent-accessible surface area (backbone atoms only — not comparable to full-atom values): 22898 Å² total; per-residue (Å²): 71,40,37,35,42,51,24,21,30,64,42,74,61,80,93,63,51,44,74,41,32,45,60,33,70,48,80,42,56,78,39,36,31,35,33,40,30,47,62,88,88,19,29,60,66,60,50,49,30,38,75,60,61,73,42,74,61,69,37,60,45,44,26,49,75,83,38,56,52,86,74,47,51,70,67,53,46,47,46,40,49,58,42,40,29,18,61,36,44,49,80,38,64,66,58,66,92,32,28,40,40,52,50,18,25,43,66,33,51,76,67,67,51,55,68,70,58,34,52,55,51,25,49,51,37,31,38,73,61,71,33,61,90,42,40,78,37,33,49,89,75,39,53,63,47,53,40,42,40,42,27,50,29,29,24,44,52,52,63,33,53,32,36,42,27,46,28,66,46,72,75,38,55,71,69,41,27,50,52,51,50,51,52,52,50,53,45,28,75,72,49,26,18,35,43,32,36,48,75,60,71,84,58,54,80,73,37,38,28,40,38,35,33,51,84,15,25,73,77,45,76,46,79,98,73,41,36,35,43,51,26,21,31,65,43,73,62,80,93,62,51,44,74,40,33,46,62,33,68,48,78,42,55,78,38,36,32,34,34,40,30,47,62,89,86,21,30,61,67,60,51,50,31,37,77,61,62,74,42,75,61,70,36,60,45,43,25,50,74,83,38,57,51,85,75,47,49,69,68,53,49,46,45,41,48,58,42,38,30,18,60,37,42,49,80,41,64,65,59,65,93,31,28,41,39,52,50,19,25,43,66,34,50,76,66,68,51,56,67,70,57,33,52,53,50,24,51,50,38,31,38,74,61,72,35,63,90,42,41,79,37,33,50,88,76,40,54,63,45,53,40,41,40,42,27,49,29,29,24,44,53,53,64,34,54,32,35,42,27,47,29,65,45,73,75,38,56,70,70,41,27,50,52,52,50,49,51,53,49,54,46,29,74,73,50,26,17,35,42,33,36,46,72,62,71,83,57,53,80,73,35,38,30,38,38,34,32,50,84,14,24,74,78,44,76,47,81,99

pLDDT: mean 93.87, std 4.5, range [78.0, 98.75]

Secondary structure (DSSP, 8-state):
-EEEEEEEEEESSGGG-EEEEEEEEEEE-TT-EEEEE-STTSSHHHHHHHHTTSS--SEEEEEETTEEGGGS-HHHHHHIIIIIEEEEETT----TTS-HHHHHHHHHHHTT--HHHHHHHHHHHHHHTT-TT-TT--GGGS-HHHHHHHHHHHHTTT--SEEEEESTTTTS-HHHHHHHHHHHHHHHHTT-EEEEE---GGGGGG-SEEEEEETTEEEEEEE-/-EEEEEEEEEESSGGG-EEEEEEEEEEE-TT-EEEEE-STTSSHHHHHHHHTTSS--SEEEEEETTEEGGGS-HHHHHHIIIIIEEEEETT----TTS-HHHHHHHHHHHTT--HHHHHHHHHHHHHHTT-TT-TT--GGGS-HHHHHHHHHHHHTTT--SEEEEESTTTTS-HHHHHHHHHHHHHHHHTT-EEEEE---GGGGGG-SEEEEEETTEEEEEEE-

Organism: Methanocaldococcus jannaschii (strain ATCC 43067 / DSM 2661 / JAL-1 / JCM 10045 / NBRC 100440) (NCBI:txid243232)

Sequence (448 aa):
MIEAKNVWKIYGKGEAKTIALKNINLKIEEGEFVMIMGPSGCGKSTLLNILALLDTPTKGEVYYKGRRTSSMSENERAIFRRKISGFIFQQFHLIKTLTALENVELPMMLDERDKSYRRKRAKKLLEMVGLGDRLNHYPHQLSGGQQQRVAIARALANNPKIIFADEPTGNLDSKSGMAVMSILKGLNEKGITIIMVTHEQELTKYASKIIKLRDGEIVEIINKMIEAKNVWKIYGKGEAKTIALKNINLKIEEGEFVMIMGPSGCGKSTLLNILALLDTPTKGEVYYKGRRTSSMSENERAIFRRKISGFIFQQFHLIKTLTALENVELPMMLDERDKSYRRKRAKKLLEMVGLGDRLNHYPHQLSGGQQQRVAIARALANNPKIIFADEPTGNLDSKSGMAVMSILKGLNEKGITIIMVTHEQELTKYASKIIKLRDGEIVEIINK